Protein AF-0000000084989145 (afdb_homodimer)

Secondary structure (DSSP, 8-state):
-EEEEEE-BTT--HHHHHHHHTT---SEEE--BTTT-SEE-HHHHHHHHHTSPP-SEEE--BEEEEETTEEEEEEEEEETTEEEEEEE-SS--TTTTGGGTSBPP-B--EEEETTEEEEE--GGGGG-HHHHHHHHTTT--EEEEE----GGGHHHHHHHHHHHHHHHTSEEEEE--EEEE-TTSPEEE---EEE-TTS-EEEE--SSSEEEEEE--HHHHHHHHHHH-HHHHHHH--GGG-B-/-EEEEEE-BTT--HHHHHHHHTT---SEEE--BTTT-SEE-HHHHHHHHHTSPP-SEEE--BEEEEETTEEEEEEEEEETTEEEEEEE-SS--TTTTGGGTSBPP-B--EEEETTEEEEE--GGGGG-HHHHHHHHTTT--EEEEE----GGGHHHHHHHHHHHHHHHTSEEEEE--EEEE-TTSPEEE---EEE-TTS-EEEE--SSSEEEEEE--HHHHHHHHHHH-HHHHHHH--GGG-B-

Structure (mmCIF, N/CA/C/O backbone):
data_AF-0000000084989145-model_v1
#
loop_
_entity.id
_entity.type
_entity.pdbx_description
1 polymer 'Predicted amidohydrolase'
#
loop_
_atom_site.group_PDB
_atom_site.id
_atom_site.type_symbol
_atom_site.label_atom_id
_atom_site.label_alt_id
_atom_site.label_comp_id
_atom_site.label_asym_id
_atom_site.label_entity_id
_atom_site.label_seq_id
_atom_site.pdbx_PDB_ins_code
_atom_site.Cartn_x
_atom_site.Cartn_y
_atom_site.Cartn_z
_atom_site.occupancy
_atom_site.B_iso_or_equiv
_atom_site.auth_seq_id
_atom_site.auth_comp_id
_atom_site.auth_asym_id
_atom_s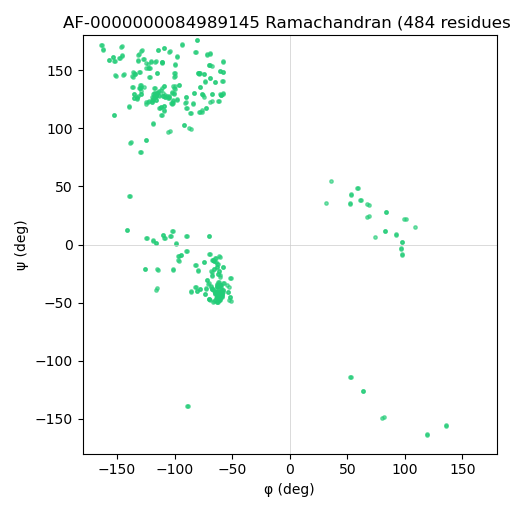ite.auth_atom_id
_atom_site.pdbx_PDB_model_num
ATOM 1 N N . MET A 1 1 ? -19.438 13.492 8.688 1 98.06 1 MET A N 1
ATOM 2 C CA . MET A 1 1 ? -18.484 14.508 9.117 1 98.06 1 MET A CA 1
ATOM 3 C C . MET A 1 1 ? -17.672 15.023 7.93 1 98.06 1 MET A C 1
ATOM 5 O O . MET A 1 1 ? -17.531 14.328 6.922 1 98.06 1 MET A O 1
ATOM 9 N N . PHE A 1 2 ? -17.172 16.203 8.016 1 98.81 2 PHE A N 1
ATOM 10 C CA . PHE A 1 2 ? -16.484 16.797 6.883 1 98.81 2 PHE A CA 1
ATOM 11 C C . PHE A 1 2 ? -15 17 7.195 1 98.81 2 PHE A C 1
ATOM 13 O O . PHE A 1 2 ? -14.648 17.484 8.273 1 98.81 2 PHE A O 1
ATOM 20 N N . LEU A 1 3 ? -14.172 16.562 6.285 1 98.94 3 LEU A N 1
ATOM 21 C CA . LEU A 1 3 ? -12.734 16.797 6.285 1 98.94 3 LEU A CA 1
ATOM 22 C C . LEU A 1 3 ? -12.344 17.812 5.215 1 98.94 3 LEU A C 1
ATOM 24 O O . LEU A 1 3 ? -12.719 17.656 4.051 1 98.94 3 LEU A O 1
ATOM 28 N N . ALA A 1 4 ? -11.633 18.797 5.609 1 99 4 ALA A N 1
ATOM 29 C CA . ALA A 1 4 ? -11.086 19.734 4.629 1 99 4 ALA A CA 1
ATOM 30 C C . ALA A 1 4 ? -9.602 19.469 4.383 1 99 4 ALA A C 1
ATOM 32 O O . ALA A 1 4 ? -8.797 19.5 5.316 1 99 4 ALA A O 1
ATOM 33 N N . ILE A 1 5 ? -9.281 19.203 3.148 1 98.94 5 ILE A N 1
ATOM 34 C CA . ILE A 1 5 ? -7.879 19.141 2.734 1 98.94 5 ILE A CA 1
ATOM 35 C C . ILE A 1 5 ? -7.48 20.469 2.088 1 98.94 5 ILE A C 1
ATOM 37 O O . ILE A 1 5 ? -8.125 20.922 1.141 1 98.94 5 ILE A O 1
ATOM 41 N N . VAL A 1 6 ? -6.414 21.078 2.621 1 98.94 6 VAL A N 1
ATOM 42 C CA . VAL A 1 6 ? -6.043 22.438 2.223 1 98.94 6 VAL A CA 1
ATOM 43 C C . VAL A 1 6 ? -4.711 22.406 1.479 1 98.94 6 VAL A C 1
ATOM 45 O O . VAL A 1 6 ? -3.74 21.812 1.95 1 98.94 6 VAL A O 1
ATOM 48 N N . GLN A 1 7 ? -4.66 23 0.301 1 98.75 7 GLN A N 1
ATOM 49 C CA . GLN A 1 7 ? -3.416 23.203 -0.433 1 98.75 7 GLN A CA 1
ATOM 50 C C . GLN A 1 7 ? -2.959 24.656 -0.354 1 98.75 7 GLN A C 1
ATOM 52 O O . GLN A 1 7 ? -3.727 25.578 -0.662 1 98.75 7 GLN A O 1
ATOM 57 N N . VAL A 1 8 ? -1.735 24.844 0.081 1 98.5 8 VAL A N 1
ATOM 58 C CA . VAL A 1 8 ? -1.153 26.188 0.107 1 98.5 8 VAL A CA 1
ATOM 59 C C . VAL A 1 8 ? 0.239 26.156 -0.519 1 98.5 8 VAL A C 1
ATOM 61 O O . VAL A 1 8 ? 0.874 25.094 -0.585 1 98.5 8 VAL A O 1
ATOM 64 N N . ALA A 1 9 ? 0.668 27.312 -0.96 1 97.81 9 ALA A N 1
ATOM 65 C CA . ALA A 1 9 ? 2 27.422 -1.551 1 97.81 9 ALA A CA 1
ATOM 66 C C . ALA A 1 9 ? 3.084 27.344 -0.479 1 97.81 9 ALA A C 1
ATOM 68 O O . ALA A 1 9 ? 2.924 27.891 0.615 1 97.81 9 ALA A O 1
ATOM 69 N N . LYS A 1 10 ? 4.121 26.641 -0.868 1 96.25 10 LYS A N 1
ATOM 70 C CA . LYS A 1 10 ? 5.297 26.703 -0.006 1 96.25 10 LYS A CA 1
ATOM 71 C C . LYS A 1 10 ? 5.801 28.141 0.122 1 96.25 10 LYS A C 1
ATOM 73 O O . LYS A 1 10 ? 5.902 28.859 -0.874 1 96.25 10 LYS A O 1
ATOM 78 N N . GLY A 1 11 ? 5.988 28.562 1.319 1 96.25 11 GLY A N 1
ATOM 79 C CA . GLY A 1 11 ? 6.41 29.938 1.562 1 96.25 11 GLY A CA 1
ATOM 80 C C . GLY A 1 11 ? 5.25 30.891 1.776 1 96.25 11 GLY A C 1
ATOM 81 O O . GLY A 1 11 ? 5.441 32.094 1.824 1 96.25 11 GLY A O 1
ATOM 82 N N . SER A 1 12 ? 4.129 30.375 1.887 1 96.44 12 SER A N 1
ATOM 83 C CA . SER A 1 12 ? 2.963 31.203 2.146 1 96.44 12 SER A CA 1
ATOM 84 C C . SER A 1 12 ? 3.107 31.969 3.465 1 96.44 12 SER A C 1
ATOM 86 O O . SER A 1 12 ? 3.672 31.438 4.426 1 96.44 12 SER A O 1
ATOM 88 N N . SER A 1 13 ? 2.5 33.156 3.502 1 96.44 13 SER A N 1
ATOM 89 C CA . SER A 1 13 ? 2.398 33.875 4.773 1 96.44 13 SER A CA 1
ATOM 90 C C . SER A 1 13 ? 1.278 33.312 5.637 1 96.44 13 SER A C 1
ATOM 92 O O . SER A 1 13 ? 0.261 32.844 5.117 1 96.44 13 SER A O 1
ATOM 94 N N . PRO A 1 14 ? 1.476 33.344 6.949 1 97.44 14 PRO A N 1
ATOM 95 C CA . PRO A 1 14 ? 0.399 32.875 7.836 1 97.44 14 PRO A CA 1
ATOM 96 C C . PRO A 1 14 ? -0.925 33.594 7.562 1 97.44 14 PRO A C 1
ATOM 98 O O . PRO A 1 14 ? -1.989 32.969 7.637 1 97.44 14 PRO A O 1
ATOM 101 N N . ASP A 1 15 ? -0.836 34.875 7.199 1 97.88 15 ASP A N 1
ATOM 102 C CA . ASP A 1 15 ? -2.055 35.625 6.949 1 97.88 15 ASP A CA 1
ATOM 103 C C . ASP A 1 15 ? -2.838 35.062 5.777 1 97.88 15 ASP A C 1
ATOM 105 O O . ASP A 1 15 ? -4.066 34.969 5.828 1 97.88 15 ASP A O 1
ATOM 109 N N . LYS A 1 16 ? -2.18 34.719 4.777 1 97.62 16 LYS A N 1
ATOM 110 C CA . LYS A 1 16 ? -2.832 34.125 3.617 1 97.62 16 LYS A CA 1
ATOM 111 C C . LYS A 1 16 ? -3.49 32.781 3.984 1 97.62 16 LYS A C 1
ATOM 113 O O . LYS A 1 16 ? -4.605 32.5 3.545 1 97.62 16 LYS A O 1
ATOM 118 N N . VAL A 1 17 ? -2.83 31.984 4.719 1 98.44 17 VAL A N 1
ATOM 119 C CA . VAL A 1 17 ? -3.336 30.688 5.156 1 98.44 17 VAL A CA 1
ATOM 120 C C . VAL A 1 17 ? -4.574 30.891 6.027 1 98.44 17 VAL A C 1
ATOM 122 O O . VAL A 1 17 ? -5.574 30.188 5.863 1 98.44 17 VAL A O 1
ATOM 125 N N . ILE A 1 18 ? -4.465 31.844 6.953 1 98.44 18 ILE A N 1
ATOM 126 C CA . ILE A 1 18 ? -5.578 32.156 7.848 1 98.44 18 ILE A CA 1
ATOM 127 C C . ILE A 1 18 ? -6.793 32.594 7.031 1 98.44 18 ILE A C 1
ATOM 129 O O . ILE A 1 18 ? -7.922 32.188 7.336 1 98.44 18 ILE A O 1
ATOM 133 N N . ASP A 1 19 ? -6.543 33.375 5.957 1 98.19 19 ASP A N 1
ATOM 134 C CA . ASP A 1 19 ? -7.633 33.781 5.082 1 98.19 19 ASP A CA 1
ATOM 135 C C . ASP A 1 19 ? -8.336 32.594 4.453 1 98.19 19 ASP A C 1
ATOM 137 O O . ASP A 1 19 ? -9.562 32.531 4.41 1 98.19 19 ASP A O 1
ATOM 141 N N . ILE A 1 20 ? -7.633 31.625 3.969 1 98.25 20 ILE A N 1
ATOM 142 C CA . ILE A 1 20 ? -8.195 30.406 3.373 1 98.25 20 ILE A CA 1
ATOM 143 C C . ILE A 1 20 ? -8.984 29.641 4.426 1 98.25 20 ILE A C 1
ATOM 145 O O . ILE A 1 20 ? -10.125 29.25 4.195 1 98.25 20 ILE A O 1
ATOM 149 N N . LEU A 1 21 ? -8.375 29.438 5.586 1 98.81 21 LEU A N 1
ATOM 150 C CA . LEU A 1 21 ? -8.992 28.672 6.664 1 98.81 21 LEU A CA 1
ATOM 151 C C . LEU A 1 21 ? -10.297 29.297 7.117 1 98.81 21 LEU A C 1
ATOM 153 O O . LEU A 1 21 ? -11.234 28.609 7.5 1 98.81 21 LEU A O 1
ATOM 157 N N . SER A 1 22 ? -10.312 30.641 7.07 1 98.5 22 SER A N 1
ATOM 158 C CA . SER A 1 22 ? -11.461 31.391 7.578 1 98.5 22 SER A CA 1
ATOM 159 C C . SER A 1 22 ? -12.703 31.125 6.738 1 98.5 22 SER A C 1
ATOM 161 O O . SER A 1 22 ? -13.82 31.438 7.164 1 98.5 22 SER A O 1
ATOM 163 N N . THR A 1 23 ? -12.57 30.531 5.555 1 98.5 23 THR A N 1
ATOM 164 C CA . THR A 1 23 ? -13.703 30.266 4.676 1 98.5 23 THR A CA 1
ATOM 165 C C . THR A 1 23 ? -14.172 28.828 4.812 1 98.5 23 THR A C 1
ATOM 167 O O . THR A 1 23 ? -15.117 28.406 4.145 1 98.5 23 THR A O 1
ATOM 170 N N . ILE A 1 24 ? -13.586 28.031 5.66 1 98.81 24 ILE A N 1
ATOM 171 C CA . ILE A 1 24 ? -13.836 26.594 5.758 1 98.81 24 ILE A CA 1
ATOM 172 C C . ILE A 1 24 ? -14.773 26.312 6.926 1 98.81 24 ILE A C 1
ATOM 174 O O . ILE A 1 24 ? -14.641 26.922 7.996 1 98.81 24 ILE A O 1
ATOM 178 N N . ASN A 1 25 ? -15.719 25.516 6.727 1 98.62 25 ASN A N 1
ATOM 179 C CA . ASN A 1 25 ? -16.531 24.891 7.762 1 98.62 25 ASN A CA 1
ATOM 180 C C . ASN A 1 25 ? -16.406 23.359 7.719 1 98.62 25 ASN A C 1
ATOM 182 O O . ASN A 1 25 ? -17 22.719 6.852 1 98.62 25 ASN A O 1
ATOM 186 N N . ALA A 1 26 ? -15.672 22.766 8.609 1 98.88 26 ALA A N 1
ATOM 187 C CA . ALA A 1 26 ? -15.391 21.328 8.617 1 98.88 26 ALA A CA 1
ATOM 188 C C . ALA A 1 26 ? -15.102 20.844 10.023 1 98.88 26 ALA A C 1
ATOM 190 O O . ALA A 1 26 ? -14.812 21.641 10.922 1 98.88 26 ALA A O 1
ATOM 191 N N . ASP A 1 27 ? -15.195 19.562 10.242 1 98.88 27 ASP A N 1
ATOM 192 C CA . ASP A 1 27 ? -14.906 18.938 11.523 1 98.88 27 ASP A CA 1
ATOM 193 C C . ASP A 1 27 ? -13.398 18.719 11.695 1 98.88 27 ASP A C 1
ATOM 195 O O . ASP A 1 27 ? -12.883 18.812 12.812 1 98.88 27 ASP A O 1
ATOM 199 N N . VAL A 1 28 ? -12.766 18.391 10.625 1 98.94 28 VAL A N 1
ATOM 200 C CA . VAL A 1 28 ? -11.328 18.172 10.602 1 98.94 28 VAL A CA 1
ATOM 201 C C . VAL A 1 28 ? -10.703 18.953 9.445 1 98.94 28 VAL A C 1
ATOM 203 O O . VAL A 1 28 ? -11.25 18.969 8.344 1 98.94 28 VAL A O 1
ATOM 206 N N . VAL A 1 29 ? -9.57 19.656 9.703 1 99 29 VAL A N 1
ATOM 207 C CA . VAL A 1 29 ? -8.828 20.406 8.703 1 99 29 VAL A CA 1
ATOM 208 C C . VAL A 1 29 ? -7.348 20.031 8.75 1 99 29 VAL A C 1
ATOM 210 O O . VAL A 1 29 ? -6.77 19.922 9.836 1 99 29 VAL A O 1
ATOM 213 N N . VAL A 1 30 ? -6.746 19.828 7.617 1 98.94 30 VAL A N 1
ATOM 214 C CA . VAL A 1 30 ? -5.332 19.469 7.59 1 98.94 30 VAL A CA 1
ATOM 215 C C . VAL A 1 30 ? -4.617 20.25 6.5 1 98.94 30 VAL A C 1
ATOM 217 O O . VAL A 1 30 ? -5.156 20.438 5.406 1 98.94 30 VAL A O 1
ATOM 220 N N . LEU A 1 31 ? -3.475 20.781 6.762 1 98.94 31 LEU A N 1
ATOM 221 C CA . LEU A 1 31 ? -2.605 21.5 5.836 1 98.94 31 LEU A CA 1
ATOM 222 C C . LEU A 1 31 ? -1.358 20.688 5.52 1 98.94 31 LEU A C 1
ATOM 224 O O . LEU A 1 31 ? -1.097 19.672 6.168 1 98.94 31 LEU A O 1
ATOM 228 N N . PRO A 1 32 ? -0.558 21.109 4.496 1 98.88 32 PRO A N 1
ATOM 229 C CA . PRO A 1 32 ? 0.593 20.328 4.051 1 98.88 32 PRO A CA 1
ATOM 230 C C . PRO A 1 32 ? 1.819 20.516 4.941 1 98.88 32 PRO A C 1
ATOM 232 O O . PRO A 1 32 ? 1.781 21.297 5.891 1 98.88 32 PRO A O 1
ATOM 235 N N . GLU A 1 33 ? 2.836 19.766 4.617 1 98.56 33 GLU A N 1
ATOM 236 C CA . GLU A 1 33 ? 4.094 19.797 5.363 1 98.56 33 GLU A CA 1
ATOM 237 C C . GLU A 1 33 ? 4.902 21.047 5.016 1 98.56 33 GLU A C 1
ATOM 239 O O . GLU A 1 33 ? 5.141 21.328 3.842 1 98.56 33 GLU A O 1
ATOM 244 N N . ASN A 1 34 ? 5.332 21.75 6.043 1 97.06 34 ASN A N 1
ATOM 245 C CA . ASN A 1 34 ? 6.34 22.797 6.043 1 97.06 34 ASN A CA 1
ATOM 246 C C . ASN A 1 34 ? 6.027 23.875 5.012 1 97.06 34 ASN A C 1
ATOM 248 O O . ASN A 1 34 ? 6.898 24.281 4.238 1 97.06 34 ASN A O 1
ATOM 252 N N . TRP A 1 35 ? 4.801 24.234 4.977 1 98.06 35 TRP A N 1
ATOM 253 C CA . TRP A 1 35 ? 4.395 25.281 4.051 1 98.06 35 TRP A CA 1
ATOM 254 C C . TRP A 1 35 ? 5.039 26.625 4.418 1 98.06 35 TRP A C 1
ATOM 256 O O . TRP A 1 35 ? 5.137 27.516 3.584 1 98.06 35 TRP A O 1
ATOM 266 N N . ILE A 1 36 ? 5.613 26.75 5.633 1 96.25 36 ILE A N 1
ATOM 267 C CA . ILE A 1 36 ? 6.301 27.953 6.047 1 96.25 36 ILE A CA 1
ATOM 268 C C . ILE A 1 36 ? 7.707 27.984 5.445 1 96.25 36 ILE A C 1
ATOM 270 O O . ILE A 1 36 ? 8.352 29.031 5.414 1 96.25 36 ILE A O 1
ATOM 274 N N . SER A 1 37 ? 8.273 26.938 5.09 1 95 37 SER A N 1
ATOM 275 C CA . SER A 1 37 ? 9.5 26.75 4.32 1 95 37 SER A CA 1
ATOM 276 C C . SER A 1 37 ? 10.727 27.188 5.113 1 95 37 SER A C 1
ATOM 278 O O . SER A 1 37 ? 11.633 27.812 4.562 1 95 37 SER A O 1
ATOM 280 N N . ARG A 1 38 ? 10.719 27.016 6.402 1 95.12 38 ARG A N 1
ATOM 281 C CA . ARG A 1 38 ? 11.867 27.297 7.262 1 95.12 38 ARG A CA 1
ATOM 282 C C . ARG A 1 38 ? 11.711 26.594 8.609 1 95.12 38 ARG A C 1
ATOM 284 O O . ARG A 1 38 ? 10.641 26.062 8.93 1 95.12 38 ARG A O 1
ATOM 291 N N . VAL A 1 39 ? 12.812 26.578 9.383 1 97.31 39 VAL A N 1
ATOM 292 C CA . VAL A 1 39 ? 12.789 26.094 10.758 1 97.31 39 VAL A CA 1
ATOM 293 C C . VAL A 1 39 ? 12.188 27.156 11.672 1 97.31 39 VAL A C 1
ATOM 295 O O . VAL A 1 39 ? 12.508 28.344 11.555 1 97.31 39 VAL A O 1
ATOM 298 N N . VAL A 1 40 ? 11.367 26.766 12.508 1 97.5 40 VAL A N 1
ATOM 299 C CA . VAL A 1 40 ? 10.672 27.719 13.375 1 97.5 40 VAL A CA 1
ATOM 300 C C . VAL A 1 40 ? 10.789 27.266 14.836 1 97.5 40 VAL A C 1
ATOM 302 O O . VAL A 1 40 ? 11.188 26.125 15.109 1 97.5 40 VAL A O 1
ATOM 305 N N . SER A 1 41 ? 10.43 28.203 15.742 1 97.12 41 SER A N 1
ATOM 306 C CA . SER A 1 41 ? 10.352 27.875 17.156 1 97.12 41 SER A CA 1
ATOM 307 C C . SER A 1 41 ? 8.914 27.562 17.578 1 97.12 41 SER A C 1
ATOM 309 O O . SER A 1 41 ? 7.969 27.938 16.875 1 97.12 41 SER A O 1
ATOM 311 N N . GLU A 1 42 ? 8.797 26.922 18.672 1 96.69 42 GLU A N 1
ATOM 312 C CA . GLU A 1 42 ? 7.469 26.625 19.203 1 96.69 42 GLU A CA 1
ATOM 313 C C . GLU A 1 42 ? 6.711 27.906 19.516 1 96.69 42 GLU A C 1
ATOM 315 O O . GLU A 1 42 ? 5.488 27.969 19.359 1 96.69 42 GLU A O 1
ATOM 320 N N . GLU A 1 43 ? 7.438 28.875 19.984 1 96.62 43 GLU A N 1
ATOM 321 C CA . GLU A 1 43 ? 6.824 30.172 20.312 1 96.62 43 GLU A CA 1
ATOM 322 C C . GLU A 1 43 ? 6.238 30.828 19.062 1 96.62 43 GLU A C 1
ATOM 324 O O . GLU A 1 43 ? 5.129 31.359 19.109 1 96.62 43 GLU A O 1
ATOM 329 N N . GLU A 1 44 ? 6.996 30.766 18.047 1 96.88 44 GLU A N 1
ATOM 330 C CA . GLU A 1 44 ? 6.523 31.328 16.797 1 96.88 44 GLU A CA 1
ATOM 331 C C . GLU A 1 44 ? 5.27 30.609 16.297 1 96.88 44 GLU A C 1
ATOM 333 O O . GLU A 1 44 ? 4.316 31.234 15.844 1 96.88 44 GLU A O 1
ATOM 338 N N . LEU A 1 45 ? 5.273 29.312 16.406 1 97.81 45 LEU A N 1
ATOM 339 C CA . LEU A 1 45 ? 4.125 28.531 15.969 1 97.81 45 LEU A CA 1
ATOM 340 C C . LEU A 1 45 ? 2.9 28.828 16.828 1 97.81 45 LEU A C 1
ATOM 342 O O . LEU A 1 45 ? 1.783 28.922 16.312 1 97.81 45 LEU A O 1
ATOM 346 N N . ALA A 1 46 ? 3.154 28.969 18.094 1 97.5 46 ALA A N 1
ATOM 347 C CA . ALA A 1 46 ? 2.055 29.281 19 1 97.5 46 ALA A CA 1
ATOM 348 C C . ALA A 1 46 ? 1.371 30.578 18.609 1 97.5 46 ALA A C 1
ATOM 350 O O . ALA A 1 46 ? 0.143 30.688 18.656 1 97.5 46 ALA A O 1
ATOM 351 N N . GLU A 1 47 ? 2.146 31.516 18.281 1 97.75 47 GLU A N 1
ATOM 352 C CA . GLU A 1 47 ? 1.603 32.781 17.844 1 97.75 47 GLU A CA 1
ATOM 353 C C . GLU A 1 47 ? 0.781 32.656 16.562 1 97.75 47 GLU A C 1
ATOM 355 O O . GLU A 1 47 ? -0.312 33.188 16.453 1 97.75 47 GLU A O 1
ATOM 360 N N . ILE A 1 48 ? 1.285 31.922 15.617 1 98 48 ILE A N 1
ATOM 361 C CA . ILE A 1 48 ? 0.592 31.703 14.352 1 98 48 ILE A CA 1
ATOM 362 C C . ILE A 1 48 ? -0.715 30.953 14.602 1 98 48 ILE A C 1
ATOM 364 O O . ILE A 1 48 ? -1.77 31.344 14.094 1 98 48 ILE A O 1
ATOM 368 N N . PHE A 1 49 ? -0.693 29.875 15.422 1 98.56 49 PHE A N 1
ATOM 369 C CA . PHE A 1 49 ? -1.847 29.016 15.695 1 98.56 49 PHE A CA 1
ATOM 370 C C . PHE A 1 49 ? -2.947 29.812 16.391 1 98.56 49 PHE A C 1
ATOM 372 O O . PHE A 1 49 ? -4.133 29.578 16.141 1 98.56 49 PHE A O 1
ATOM 379 N N . SER A 1 50 ? -2.531 30.781 17.25 1 98.19 50 SER A N 1
ATOM 380 C CA . SER A 1 50 ? -3.498 31.547 18.016 1 98.19 50 SER A CA 1
ATOM 381 C C . SER A 1 50 ? -4.367 32.406 17.109 1 98.19 50 SER A C 1
ATOM 383 O O . SER A 1 50 ? -5.457 32.844 17.516 1 98.19 50 SER A O 1
ATOM 385 N N . ARG A 1 51 ? -3.871 32.656 15.93 1 98.19 51 ARG A N 1
ATOM 386 C CA . ARG A 1 51 ? -4.59 33.531 15.008 1 98.19 51 ARG A CA 1
ATOM 387 C C . ARG A 1 51 ? -5.465 32.719 14.055 1 98.19 51 ARG A C 1
ATOM 389 O O . ARG A 1 51 ? -6.262 33.281 13.305 1 98.19 51 ARG A O 1
ATOM 396 N N . MET A 1 52 ? -5.359 31.406 14.031 1 98.56 52 MET A N 1
ATOM 397 C CA . MET A 1 52 ? -6.113 30.562 13.117 1 98.56 52 MET A CA 1
ATOM 398 C C . MET A 1 52 ? -7.543 30.359 13.609 1 98.56 52 MET A C 1
ATOM 400 O O . MET A 1 52 ? -7.793 30.375 14.812 1 98.56 52 MET A O 1
ATOM 404 N N . PRO A 1 53 ? -8.469 30.219 12.656 1 98.38 53 PRO A N 1
ATOM 405 C CA . PRO A 1 53 ? -9.836 29.906 13.078 1 98.38 53 PRO A CA 1
ATOM 406 C C . PRO A 1 53 ? -9.914 28.625 13.898 1 98.38 53 PRO A C 1
ATOM 408 O O . PRO A 1 53 ? -9.047 27.766 13.781 1 98.38 53 PRO A O 1
ATOM 411 N N . LYS A 1 54 ? -11 28.562 14.68 1 98.44 54 LYS A N 1
ATOM 412 C CA . LYS A 1 54 ? -11.195 27.406 15.555 1 98.44 54 LYS A CA 1
ATOM 413 C C . LYS A 1 54 ? -11.977 26.297 14.844 1 98.44 54 LYS A C 1
ATOM 415 O O . LYS A 1 54 ? -13.008 26.562 14.227 1 98.44 54 LYS A O 1
ATOM 420 N N . PHE A 1 55 ? -11.445 25.109 14.828 1 98.88 55 PHE A N 1
ATOM 421 C CA . PHE A 1 55 ? -12.094 23.906 14.32 1 98.88 55 PHE A CA 1
ATOM 422 C C . PHE A 1 55 ? -12.148 22.812 15.391 1 98.88 55 PHE A C 1
ATOM 424 O O . PHE A 1 55 ? -11.352 22.828 16.328 1 98.88 55 PHE A O 1
ATOM 431 N N . PRO A 1 56 ? -13.109 21.891 15.281 1 98.88 56 PRO A N 1
ATOM 432 C CA . PRO A 1 56 ? -13.039 20.75 16.203 1 98.88 56 PRO A CA 1
ATOM 433 C C . PRO A 1 56 ? -11.664 20.078 16.219 1 98.88 56 PRO A C 1
ATOM 435 O O . PRO A 1 56 ? -11.094 19.844 17.281 1 98.88 56 PRO A O 1
ATOM 438 N N . ILE A 1 57 ? -11.094 19.766 15.047 1 98.94 57 ILE A N 1
ATOM 439 C CA . ILE A 1 57 ? -9.719 19.297 14.914 1 98.94 57 ILE A CA 1
ATOM 440 C C . ILE A 1 57 ? -9.023 20.062 13.789 1 98.94 57 ILE A C 1
ATOM 442 O O . ILE A 1 57 ? -9.547 20.156 12.672 1 98.94 57 ILE A O 1
ATOM 446 N N . LEU A 1 58 ? -7.906 20.656 14.086 1 98.94 58 LEU A N 1
ATOM 447 C CA . LEU A 1 58 ? -7.031 21.266 13.094 1 98.94 58 LEU A CA 1
ATOM 448 C C . LEU A 1 58 ? -5.617 20.703 13.188 1 98.94 58 LEU A C 1
ATOM 450 O O . LEU A 1 58 ? -5.023 20.688 14.266 1 98.94 58 LEU A O 1
ATOM 454 N N . VAL A 1 59 ? -5.141 20.125 12.109 1 98.94 59 VAL A N 1
ATOM 455 C CA . VAL A 1 59 ? -3.719 19.859 11.922 1 98.94 59 VAL A CA 1
ATOM 456 C C . VAL A 1 59 ? -3.129 20.875 10.938 1 98.94 59 VAL A C 1
ATOM 458 O O . VAL A 1 59 ? -3.232 20.688 9.727 1 98.94 59 VAL A O 1
ATOM 461 N N . PRO A 1 60 ? -2.514 21.922 11.398 1 98.81 60 PRO A N 1
ATOM 462 C CA . PRO A 1 60 ? -2.109 23.031 10.547 1 98.81 60 PRO A CA 1
ATOM 463 C C . PRO A 1 60 ? -0.968 22.672 9.602 1 98.81 60 PRO A C 1
ATOM 465 O O . PRO A 1 60 ? -0.464 23.531 8.875 1 98.81 60 PRO A O 1
ATOM 468 N N . GLY A 1 61 ? -0.566 21.375 9.547 1 98.38 61 GLY A N 1
ATOM 469 C CA . GLY A 1 61 ? 0.555 20.859 8.773 1 98.38 61 GLY A CA 1
ATOM 470 C C . GLY A 1 61 ? 1.624 20.203 9.617 1 98.38 61 GLY A C 1
ATOM 471 O O . GLY A 1 61 ? 1.33 19.672 10.688 1 98.38 61 GLY A O 1
ATOM 472 N N . ALA A 1 62 ? 2.783 20 9.125 1 98.75 62 ALA A N 1
ATOM 473 C CA . ALA A 1 62 ? 3.988 19.609 9.852 1 98.75 62 ALA A CA 1
ATOM 474 C C . ALA A 1 62 ? 5.109 20.625 9.656 1 98.75 62 ALA A C 1
ATOM 476 O O . ALA A 1 62 ? 5.199 21.266 8.602 1 98.75 62 ALA A O 1
ATOM 477 N N . PHE A 1 63 ? 5.895 20.828 10.727 1 98.69 63 PHE A N 1
ATOM 478 C CA . PHE A 1 63 ? 6.879 21.906 10.727 1 98.69 63 PHE A CA 1
ATOM 479 C C . PHE A 1 63 ? 8.219 21.406 11.25 1 98.69 63 PHE A C 1
ATOM 481 O O . PHE A 1 63 ? 8.273 20.516 12.109 1 98.69 63 PHE A O 1
ATOM 488 N N . TYR A 1 64 ? 9.297 21.984 10.695 1 98.38 64 TYR A N 1
ATOM 489 C CA . TYR A 1 64 ? 10.602 21.812 11.32 1 98.38 64 TYR A CA 1
ATOM 490 C C . TYR A 1 64 ? 10.766 22.719 12.531 1 98.38 64 TYR A C 1
ATOM 492 O O . TYR A 1 64 ? 10.789 23.953 12.391 1 98.38 64 TYR A O 1
ATOM 500 N N . VAL A 1 65 ? 10.852 22.078 13.633 1 98.44 65 VAL A N 1
ATOM 501 C CA . VAL A 1 65 ? 10.883 22.812 14.891 1 98.44 65 VAL A CA 1
ATOM 502 C C . VAL A 1 65 ? 12.227 22.609 15.586 1 98.44 65 VAL A C 1
ATOM 504 O O . VAL A 1 65 ? 12.672 21.469 15.766 1 98.44 65 VAL A O 1
ATOM 507 N N . LYS A 1 66 ? 12.758 23.688 15.953 1 97.31 66 LYS A N 1
ATOM 508 C CA . LYS A 1 66 ? 14.047 23.625 16.641 1 97.31 66 LYS A CA 1
ATOM 509 C C . LYS A 1 66 ? 13.867 23.781 18.156 1 97.31 66 LYS A C 1
ATOM 511 O O . LYS A 1 66 ? 13.211 24.719 18.609 1 97.31 66 LYS A O 1
ATOM 516 N N . ASN A 1 67 ? 14.344 22.797 18.906 1 92 67 ASN A N 1
ATOM 517 C CA . ASN A 1 67 ? 14.477 22.859 20.359 1 92 67 ASN A CA 1
ATOM 518 C C . ASN A 1 67 ? 15.898 22.516 20.797 1 92 67 ASN A C 1
ATOM 520 O O . ASN A 1 67 ? 16.375 21.406 20.578 1 92 67 ASN A O 1
ATOM 524 N N . ASN A 1 68 ? 16.453 23.438 21.859 1 87.88 68 ASN A N 1
ATOM 525 C CA . ASN A 1 68 ? 17.828 23.266 22.297 1 87.88 68 ASN A CA 1
ATOM 526 C C . ASN A 1 68 ? 18.719 22.75 21.172 1 87.88 68 ASN A C 1
ATOM 528 O O . ASN A 1 68 ? 19.562 21.875 21.391 1 87.88 68 ASN A O 1
ATOM 532 N N . ASN A 1 69 ? 19.219 22.562 19.984 1 90.25 69 ASN A N 1
ATOM 533 C CA . ASN A 1 69 ? 20.078 22.219 18.859 1 90.25 69 ASN A CA 1
ATOM 534 C C . ASN A 1 69 ? 19.562 21 18.094 1 90.25 69 ASN A C 1
ATOM 536 O O . ASN A 1 69 ? 20.281 20.391 17.312 1 90.25 69 ASN A O 1
ATOM 540 N N . VAL A 1 70 ? 18.375 20.703 18.359 1 95.94 70 VAL A N 1
ATOM 541 C CA . VAL A 1 70 ? 17.797 19.562 17.672 1 95.94 70 VAL A CA 1
ATOM 542 C C . VAL A 1 70 ? 16.594 20.016 16.844 1 95.94 70 VAL A C 1
ATOM 544 O O . VAL A 1 70 ? 15.75 20.766 17.344 1 95.94 70 VAL A O 1
ATOM 547 N N . VAL A 1 71 ? 16.594 19.641 15.617 1 98 71 VAL A N 1
ATOM 548 C CA . VAL A 1 71 ? 15.453 19.938 14.758 1 98 71 VAL A CA 1
ATOM 549 C C . VAL A 1 71 ? 14.625 18.672 14.547 1 98 71 VAL A C 1
ATOM 551 O O . VAL A 1 71 ? 15.164 17.625 14.195 1 98 71 VAL A O 1
ATOM 554 N N . LYS A 1 72 ? 13.352 18.812 14.812 1 98.25 72 LYS A N 1
ATOM 555 C CA . LYS A 1 72 ? 12.398 17.734 14.539 1 98.25 72 LYS A CA 1
ATOM 556 C C . LYS A 1 72 ? 11.266 18.219 13.641 1 98.25 72 LYS A C 1
ATOM 558 O O . LYS A 1 72 ? 11 19.422 13.562 1 98.25 72 LYS A O 1
ATOM 563 N N . SER A 1 73 ? 10.734 17.281 12.906 1 98.38 73 SER A N 1
ATOM 564 C CA . SER A 1 73 ? 9.492 17.562 12.188 1 98.38 73 SER A CA 1
ATOM 565 C C . SER A 1 73 ? 8.273 17.188 13.031 1 98.38 73 SER A C 1
ATOM 567 O O . SER A 1 73 ? 8.133 16.047 13.461 1 98.38 73 SER A O 1
ATOM 569 N N . LYS A 1 74 ? 7.426 18.188 13.258 1 98.69 74 LYS A N 1
ATOM 570 C CA . LYS A 1 74 ? 6.309 17.984 14.18 1 98.69 74 LYS A CA 1
ATOM 571 C C . LYS A 1 74 ? 4.992 18.438 13.539 1 98.69 74 LYS A C 1
ATOM 573 O O . LYS A 1 74 ? 4.945 19.453 12.844 1 98.69 74 LYS A O 1
ATOM 578 N N . ALA A 1 75 ? 4.004 17.656 13.719 1 98.88 75 ALA A N 1
ATOM 579 C CA . ALA A 1 75 ? 2.623 18.047 13.445 1 98.88 75 ALA A CA 1
ATOM 580 C C . ALA A 1 75 ? 1.835 18.234 14.734 1 98.88 75 ALA A C 1
ATOM 582 O O . ALA A 1 75 ? 1.807 17.359 15.594 1 98.88 75 ALA A O 1
ATOM 583 N N . TYR A 1 76 ? 1.223 19.359 14.852 1 98.81 76 TYR A N 1
ATOM 584 C CA . TYR A 1 76 ? 0.455 19.688 16.047 1 98.81 76 TYR A CA 1
ATOM 585 C C . TYR A 1 76 ? -1.033 19.453 15.82 1 98.81 76 TYR A C 1
ATOM 587 O O . TYR A 1 76 ? -1.525 19.578 14.695 1 98.81 76 TYR A O 1
ATOM 595 N N . VAL A 1 77 ? -1.685 19.062 16.891 1 98.88 77 VAL A N 1
ATOM 596 C CA . VAL A 1 77 ? -3.131 18.859 16.875 1 98.88 77 VAL A CA 1
ATOM 597 C C . VAL A 1 77 ? -3.812 19.953 17.688 1 98.88 77 VAL A C 1
ATOM 599 O O . VAL A 1 77 ? -3.578 20.078 18.891 1 98.88 77 VAL A O 1
ATOM 602 N N . LEU A 1 78 ? -4.59 20.781 17.047 1 98.88 78 LEU A N 1
ATOM 603 C CA . LEU A 1 78 ? -5.391 21.781 17.734 1 98.88 78 LEU A CA 1
ATOM 604 C C . LEU A 1 78 ? -6.852 21.344 17.828 1 98.88 78 LEU A C 1
ATOM 606 O O . LEU A 1 78 ? -7.426 20.891 16.844 1 98.88 78 LEU A O 1
ATOM 610 N N . LYS A 1 79 ? -7.402 21.422 18.969 1 98.81 79 LYS A N 1
ATOM 611 C CA . LYS A 1 79 ? -8.836 21.266 19.172 1 98.81 79 LYS A CA 1
ATOM 612 C C . LYS A 1 79 ? -9.484 22.578 19.625 1 98.81 79 LYS A C 1
ATOM 614 O O . LYS A 1 79 ? -9.133 23.125 20.672 1 98.81 79 LYS A O 1
ATOM 619 N N . ASN A 1 80 ? -10.336 23 18.797 1 98.25 80 ASN A N 1
ATOM 620 C CA . ASN A 1 80 ? -11.008 24.266 19.078 1 98.25 80 ASN A CA 1
ATOM 621 C C . ASN A 1 80 ? -10 25.391 19.375 1 98.25 80 ASN A C 1
ATOM 623 O O . ASN A 1 80 ? -10.188 26.156 20.312 1 98.25 80 ASN A O 1
ATOM 627 N N . GLY A 1 81 ? -8.93 25.297 18.688 1 98.06 81 GLY A N 1
ATOM 628 C CA . GLY A 1 81 ? -7.988 26.406 18.688 1 98.06 81 GLY A CA 1
ATOM 629 C C . GLY A 1 81 ? -6.855 26.219 19.688 1 98.06 81 GLY A C 1
ATOM 630 O O . GLY A 1 81 ? -5.93 27.031 19.75 1 98.06 81 GLY A O 1
ATOM 631 N N . THR A 1 82 ? -6.883 25.125 20.484 1 97.94 82 THR A N 1
ATOM 632 C CA . THR A 1 82 ? -5.859 24.875 21.5 1 97.94 82 THR A CA 1
ATOM 633 C C . THR A 1 82 ? -5.012 23.672 21.109 1 97.94 82 THR A C 1
ATOM 635 O O . THR A 1 82 ? -5.547 22.625 20.719 1 97.94 82 THR A O 1
ATOM 638 N N . VAL A 1 83 ? -3.76 23.844 21.219 1 98.62 83 VAL A N 1
ATOM 639 C CA . VAL A 1 83 ? -2.877 22.703 20.969 1 98.62 83 VAL A CA 1
ATOM 640 C C . VAL A 1 83 ? -3.068 21.656 22.062 1 98.62 83 VAL A C 1
ATOM 642 O O . VAL A 1 83 ? -2.863 21.938 23.25 1 98.62 83 VAL A O 1
ATOM 645 N N . THR A 1 84 ? -3.4 20.469 21.688 1 98.5 84 THR A N 1
ATOM 646 C CA . THR A 1 84 ? -3.67 19.438 22.672 1 98.5 84 THR A CA 1
ATOM 647 C C . THR A 1 84 ? -2.645 18.312 22.578 1 98.5 84 THR A C 1
ATOM 649 O O . THR A 1 84 ? -2.502 17.5 23.5 1 98.5 84 THR A O 1
ATOM 652 N N . ASP A 1 85 ? -1.996 18.188 21.453 1 98.56 85 ASP A N 1
ATOM 653 C CA . ASP A 1 85 ? -1.048 17.094 21.219 1 98.56 85 ASP A CA 1
ATOM 654 C C . ASP A 1 85 ? -0.148 17.406 20.016 1 98.56 85 ASP A C 1
ATOM 656 O O . ASP A 1 85 ? -0.312 18.438 19.359 1 98.56 85 ASP A O 1
ATOM 660 N N . PHE A 1 86 ? 0.821 16.625 19.812 1 98.5 86 PHE A N 1
ATOM 661 C CA . PHE A 1 86 ? 1.672 16.688 18.625 1 98.5 86 PHE A CA 1
ATOM 662 C C . PHE A 1 86 ? 2.25 15.305 18.312 1 98.5 86 PHE A C 1
ATOM 664 O O . PHE A 1 86 ? 2.252 14.414 19.172 1 98.5 86 PHE A O 1
ATOM 671 N N . CYS A 1 87 ? 2.631 15.094 17.141 1 98.31 87 CYS A N 1
ATOM 672 C CA . CYS A 1 87 ? 3.412 13.938 16.719 1 98.31 87 CYS A CA 1
ATOM 673 C C . CYS A 1 87 ? 4.664 14.367 15.969 1 98.31 87 CYS A C 1
ATOM 675 O O . CYS A 1 87 ? 4.789 15.523 15.57 1 98.31 87 CYS A O 1
ATOM 677 N N . GLU A 1 88 ? 5.566 13.484 15.93 1 98.12 88 GLU A N 1
ATOM 678 C CA . GLU A 1 88 ? 6.848 13.719 15.273 1 98.12 88 GLU A CA 1
ATOM 679 C C . GLU A 1 88 ? 7.031 12.789 14.07 1 98.12 88 GLU A C 1
ATOM 681 O O . GLU A 1 88 ? 6.492 11.688 14.047 1 98.12 88 GLU A O 1
ATOM 686 N N . LYS A 1 89 ? 7.734 13.32 13.07 1 98.06 89 LYS A N 1
ATOM 687 C CA . LYS A 1 89 ? 8.148 12.438 11.984 1 98.06 89 LYS A CA 1
ATOM 688 C C . LYS A 1 89 ? 9.062 11.328 12.5 1 98.06 89 LYS A C 1
ATOM 690 O O . LYS A 1 89 ? 10.117 11.609 13.086 1 98.06 89 LYS A O 1
ATOM 695 N N . ILE A 1 90 ? 8.68 10.133 12.266 1 97 90 ILE A N 1
ATOM 696 C CA . ILE A 1 90 ? 9.406 9 12.82 1 97 90 ILE A CA 1
ATOM 697 C C . ILE A 1 90 ? 10.641 8.703 11.969 1 97 90 ILE A C 1
ATOM 699 O O . ILE A 1 90 ? 11.719 8.438 12.5 1 97 90 ILE A O 1
ATOM 703 N N . PHE A 1 91 ? 10.453 8.82 10.617 1 96.56 91 PHE A N 1
ATOM 704 C CA . PHE A 1 91 ? 11.547 8.5 9.703 1 96.56 91 PHE A CA 1
ATOM 705 C C . PHE A 1 91 ? 11.828 9.68 8.773 1 96.56 91 PHE A C 1
ATOM 707 O O . PHE A 1 91 ? 11.312 9.734 7.66 1 96.56 91 PHE A O 1
ATOM 714 N N . PRO A 1 92 ? 12.703 10.539 9.195 1 96.75 92 PRO A N 1
ATOM 715 C CA . PRO A 1 92 ? 13.117 11.57 8.234 1 96.75 92 PRO A CA 1
ATOM 716 C C . PRO A 1 92 ? 13.727 10.977 6.969 1 96.75 92 PRO A C 1
ATOM 718 O O . PRO A 1 92 ? 14.461 9.984 7.035 1 96.75 92 PRO A O 1
ATOM 721 N N . SER A 1 93 ? 13.438 11.523 5.867 1 95.69 93 SER A N 1
ATOM 722 C CA . SER A 1 93 ? 13.711 10.93 4.566 1 95.69 93 SER A CA 1
ATOM 723 C C . SER A 1 93 ? 15.211 10.859 4.301 1 95.69 93 SER A C 1
ATOM 725 O O . SER A 1 93 ? 15.914 11.875 4.371 1 95.69 93 SER A O 1
ATOM 727 N N . HIS A 1 94 ? 15.719 9.75 3.922 1 92.81 94 HIS A N 1
ATOM 728 C CA . HIS A 1 94 ? 17.094 9.578 3.439 1 92.81 94 HIS A CA 1
ATOM 729 C C . HIS A 1 94 ? 17.219 10.055 1.997 1 92.81 94 HIS A C 1
ATOM 731 O O . HIS A 1 94 ? 18.234 10.664 1.637 1 92.81 94 HIS A O 1
ATOM 737 N N . ALA A 1 95 ? 16.234 9.797 1.231 1 91.12 95 ALA A N 1
ATOM 738 C CA . ALA A 1 95 ? 16.266 10 -0.214 1 91.12 95 ALA A CA 1
ATOM 739 C C . ALA A 1 95 ? 16.516 11.461 -0.556 1 91.12 95 ALA A C 1
ATOM 741 O O . ALA A 1 95 ? 17.188 11.773 -1.544 1 91.12 95 ALA A O 1
ATOM 742 N N . VAL A 1 96 ? 15.969 12.352 0.291 1 90.81 96 VAL A N 1
ATOM 743 C CA . VAL A 1 96 ? 16.125 13.773 -0.029 1 90.81 96 VAL A CA 1
ATOM 744 C C . VAL A 1 96 ? 17.094 14.422 0.95 1 90.81 96 VAL A C 1
ATOM 746 O O . VAL A 1 96 ? 17.203 15.648 1.007 1 90.81 96 VAL A O 1
ATOM 749 N N . GLY A 1 97 ? 17.719 13.641 1.816 1 92.19 97 GLY A N 1
ATOM 750 C CA . GLY A 1 97 ? 18.75 14.125 2.727 1 92.19 97 GLY A CA 1
ATOM 751 C C . GLY A 1 97 ? 18.172 14.758 3.982 1 92.19 97 GLY A C 1
ATOM 752 O O . GLY A 1 97 ? 18.891 15.438 4.719 1 92.19 97 GLY A O 1
ATOM 753 N N . GLU A 1 98 ? 16.906 14.617 4.238 1 93.62 98 GLU A N 1
ATOM 754 C CA . GLU A 1 98 ? 16.234 15.164 5.418 1 93.62 98 GLU A CA 1
ATOM 755 C C . GLU A 1 98 ? 16.844 14.609 6.703 1 93.62 98 GLU A C 1
ATOM 757 O O . GLU A 1 98 ? 16.984 15.328 7.695 1 93.62 98 GLU A O 1
ATOM 762 N N . SER A 1 99 ? 17.234 13.344 6.664 1 93.94 99 SER A N 1
ATOM 763 C CA . SER A 1 99 ? 17.734 12.656 7.848 1 93.94 99 SER A CA 1
ATOM 764 C C . SER A 1 99 ? 19.062 13.234 8.312 1 93.94 99 SER A C 1
ATOM 766 O O . SER A 1 99 ? 19.5 12.977 9.438 1 93.94 99 SER A O 1
ATOM 768 N N . LEU A 1 100 ? 19.688 14.031 7.496 1 93.75 100 LEU A N 1
ATOM 769 C CA . LEU A 1 100 ? 20.938 14.672 7.855 1 93.75 100 LEU A CA 1
ATOM 770 C C . LEU A 1 100 ? 20.703 15.914 8.703 1 93.75 100 LEU A C 1
ATOM 772 O O . LEU A 1 100 ? 21.609 16.391 9.391 1 93.75 100 LEU A O 1
ATOM 776 N N . ARG A 1 101 ? 19.438 16.438 8.672 1 94.88 101 ARG A N 1
ATOM 777 C CA . ARG A 1 101 ? 19.188 17.734 9.297 1 94.88 101 ARG A CA 1
ATOM 778 C C . ARG A 1 101 ? 18.047 17.641 10.305 1 94.88 101 ARG A C 1
ATOM 780 O O . ARG A 1 101 ? 17.906 18.516 11.164 1 94.88 101 ARG A O 1
ATOM 787 N N . VAL A 1 102 ? 17.25 16.672 10.156 1 97.25 102 VAL A N 1
ATOM 788 C CA . VAL A 1 102 ? 16.078 16.484 11.008 1 97.25 102 VAL A CA 1
ATOM 789 C C . VAL A 1 102 ? 16.203 15.18 11.789 1 97.25 102 VAL A C 1
ATOM 791 O O . VAL A 1 102 ? 16.453 14.125 11.203 1 97.25 102 VAL A O 1
ATOM 794 N N . SER A 1 103 ? 16.062 15.234 13.078 1 96.81 103 SER A N 1
ATOM 795 C CA . SER A 1 103 ? 16.188 14.047 13.922 1 96.81 103 SER A CA 1
ATOM 796 C C . SER A 1 103 ? 14.914 13.211 13.898 1 96.81 103 SER A C 1
ATOM 798 O O . SER A 1 103 ? 13.812 13.75 13.797 1 96.81 103 SER A O 1
ATOM 800 N N . ALA A 1 104 ? 15.117 11.922 14.031 1 95.31 104 ALA A N 1
ATOM 801 C CA . ALA A 1 104 ? 13.992 11 14.078 1 95.31 104 ALA A CA 1
ATOM 802 C C . ALA A 1 104 ? 13.133 11.25 15.32 1 95.31 104 ALA A C 1
ATOM 804 O O . ALA A 1 104 ? 13.656 11.547 16.391 1 95.31 104 ALA A O 1
ATOM 805 N N . GLY A 1 105 ? 11.867 11.156 15.086 1 95.25 105 GLY A N 1
ATOM 806 C CA . GLY A 1 105 ? 10.953 11.227 16.203 1 95.25 105 GLY A CA 1
ATOM 807 C C . GLY A 1 105 ? 10.578 9.867 16.766 1 95.25 105 GLY A C 1
ATOM 808 O O . GLY A 1 105 ? 10.977 8.836 16.219 1 95.25 105 GLY A O 1
ATOM 809 N N . ASP A 1 106 ? 9.867 9.906 17.906 1 94.69 106 ASP A N 1
ATOM 810 C CA . ASP A 1 106 ? 9.398 8.664 18.5 1 94.69 106 ASP A CA 1
ATOM 811 C C . ASP A 1 106 ? 7.988 8.828 19.078 1 94.69 106 ASP A C 1
ATOM 813 O O . ASP A 1 106 ? 7.516 7.98 19.828 1 94.69 106 ASP A O 1
ATOM 817 N N . LYS A 1 107 ? 7.367 9.922 18.719 1 96.62 107 LYS A N 1
ATOM 818 C CA . LYS A 1 107 ? 6.051 10.203 19.281 1 96.62 107 LYS A CA 1
ATOM 819 C C . LYS A 1 107 ? 4.988 10.289 18.188 1 96.62 107 LYS A C 1
ATOM 821 O O . LYS A 1 107 ? 5.137 11.047 17.234 1 96.62 107 LYS A O 1
ATOM 826 N N . LEU A 1 108 ? 3.939 9.492 18.312 1 97.88 108 LEU A N 1
ATOM 827 C CA . LEU A 1 108 ? 2.74 9.578 17.5 1 97.88 108 LEU A CA 1
ATOM 828 C C . LEU A 1 108 ? 1.587 10.203 18.266 1 97.88 108 LEU A C 1
ATOM 830 O O . LEU A 1 108 ? 1.69 10.414 19.484 1 97.88 108 LEU A O 1
ATOM 834 N N . CYS A 1 109 ? 0.51 10.625 17.656 1 98.38 109 CYS A N 1
ATOM 835 C CA . CYS A 1 109 ? -0.604 11.266 18.328 1 98.38 109 CYS A CA 1
ATOM 836 C C . CYS A 1 109 ? -1.938 10.734 17.828 1 98.38 109 CYS A C 1
ATOM 838 O O . CYS A 1 109 ? -2.059 10.359 16.656 1 98.38 109 CYS A O 1
ATOM 840 N N . ILE A 1 110 ? -2.895 10.609 18.641 1 98.69 110 ILE A N 1
ATOM 841 C CA . ILE A 1 110 ? -4.27 10.234 18.344 1 98.69 110 ILE A CA 1
ATOM 842 C C . ILE A 1 110 ? -5.23 11.234 18.969 1 98.69 110 ILE A C 1
ATOM 844 O O . ILE A 1 110 ? -5.059 11.625 20.125 1 98.69 110 ILE A O 1
ATOM 848 N N . THR A 1 111 ? -6.141 11.742 18.25 1 98.69 111 THR A N 1
ATOM 849 C CA . THR A 1 111 ? -7.188 12.617 18.75 1 98.69 111 THR A CA 1
ATOM 850 C C . THR A 1 111 ? -8.562 12.164 18.25 1 98.69 111 THR A C 1
ATOM 852 O O . THR A 1 111 ? -8.656 11.328 17.359 1 98.69 111 THR A O 1
ATOM 855 N N . GLU A 1 112 ? -9.641 12.672 18.922 1 98.62 112 GLU A N 1
ATOM 856 C CA . GLU A 1 112 ? -10.977 12.18 18.594 1 98.62 112 GLU A CA 1
ATOM 857 C C . GLU A 1 112 ? -11.977 13.328 18.469 1 98.62 112 GLU A C 1
ATOM 859 O O . GLU A 1 112 ? -11.812 14.367 19.109 1 98.62 112 GLU A O 1
ATOM 864 N N . HIS A 1 113 ? -12.891 13.156 17.641 1 98.62 113 HIS A N 1
ATOM 865 C CA . HIS A 1 113 ? -14.062 14.008 17.484 1 98.62 113 HIS A CA 1
ATOM 866 C C . HIS A 1 113 ? -15.242 13.227 16.922 1 98.62 113 HIS A C 1
ATOM 868 O O . HIS A 1 113 ? -15.242 12.852 15.742 1 98.62 113 HIS A O 1
ATOM 874 N N . GLY A 1 114 ? -16.281 13.031 17.781 1 98.44 114 GLY A N 1
ATOM 875 C CA . GLY A 1 114 ? -17.375 12.148 17.359 1 98.44 114 GLY A CA 1
ATOM 876 C C . GLY A 1 114 ? -16.938 10.719 17.141 1 98.44 114 GLY A C 1
ATOM 877 O O . GLY A 1 114 ? -16.328 10.109 18.031 1 98.44 114 GLY A O 1
ATOM 878 N N . TRP A 1 115 ? -17.25 10.234 15.961 1 98.62 115 TRP A N 1
ATOM 879 C CA . TRP A 1 115 ? -16.891 8.852 15.688 1 98.62 115 TRP A CA 1
ATOM 880 C C . TRP A 1 115 ? -15.484 8.758 15.086 1 98.62 115 TRP A C 1
ATOM 882 O O . TRP A 1 115 ? -14.953 7.664 14.906 1 98.62 115 TRP A O 1
ATOM 892 N N . LEU A 1 116 ? -14.898 9.914 14.82 1 98.88 116 LEU A N 1
ATOM 893 C CA . LEU A 1 116 ? -13.578 9.914 14.195 1 98.88 116 LEU A CA 1
ATOM 894 C C . LEU A 1 116 ? -12.477 9.734 15.242 1 98.88 116 LEU A C 1
ATOM 896 O O . LEU A 1 116 ? -12.516 10.383 16.297 1 98.88 116 LEU A O 1
ATOM 900 N N . LYS A 1 117 ? -11.641 8.914 15.078 1 98.88 117 LYS A N 1
ATOM 901 C CA . LYS A 1 117 ? -10.344 8.789 15.734 1 98.88 117 LYS A CA 1
ATOM 902 C C . LYS A 1 117 ? -9.203 9.047 14.75 1 98.88 117 LYS A C 1
ATOM 904 O O . LYS A 1 117 ? -9.016 8.281 13.797 1 98.88 117 LYS A O 1
ATOM 909 N N . VAL A 1 118 ? -8.391 10.062 14.969 1 98.94 118 VAL A N 1
ATOM 910 C CA . VAL A 1 118 ? -7.535 10.656 13.945 1 98.94 118 VAL A CA 1
ATOM 911 C C . VAL A 1 118 ? -6.07 10.453 14.312 1 98.94 118 VAL A C 1
ATOM 913 O O . VAL A 1 118 ? -5.672 10.688 15.461 1 98.94 118 VAL A O 1
ATOM 916 N N . GLY A 1 119 ? -5.277 9.922 13.422 1 98.94 119 GLY A N 1
ATOM 917 C CA . GLY A 1 119 ? -3.828 9.891 13.508 1 98.94 119 GLY A CA 1
ATOM 918 C C . GLY A 1 119 ? -3.146 10.711 12.43 1 98.94 119 GLY A C 1
ATOM 919 O O . GLY A 1 119 ? -3.787 11.141 11.469 1 98.94 119 GLY A O 1
ATOM 920 N N . VAL A 1 120 ? -1.841 10.938 12.602 1 98.94 120 VAL A N 1
ATOM 921 C CA . VAL A 1 120 ? -1.088 11.75 11.648 1 98.94 120 VAL A CA 1
ATOM 922 C C . VAL A 1 120 ? 0.243 11.07 11.336 1 98.94 120 VAL A C 1
ATOM 924 O O . VAL A 1 120 ? 0.977 10.672 12.242 1 98.94 120 VAL A O 1
ATOM 927 N N . LEU A 1 121 ? 0.504 10.859 10.086 1 98.88 121 LEU A N 1
ATOM 928 C CA . LEU A 1 121 ? 1.819 10.461 9.602 1 98.88 121 LEU A CA 1
ATOM 929 C C . LEU A 1 121 ? 2.41 11.531 8.695 1 98.88 121 LEU A C 1
ATOM 931 O O . LEU A 1 121 ? 1.793 11.922 7.695 1 98.88 121 LEU A O 1
ATOM 935 N N . ILE A 1 122 ? 3.559 11.984 9.031 1 98.88 122 ILE A N 1
ATOM 936 C CA . ILE A 1 122 ? 4.141 13.117 8.32 1 98.88 122 ILE A CA 1
ATOM 937 C C . ILE A 1 122 ? 4.883 12.625 7.078 1 98.88 122 ILE A C 1
ATOM 939 O O . ILE A 1 122 ? 5.891 11.922 7.191 1 98.88 122 ILE A O 1
ATOM 943 N N . CYS A 1 123 ? 4.375 12.969 5.93 1 98.62 123 CYS A N 1
ATOM 944 C CA . CYS A 1 123 ? 5.039 12.82 4.641 1 98.62 123 CYS A CA 1
ATOM 945 C C . CYS A 1 123 ? 5.52 11.383 4.438 1 98.62 123 CYS A C 1
ATOM 947 O O . CYS A 1 123 ? 4.715 10.453 4.441 1 98.62 123 CYS A O 1
ATOM 949 N N . VAL A 1 124 ? 6.762 11.094 4.375 1 98.5 124 VAL A N 1
ATOM 950 C CA . VAL A 1 124 ? 7.355 9.812 4.023 1 98.5 124 VAL A CA 1
ATOM 951 C C . VAL A 1 124 ? 6.949 8.758 5.047 1 98.5 124 VAL A C 1
ATOM 953 O O . VAL A 1 124 ? 6.973 7.559 4.754 1 98.5 124 VAL A O 1
ATOM 956 N N . ASP A 1 125 ? 6.52 9.156 6.219 1 98.31 125 ASP A N 1
ATOM 957 C CA . ASP A 1 125 ? 6.078 8.188 7.215 1 98.31 125 ASP A CA 1
ATOM 958 C C . ASP A 1 125 ? 4.938 7.328 6.676 1 98.31 125 ASP A C 1
ATOM 960 O O . ASP A 1 125 ? 4.703 6.219 7.16 1 98.31 125 ASP A O 1
ATOM 964 N N . LEU A 1 126 ? 4.262 7.789 5.625 1 98.88 126 LEU A N 1
ATOM 965 C CA . LEU A 1 126 ? 3.158 7.051 5.016 1 98.88 126 LEU A CA 1
ATOM 966 C C . LEU A 1 126 ? 3.66 5.781 4.344 1 98.88 126 LEU A C 1
ATOM 968 O O . LEU A 1 126 ? 2.902 4.824 4.168 1 98.88 126 LEU A O 1
ATOM 972 N N . VAL A 1 127 ? 4.895 5.77 3.922 1 98.62 127 VAL A N 1
ATOM 973 C CA . VAL A 1 127 ? 5.469 4.641 3.197 1 98.62 127 VAL A CA 1
ATOM 974 C C . VAL A 1 127 ? 5.578 3.432 4.125 1 98.62 127 VAL A C 1
ATOM 976 O O . VAL A 1 127 ? 5.621 2.289 3.662 1 98.62 127 VAL A O 1
ATOM 979 N N . TYR A 1 128 ? 5.629 3.648 5.402 1 97.5 128 TYR A N 1
ATOM 980 C CA . TYR A 1 128 ? 5.855 2.59 6.383 1 97.5 128 TYR A CA 1
ATOM 981 C C . TYR A 1 128 ? 4.535 2.012 6.871 1 97.5 128 TYR A C 1
ATOM 983 O O . TYR A 1 128 ? 3.881 2.59 7.742 1 97.5 128 TYR A O 1
ATOM 991 N N . PRO A 1 129 ? 4.18 0.817 6.352 1 97.25 129 PRO A N 1
ATOM 992 C CA . PRO A 1 129 ? 2.91 0.231 6.785 1 97.25 129 PRO A CA 1
ATOM 993 C C . PRO A 1 129 ? 2.869 -0.051 8.281 1 97.25 129 PRO A C 1
ATOM 995 O O . PRO A 1 129 ? 1.79 -0.081 8.883 1 97.25 129 PRO A O 1
ATOM 998 N N . GLU A 1 130 ? 4.012 -0.206 8.93 1 95.19 130 GLU A N 1
ATOM 999 C CA . GLU A 1 130 ? 4.105 -0.438 10.367 1 95.19 130 GLU A CA 1
ATOM 1000 C C . GLU A 1 130 ? 3.445 0.691 11.156 1 95.19 130 GLU A C 1
ATOM 1002 O O . GLU A 1 130 ? 2.758 0.443 12.148 1 95.19 130 GLU A O 1
ATOM 1007 N N . LEU A 1 131 ? 3.645 1.881 10.672 1 96.94 131 LEU A N 1
ATOM 1008 C CA . LEU A 1 131 ? 3.105 3.037 11.375 1 96.94 131 LEU A CA 1
ATOM 1009 C C . LEU A 1 131 ? 1.594 3.123 11.203 1 96.94 131 LEU A C 1
ATOM 1011 O O . LEU A 1 131 ? 0.873 3.436 12.156 1 96.94 131 LEU A O 1
ATOM 1015 N N . ALA A 1 132 ? 1.114 2.881 9.992 1 97.75 132 ALA A N 1
ATOM 1016 C CA . ALA A 1 132 ? -0.329 2.861 9.766 1 97.75 132 ALA A CA 1
ATOM 1017 C C . ALA A 1 132 ? -0.997 1.762 10.586 1 97.75 132 ALA A C 1
ATOM 1019 O O . ALA A 1 132 ? -2.076 1.967 11.148 1 97.75 132 ALA A O 1
ATOM 1020 N N . ARG A 1 133 ? -0.383 0.586 10.648 1 95.5 133 ARG A N 1
ATOM 1021 C CA . ARG A 1 133 ? -0.909 -0.517 11.445 1 95.5 133 ARG A CA 1
ATOM 1022 C C . ARG A 1 133 ? -0.938 -0.156 12.93 1 95.5 133 ARG A C 1
ATOM 1024 O O . ARG A 1 133 ? -1.868 -0.529 13.641 1 95.5 133 ARG A O 1
ATOM 1031 N N . PHE A 1 134 ? 0.114 0.505 13.375 1 94.62 134 PHE A N 1
ATOM 1032 C CA . PHE A 1 134 ? 0.142 0.988 14.75 1 94.62 134 PHE A CA 1
ATOM 1033 C C . PHE A 1 134 ? -1.113 1.791 15.07 1 94.62 134 PHE A C 1
ATOM 1035 O O . PHE A 1 134 ? -1.739 1.588 16.109 1 94.62 134 PHE A O 1
ATOM 1042 N N . TYR A 1 135 ? -1.489 2.648 14.188 1 97 135 TYR A N 1
ATOM 1043 C CA . TYR A 1 135 ? -2.666 3.496 14.352 1 97 135 TYR A CA 1
ATOM 1044 C C . TYR A 1 135 ? -3.945 2.676 14.25 1 97 135 TYR A C 1
ATOM 1046 O O . TYR A 1 135 ? -4.844 2.809 15.086 1 97 135 TYR A O 1
ATOM 1054 N N . SER A 1 136 ? -4.008 1.815 13.219 1 96.31 136 SER A N 1
ATOM 1055 C CA . SER A 1 136 ? -5.23 1.05 13.008 1 96.31 136 SER A CA 1
ATOM 1056 C C . SER A 1 136 ? -5.504 0.11 14.18 1 96.31 136 SER A C 1
ATOM 1058 O O . SER A 1 136 ? -6.66 -0.103 14.555 1 96.31 136 SER A O 1
ATOM 1060 N N . ALA A 1 137 ? -4.438 -0.465 14.758 1 92.88 137 ALA A N 1
ATOM 1061 C CA . ALA A 1 137 ? -4.562 -1.356 15.906 1 92.88 137 ALA A CA 1
ATOM 1062 C C . ALA A 1 137 ? -5.156 -0.623 17.109 1 92.88 137 ALA A C 1
ATOM 1064 O O . ALA A 1 137 ? -5.664 -1.252 18.031 1 92.88 137 ALA A O 1
ATOM 1065 N N . ARG A 1 138 ? -5.145 0.668 17.062 1 95.25 138 ARG A N 1
ATOM 1066 C CA . ARG A 1 138 ? -5.633 1.474 18.172 1 95.25 138 ARG A CA 1
ATOM 1067 C C . ARG A 1 138 ? -6.934 2.18 17.812 1 95.25 138 A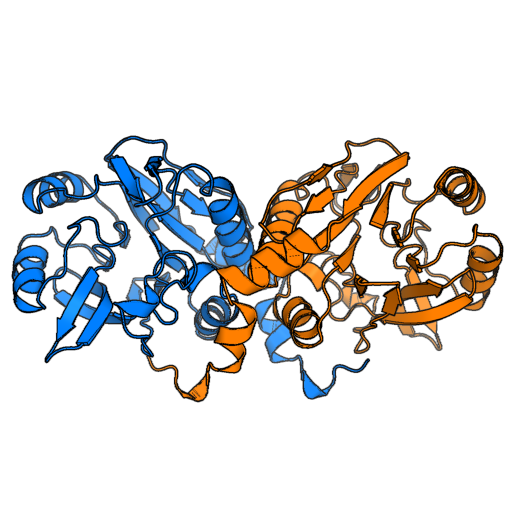RG A C 1
ATOM 1069 O O . ARG A 1 138 ? -7.352 3.113 18.5 1 95.25 138 ARG A O 1
ATOM 1076 N N . GLY A 1 139 ? -7.457 1.84 16.719 1 96.94 139 GLY A N 1
ATOM 1077 C CA . GLY A 1 139 ? -8.812 2.256 16.391 1 96.94 139 GLY A CA 1
ATOM 1078 C C . GLY A 1 139 ? -8.859 3.484 15.508 1 96.94 139 GLY A C 1
ATOM 1079 O O . GLY A 1 139 ? -9.945 3.99 15.203 1 96.94 139 GLY A O 1
ATOM 1080 N N . VAL A 1 140 ? -7.734 4 15.102 1 98.75 140 VAL A N 1
ATOM 1081 C CA . VAL A 1 140 ? -7.723 5.145 14.195 1 98.75 140 VAL A CA 1
ATOM 1082 C C . VAL A 1 140 ? -8.477 4.793 12.914 1 98.75 140 VAL A C 1
ATOM 1084 O O . VAL A 1 140 ? -8.273 3.725 12.344 1 98.75 140 VAL A O 1
ATOM 1087 N N . ASN A 1 141 ? -9.398 5.676 12.539 1 98.88 141 ASN A N 1
ATOM 1088 C CA . ASN A 1 141 ? -10.18 5.43 11.328 1 98.88 141 ASN A CA 1
ATOM 1089 C C . ASN A 1 141 ? -10.07 6.594 10.344 1 98.88 141 ASN A C 1
ATOM 1091 O O . ASN A 1 141 ? -10.742 6.605 9.312 1 98.88 141 ASN A O 1
ATOM 1095 N N . LEU A 1 142 ? -9.227 7.586 10.641 1 99 142 LEU A N 1
ATOM 1096 C CA . LEU A 1 142 ? -8.812 8.664 9.75 1 99 142 LEU A CA 1
ATOM 1097 C C . LEU A 1 142 ? -7.328 8.969 9.914 1 99 142 LEU A C 1
ATOM 1099 O O . LEU A 1 142 ? -6.891 9.359 11 1 99 142 LEU A O 1
ATOM 1103 N N . LEU A 1 143 ? -6.586 8.789 8.875 1 99 143 LEU A N 1
ATOM 1104 C CA . LEU A 1 143 ? -5.152 9.062 8.867 1 99 143 LEU A CA 1
ATOM 1105 C C . LEU A 1 143 ? -4.844 10.289 8.016 1 99 143 LEU A C 1
ATOM 1107 O O . LEU A 1 143 ? -5.195 10.336 6.84 1 99 143 LEU A O 1
ATOM 1111 N N . LEU A 1 144 ? -4.281 11.289 8.602 1 99 144 LEU A N 1
ATOM 1112 C CA . LEU A 1 144 ? -3.867 12.492 7.891 1 99 144 LEU A CA 1
ATOM 1113 C C . LEU A 1 144 ? -2.389 12.43 7.523 1 99 144 LEU A C 1
ATOM 1115 O O . LEU A 1 144 ? -1.564 11.992 8.328 1 99 144 LEU A O 1
ATOM 1119 N N . ASN A 1 145 ? -2.066 12.836 6.32 1 99 145 ASN A N 1
ATOM 1120 C CA . ASN A 1 145 ? -0.692 12.836 5.828 1 99 145 ASN A CA 1
ATOM 1121 C C . ASN A 1 145 ? -0.305 14.188 5.234 1 99 145 ASN A C 1
ATOM 1123 O O . ASN A 1 145 ? -0.342 14.367 4.016 1 99 145 ASN A O 1
ATOM 1127 N N . PRO A 1 146 ? 0.036 15.156 6.117 1 98.94 146 PRO A N 1
ATOM 1128 C CA . PRO A 1 146 ? 0.676 16.359 5.574 1 98.94 146 PRO A CA 1
ATOM 1129 C C . PRO A 1 146 ? 1.988 16.047 4.855 1 98.94 146 PRO A C 1
ATOM 1131 O O . PRO A 1 146 ? 2.889 15.445 5.441 1 98.94 146 PRO A O 1
ATOM 1134 N N . ALA A 1 147 ? 2.096 16.547 3.602 1 98.75 147 ALA A N 1
ATOM 1135 C CA . ALA A 1 147 ? 3.238 16.109 2.805 1 98.75 147 ALA A CA 1
ATOM 1136 C C . ALA A 1 147 ? 3.736 17.234 1.891 1 98.75 147 ALA A C 1
ATOM 1138 O O . ALA A 1 147 ? 3.182 18.328 1.887 1 98.75 147 ALA A O 1
ATOM 1139 N N . ASN A 1 148 ? 4.809 17.031 1.299 1 98.5 148 ASN A N 1
ATOM 1140 C CA . ASN A 1 148 ? 5.441 17.781 0.223 1 98.5 148 ASN A CA 1
ATOM 1141 C C . ASN A 1 148 ? 6.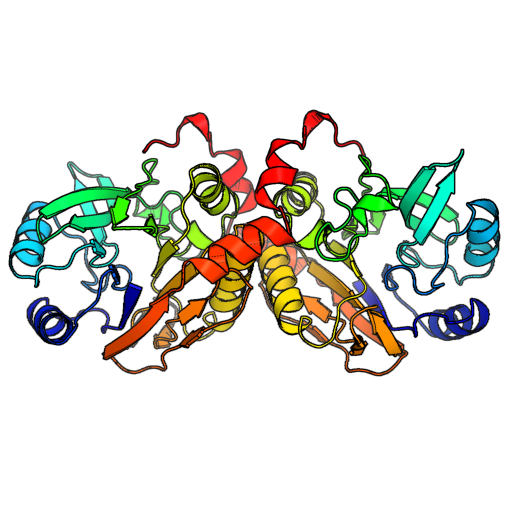051 16.859 -0.827 1 98.5 148 ASN A C 1
ATOM 1143 O O . ASN A 1 148 ? 7.254 16.594 -0.802 1 98.5 148 ASN A O 1
ATOM 1147 N N . ILE A 1 149 ? 5.211 16.5 -1.779 1 98.5 149 ILE A N 1
ATOM 1148 C CA . ILE A 1 149 ? 5.555 15.453 -2.732 1 98.5 149 ILE A CA 1
ATOM 1149 C C . ILE A 1 149 ? 5.609 16.031 -4.145 1 98.5 149 ILE A C 1
ATOM 1151 O O . ILE A 1 149 ? 4.691 16.75 -4.562 1 98.5 149 ILE A O 1
ATOM 1155 N N . THR A 1 150 ? 6.609 15.695 -4.848 1 98.31 150 THR A N 1
ATOM 1156 C CA . THR A 1 150 ? 6.785 16.219 -6.199 1 98.31 150 THR A CA 1
ATOM 1157 C C . THR A 1 150 ? 5.742 15.633 -7.145 1 98.31 150 THR A C 1
ATOM 1159 O O . THR A 1 150 ? 5.266 14.516 -6.938 1 98.31 150 THR A O 1
ATOM 1162 N N . ARG A 1 151 ? 5.473 16.375 -8.164 1 98 151 ARG A N 1
ATOM 1163 C CA . ARG A 1 151 ? 4.434 16.031 -9.133 1 98 151 ARG A CA 1
ATOM 1164 C C . ARG A 1 151 ? 4.633 14.625 -9.68 1 98 151 ARG A C 1
ATOM 1166 O O . ARG A 1 151 ? 3.668 13.875 -9.836 1 98 151 ARG A O 1
ATOM 1173 N N . ASP A 1 152 ? 5.871 14.25 -9.953 1 96.94 152 ASP A N 1
ATOM 1174 C CA . ASP A 1 152 ? 6.184 12.969 -10.57 1 96.94 152 ASP A CA 1
ATOM 1175 C C . ASP A 1 152 ? 5.922 11.82 -9.602 1 96.94 152 ASP A C 1
ATOM 1177 O O . ASP A 1 152 ? 5.891 10.648 -10 1 96.94 152 ASP A O 1
ATOM 1181 N N . ARG A 1 153 ? 5.613 12.117 -8.312 1 97.75 153 ARG A N 1
ATOM 1182 C CA . ARG A 1 153 ? 5.426 11.07 -7.316 1 97.75 153 ARG A CA 1
ATOM 1183 C C . ARG A 1 153 ? 4.016 11.102 -6.746 1 97.75 153 ARG A C 1
ATOM 1185 O O . ARG A 1 153 ? 3.668 10.289 -5.883 1 97.75 153 ARG A O 1
ATOM 1192 N N . VAL A 1 154 ? 3.209 11.977 -7.277 1 98.5 154 VAL A N 1
ATOM 1193 C CA . VAL A 1 154 ? 1.859 12.117 -6.738 1 98.5 154 VAL A CA 1
ATOM 1194 C C . VAL A 1 154 ? 1.076 10.828 -6.984 1 98.5 154 VAL A C 1
ATOM 1196 O O . VAL A 1 154 ? 0.354 10.352 -6.102 1 98.5 154 VAL A O 1
ATOM 1199 N N . SER A 1 155 ? 1.227 10.227 -8.172 1 97.88 155 SER A N 1
ATOM 1200 C CA . SER A 1 155 ? 0.53 8.977 -8.461 1 97.88 155 SER A CA 1
ATOM 1201 C C . SER A 1 155 ? 0.973 7.867 -7.512 1 97.88 155 SER A C 1
ATOM 1203 O O . SER A 1 155 ? 0.151 7.074 -7.047 1 97.88 155 SER A O 1
ATOM 1205 N N . LEU A 1 156 ? 2.264 7.785 -7.25 1 98.56 156 LEU A N 1
ATOM 1206 C CA . LEU A 1 156 ? 2.799 6.832 -6.285 1 98.56 156 LEU A CA 1
ATOM 1207 C C . LEU A 1 156 ? 2.199 7.066 -4.902 1 98.56 156 LEU A C 1
ATOM 1209 O O . LEU A 1 156 ? 1.783 6.117 -4.23 1 98.56 156 LEU A O 1
ATOM 1213 N N . TRP A 1 157 ? 2.119 8.266 -4.512 1 98.69 157 TRP A N 1
ATOM 1214 C CA . TRP A 1 157 ? 1.638 8.602 -3.178 1 98.69 157 TRP A CA 1
ATOM 1215 C C . TRP A 1 157 ? 0.153 8.289 -3.039 1 98.69 157 TRP A C 1
ATOM 1217 O O . TRP A 1 157 ? -0.302 7.867 -1.973 1 98.69 157 TRP A O 1
ATOM 1227 N N . ARG A 1 158 ? -0.573 8.508 -4.121 1 98.5 158 ARG A N 1
ATOM 1228 C CA . ARG A 1 158 ? -1.977 8.109 -4.117 1 98.5 158 ARG A CA 1
ATOM 1229 C C . ARG A 1 158 ? -2.113 6.602 -3.943 1 98.5 158 ARG A C 1
ATOM 1231 O O . ARG A 1 158 ? -2.99 6.133 -3.215 1 98.5 158 ARG A O 1
ATOM 1238 N N . SER A 1 159 ? -1.278 5.852 -4.578 1 98.81 159 SER A N 1
ATOM 1239 C CA . SER A 1 159 ? -1.297 4.402 -4.418 1 98.81 159 SER A CA 1
ATOM 1240 C C . SER A 1 159 ? -1.006 4 -2.977 1 98.81 159 SER A C 1
ATOM 1242 O O . SER A 1 159 ? -1.629 3.08 -2.445 1 98.81 159 SER A O 1
ATOM 1244 N N . LEU A 1 160 ? -0.041 4.688 -2.363 1 98.94 160 LEU A N 1
ATOM 1245 C CA . LEU A 1 160 ? 0.26 4.43 -0.958 1 98.94 160 LEU A CA 1
ATOM 1246 C C . LEU A 1 160 ? -0.955 4.715 -0.082 1 98.94 160 LEU A C 1
ATOM 1248 O O . LEU A 1 160 ? -1.279 3.924 0.809 1 98.94 160 LEU A O 1
ATOM 1252 N N . ALA A 1 161 ? -1.596 5.836 -0.339 1 98.94 161 ALA A N 1
ATOM 1253 C CA . ALA A 1 161 ? -2.779 6.195 0.437 1 98.94 161 ALA A CA 1
ATOM 1254 C C . ALA A 1 161 ? -3.883 5.156 0.272 1 98.94 161 ALA A C 1
ATOM 1256 O O . ALA A 1 161 ? -4.543 4.781 1.245 1 98.94 161 ALA A O 1
ATOM 1257 N N . VAL A 1 162 ? -4.09 4.711 -0.94 1 98.88 162 VAL A N 1
ATOM 1258 C CA . VAL A 1 162 ? -5.098 3.693 -1.222 1 98.88 162 VAL A CA 1
ATOM 1259 C C . VAL A 1 162 ? -4.766 2.414 -0.457 1 98.88 162 VAL A C 1
ATOM 1261 O O . VAL A 1 162 ? -5.637 1.823 0.184 1 98.88 162 VAL A O 1
ATOM 1264 N N . ALA A 1 163 ? -3.535 1.997 -0.508 1 98.94 163 ALA A N 1
ATOM 1265 C CA . ALA A 1 163 ? -3.121 0.782 0.189 1 98.94 163 ALA A CA 1
ATOM 1266 C C . ALA A 1 163 ? -3.346 0.911 1.693 1 98.94 163 ALA A C 1
ATOM 1268 O O . ALA A 1 163 ? -3.938 0.027 2.316 1 98.94 163 ALA A O 1
ATOM 1269 N N . ARG A 1 164 ? -2.889 2.08 2.254 1 98.94 164 ARG A N 1
ATOM 1270 C CA . ARG A 1 164 ? -3.053 2.303 3.688 1 98.94 164 ARG A CA 1
ATOM 1271 C C . ARG A 1 164 ? -4.527 2.316 4.074 1 98.94 164 ARG A C 1
ATOM 1273 O O . ARG A 1 164 ? -4.914 1.74 5.094 1 98.94 164 ARG A O 1
ATOM 1280 N N . ALA A 1 165 ? -5.301 2.971 3.277 1 98.94 165 ALA A N 1
ATOM 1281 C CA . ALA A 1 165 ? -6.727 3.072 3.584 1 98.94 165 ALA A CA 1
ATOM 1282 C C . ALA A 1 165 ? -7.387 1.697 3.582 1 98.94 165 ALA A C 1
ATOM 1284 O O . ALA A 1 165 ? -8.07 1.327 4.543 1 98.94 165 ALA A O 1
ATOM 1285 N N . PHE A 1 166 ? -7.145 0.949 2.547 1 98.88 166 PHE A N 1
ATOM 1286 C CA . PHE A 1 166 ? -7.82 -0.322 2.316 1 98.88 166 PHE A CA 1
ATOM 1287 C C . PHE A 1 166 ? -7.379 -1.364 3.336 1 98.88 166 PHE A C 1
ATOM 1289 O O . PHE A 1 166 ? -8.211 -2.004 3.98 1 98.88 166 PHE A O 1
ATOM 1296 N N . GLU A 1 167 ? -6.07 -1.498 3.562 1 98.62 167 GLU A N 1
ATOM 1297 C CA . GLU A 1 167 ? -5.535 -2.568 4.402 1 98.62 167 GLU A CA 1
ATOM 1298 C C . GLU A 1 167 ? -5.797 -2.289 5.879 1 98.62 167 GLU A C 1
ATOM 1300 O O . GLU A 1 167 ? -5.688 -3.189 6.715 1 98.62 167 GLU A O 1
ATOM 1305 N N . ASN A 1 168 ? -6.168 -1.006 6.238 1 98.69 168 ASN A N 1
ATOM 1306 C CA . ASN A 1 168 ? -6.375 -0.637 7.637 1 98.69 168 ASN A CA 1
ATOM 1307 C C . ASN A 1 168 ? -7.824 -0.243 7.902 1 98.69 168 ASN A C 1
ATOM 1309 O O . ASN A 1 168 ? -8.156 0.197 9 1 98.69 168 ASN A O 1
ATOM 1313 N N . HIS A 1 169 ? -8.688 -0.288 6.969 1 98.44 169 HIS A N 1
ATOM 1314 C CA . HIS A 1 169 ? -10.109 0.034 7.094 1 98.44 169 HIS A CA 1
ATOM 1315 C C . HIS A 1 169 ? -10.305 1.466 7.582 1 98.44 169 HIS A C 1
ATOM 1317 O O . HIS A 1 169 ? -11.07 1.708 8.523 1 98.44 169 HIS A O 1
ATOM 1323 N N . MET A 1 170 ? -9.609 2.404 6.934 1 98.88 170 MET A N 1
ATOM 1324 C CA . MET A 1 170 ? -9.711 3.781 7.406 1 98.88 170 MET A CA 1
ATOM 1325 C C . MET A 1 170 ? -9.633 4.762 6.242 1 98.88 170 MET A C 1
ATOM 1327 O O . MET A 1 170 ? -9.219 4.395 5.141 1 98.88 170 MET A O 1
ATOM 1331 N N . TYR A 1 171 ? -10.055 5.992 6.441 1 98.94 171 TYR A N 1
ATOM 1332 C CA . TYR A 1 171 ? -9.805 7.078 5.5 1 98.94 171 TYR A CA 1
ATOM 1333 C C . TYR A 1 171 ? -8.359 7.543 5.574 1 98.94 171 TYR A C 1
ATOM 1335 O O . TYR A 1 171 ? -7.75 7.531 6.645 1 98.94 171 TYR A O 1
ATOM 1343 N N . VAL A 1 172 ? -7.84 7.941 4.473 1 99 172 VAL A N 1
ATOM 1344 C CA . VAL A 1 172 ? -6.5 8.523 4.422 1 99 172 VAL A CA 1
ATOM 1345 C C . VAL A 1 172 ? -6.527 9.812 3.613 1 99 172 VAL A C 1
ATOM 1347 O O . VAL A 1 172 ? -7.031 9.844 2.49 1 99 172 VAL A O 1
ATOM 1350 N N . ALA A 1 173 ? -6.027 10.859 4.156 1 99 173 ALA A N 1
ATOM 1351 C CA . ALA A 1 173 ? -5.938 12.148 3.471 1 99 173 ALA A CA 1
ATOM 1352 C C . ALA A 1 173 ? -4.484 12.516 3.184 1 99 173 ALA A C 1
ATOM 1354 O O . ALA A 1 173 ? -3.705 12.758 4.109 1 99 173 ALA A O 1
ATOM 1355 N N . PHE A 1 174 ? -4.176 12.508 1.978 1 98.94 174 PHE A N 1
ATOM 1356 C CA . PHE A 1 174 ? -2.906 13.031 1.482 1 98.94 174 PHE A CA 1
ATOM 1357 C C . PHE A 1 174 ? -3.025 14.508 1.142 1 98.94 174 PHE A C 1
ATOM 1359 O O . PHE A 1 174 ? -3.824 14.891 0.283 1 98.94 174 PHE A O 1
ATOM 1366 N N . VAL A 1 175 ? -2.254 15.391 1.841 1 98.94 175 VAL A N 1
ATOM 1367 C CA . VAL A 1 175 ? -2.344 16.828 1.625 1 98.94 175 VAL A CA 1
ATOM 1368 C C . VAL A 1 175 ? -0.975 17.375 1.227 1 98.94 175 VAL A C 1
ATOM 1370 O O . VAL A 1 175 ? -0.008 17.266 1.983 1 98.94 175 VAL A O 1
ATOM 1373 N N . ASN A 1 176 ? -0.919 18.016 0.097 1 98.88 176 ASN A N 1
ATOM 1374 C CA . ASN A 1 176 ? 0.338 18.375 -0.545 1 98.88 176 ASN A CA 1
ATOM 1375 C C . ASN A 1 176 ? 0.434 19.891 -0.764 1 98.88 176 ASN A C 1
ATOM 1377 O O . ASN A 1 176 ? -0.586 20.562 -0.875 1 98.88 176 ASN A O 1
ATOM 1381 N N . ASN A 1 177 ? 1.635 20.406 -0.778 1 98.69 177 ASN A N 1
ATOM 1382 C CA . ASN A 1 177 ? 1.875 21.797 -1.138 1 98.69 177 ASN A CA 1
ATOM 1383 C C . ASN A 1 177 ? 1.662 22.031 -2.631 1 98.69 177 ASN A C 1
ATOM 1385 O O . ASN A 1 177 ? 1.595 21.078 -3.412 1 98.69 177 ASN A O 1
ATOM 1389 N N . VAL A 1 178 ? 1.529 23.344 -2.924 1 98.12 178 VAL A N 1
ATOM 1390 C CA . VAL A 1 178 ? 1.669 23.75 -4.316 1 98.12 178 VAL A CA 1
ATOM 1391 C C . VAL A 1 178 ? 2.818 24.75 -4.449 1 98.12 178 VAL A C 1
ATOM 1393 O O . VAL A 1 178 ? 3.252 25.344 -3.455 1 98.12 178 VAL A O 1
ATOM 1396 N N . ARG A 1 179 ? 3.371 24.859 -5.66 1 95.75 179 ARG A N 1
ATOM 1397 C CA . ARG A 1 179 ? 4.379 25.844 -6.043 1 95.75 179 ARG A CA 1
ATOM 1398 C C . ARG A 1 179 ? 5.648 25.672 -5.215 1 95.75 179 ARG A C 1
ATOM 1400 O O . ARG A 1 179 ? 6.188 26.656 -4.695 1 95.75 179 ARG A O 1
ATOM 1407 N N . ALA A 1 180 ? 6.023 24.531 -4.938 1 95.31 180 ALA A N 1
ATOM 1408 C CA . ALA A 1 180 ? 7.316 24.219 -4.328 1 95.31 180 ALA A CA 1
ATOM 1409 C C . ALA A 1 180 ? 8.234 23.5 -5.312 1 95.31 180 ALA A C 1
ATOM 1411 O O . ALA A 1 180 ? 7.77 22.953 -6.316 1 95.31 180 ALA A O 1
ATOM 1412 N N . VAL A 1 181 ? 9.547 23.609 -5.055 1 95.25 181 VAL A N 1
ATOM 1413 C CA . VAL A 1 181 ? 10.539 22.969 -5.902 1 95.25 181 VAL A CA 1
ATOM 1414 C C . VAL A 1 181 ? 11.586 22.281 -5.035 1 95.25 181 VAL A C 1
ATOM 1416 O O . VAL A 1 181 ? 12.109 22.875 -4.09 1 95.25 181 VAL A O 1
ATOM 1419 N N . TYR A 1 182 ? 11.828 21.031 -5.352 1 94.94 182 TYR A N 1
ATOM 1420 C CA . TYR A 1 182 ? 12.914 20.312 -4.688 1 94.94 182 TYR A CA 1
ATOM 1421 C C . TYR A 1 182 ? 14.266 20.859 -5.121 1 94.94 182 TYR A C 1
ATOM 1423 O O . TYR A 1 182 ? 14.367 21.547 -6.148 1 94.94 182 TYR A O 1
ATOM 1431 N N . PRO A 1 183 ? 15.281 20.516 -4.336 1 90.12 183 PRO A N 1
ATOM 1432 C CA . PRO A 1 183 ? 16.625 20.984 -4.703 1 90.12 183 PRO A CA 1
ATOM 1433 C C . PRO A 1 183 ? 17.078 20.469 -6.07 1 90.12 183 PRO A C 1
ATOM 1435 O O . PRO A 1 183 ? 17.844 21.141 -6.762 1 90.12 183 PRO A O 1
ATOM 1438 N N . ASP A 1 184 ? 16.562 19.344 -6.488 1 92.69 184 ASP A N 1
ATOM 1439 C CA . ASP A 1 184 ? 16.969 18.766 -7.758 1 92.69 184 ASP A CA 1
ATOM 1440 C C . ASP A 1 184 ? 16.094 19.266 -8.906 1 92.69 184 ASP A C 1
ATOM 1442 O O . ASP A 1 184 ? 16.156 18.734 -10.016 1 92.69 184 ASP A O 1
ATOM 1446 N N . GLY A 1 185 ? 15.195 20.234 -8.688 1 95.31 185 GLY A N 1
ATOM 1447 C CA . GLY A 1 185 ? 14.422 20.906 -9.719 1 95.31 185 GLY A CA 1
ATOM 1448 C C . GLY A 1 185 ? 13.023 20.328 -9.875 1 95.31 185 GLY A C 1
ATOM 1449 O O . GLY A 1 185 ? 12.188 20.906 -10.57 1 95.31 185 GLY A O 1
ATOM 1450 N N . ARG A 1 186 ? 12.68 19.281 -9.273 1 96.56 186 ARG A N 1
ATOM 1451 C CA . ARG A 1 186 ? 11.344 18.703 -9.375 1 96.56 186 ARG A CA 1
ATOM 1452 C C . ARG A 1 186 ? 10.305 19.578 -8.688 1 96.56 186 ARG A C 1
ATOM 1454 O O . ARG A 1 186 ? 10.562 20.109 -7.602 1 96.56 186 ARG A O 1
ATOM 1461 N N . GLU A 1 187 ? 9.156 19.625 -9.297 1 98.12 187 GLU A N 1
ATOM 1462 C CA . GLU A 1 187 ? 8.133 20.547 -8.82 1 98.12 187 GLU A CA 1
ATOM 1463 C C . GLU A 1 187 ? 7.098 19.828 -7.961 1 98.12 187 GLU A C 1
ATOM 1465 O O . GLU A 1 187 ? 6.742 18.688 -8.234 1 98.12 187 GLU A O 1
ATOM 1470 N N . VAL A 1 188 ? 6.629 20.531 -6.973 1 98.31 188 VAL A N 1
ATOM 1471 C CA . VAL A 1 188 ? 5.469 20.156 -6.172 1 98.31 188 VAL A CA 1
ATOM 1472 C C . VAL A 1 188 ? 4.254 20.969 -6.605 1 98.31 188 VAL A C 1
ATOM 1474 O O . VAL A 1 188 ? 4.258 22.203 -6.52 1 98.31 188 VAL A O 1
ATOM 1477 N N . ASP A 1 189 ? 3.213 20.281 -7.035 1 97.75 189 ASP A N 1
ATOM 1478 C CA . ASP A 1 189 ? 2.119 21 -7.684 1 97.75 189 ASP A CA 1
ATOM 1479 C C . ASP A 1 189 ? 0.764 20.453 -7.238 1 97.75 189 ASP A C 1
ATOM 1481 O O . ASP A 1 189 ? -0.131 20.25 -8.062 1 97.75 189 ASP A O 1
ATOM 1485 N N . GLY A 1 190 ? 0.669 20.188 -6.008 1 98.62 190 GLY A N 1
ATOM 1486 C CA . GLY A 1 190 ? -0.606 19.781 -5.449 1 98.62 190 GLY A CA 1
ATOM 1487 C C . GLY A 1 190 ? -0.893 18.297 -5.66 1 98.62 190 GLY A C 1
ATOM 1488 O O . GLY A 1 190 ? -0 17.469 -5.516 1 98.62 190 GLY A O 1
ATOM 1489 N N . GLY A 1 191 ? -2.195 17.984 -5.793 1 98.56 191 GLY A N 1
ATOM 1490 C CA . GLY A 1 191 ? -2.615 16.609 -5.957 1 98.56 191 GLY A CA 1
ATOM 1491 C C . GLY A 1 191 ? -3.119 15.977 -4.672 1 98.56 191 GLY A C 1
ATOM 1492 O O . GLY A 1 191 ? -3.127 14.75 -4.535 1 98.56 191 GLY A O 1
ATOM 1493 N N . SER A 1 192 ? -3.549 16.781 -3.686 1 98.88 192 SER A N 1
ATOM 1494 C CA . SER A 1 192 ? -4.121 16.281 -2.439 1 98.88 192 SER A CA 1
ATOM 1495 C C . SER A 1 192 ? -5.34 15.406 -2.701 1 98.88 192 SER A C 1
ATOM 1497 O O . SER A 1 192 ? -6.043 15.586 -3.697 1 98.88 192 SER A O 1
ATOM 1499 N N . SER A 1 193 ? -5.527 14.445 -1.825 1 98.88 193 SER A N 1
ATOM 1500 C CA . SER A 1 193 ? -6.652 13.547 -2.061 1 98.88 193 SER A CA 1
ATOM 1501 C C . SER A 1 193 ? -7.113 12.883 -0.765 1 98.88 193 SER A C 1
ATOM 1503 O O . SER A 1 193 ? -6.398 12.906 0.239 1 98.88 193 SER A O 1
ATOM 1505 N N . VAL A 1 194 ? -8.352 12.414 -0.782 1 98.94 194 VAL A N 1
ATOM 1506 C CA . VAL A 1 194 ? -8.922 11.617 0.303 1 98.94 194 VAL A CA 1
ATOM 1507 C C . VAL A 1 194 ? -9.328 10.242 -0.221 1 98.94 194 VAL A C 1
ATOM 1509 O O . VAL A 1 194 ? -10.039 10.141 -1.225 1 98.94 194 VAL A O 1
ATOM 1512 N N . THR A 1 195 ? -8.867 9.242 0.401 1 98.94 195 THR A N 1
ATOM 1513 C CA . THR A 1 195 ? -9.172 7.867 0.033 1 98.94 195 THR A CA 1
ATOM 1514 C C . THR A 1 195 ? -10.086 7.219 1.074 1 98.94 195 THR A C 1
ATOM 1516 O O . THR A 1 195 ? -9.859 7.363 2.277 1 98.94 195 THR A O 1
ATOM 1519 N N . SER A 1 196 ? -11.078 6.516 0.646 1 98.88 196 SER A N 1
ATOM 1520 C CA . SER A 1 196 ? -12.031 5.863 1.538 1 98.88 196 SER A CA 1
ATOM 1521 C C . SER A 1 196 ? -11.484 4.535 2.055 1 98.88 196 SER A C 1
ATOM 1523 O O . SER A 1 196 ? -10.531 3.992 1.5 1 98.88 196 SER A O 1
ATOM 1525 N N . PRO A 1 197 ? -12.133 3.982 3.121 1 98.75 197 PRO A N 1
ATOM 1526 C CA . PRO A 1 197 ? -11.719 2.684 3.658 1 98.75 197 PRO A CA 1
ATOM 1527 C C . PRO A 1 197 ? -11.852 1.555 2.641 1 98.75 197 PRO A C 1
ATOM 1529 O O . PRO A 1 197 ? -11.344 0.454 2.861 1 98.75 197 PRO A O 1
ATOM 1532 N N . ASN A 1 198 ? -12.484 1.792 1.508 1 97.06 198 ASN A N 1
ATOM 1533 C CA . ASN A 1 198 ? -12.711 0.76 0.501 1 97.06 198 ASN A CA 1
ATOM 1534 C C . ASN A 1 198 ? -11.758 0.917 -0.681 1 97.06 198 ASN A C 1
ATOM 1536 O O . ASN A 1 198 ? -11.914 0.25 -1.705 1 97.06 198 ASN A O 1
ATOM 1540 N N . GLY A 1 199 ? -10.836 1.832 -0.499 1 97.69 199 GLY A N 1
ATOM 1541 C CA . GLY A 1 199 ? -9.773 1.95 -1.491 1 97.69 199 GLY A CA 1
ATOM 1542 C C . GLY A 1 199 ? -10.172 2.803 -2.682 1 97.69 199 GLY A C 1
ATOM 1543 O O . GLY A 1 199 ? -9.68 2.592 -3.793 1 97.69 199 GLY A O 1
ATOM 1544 N N . VAL A 1 200 ? -11.062 3.725 -2.461 1 97.25 200 VAL A N 1
ATOM 1545 C CA . VAL A 1 200 ? -11.531 4.617 -3.518 1 97.25 200 VAL A CA 1
ATOM 1546 C C . VAL A 1 200 ? -11.18 6.059 -3.166 1 97.25 200 VAL A C 1
ATOM 1548 O O . VAL A 1 200 ? -11.422 6.508 -2.045 1 97.25 200 VAL A O 1
ATOM 1551 N N . ILE A 1 201 ? -10.578 6.754 -4.133 1 98.38 201 ILE A N 1
ATOM 1552 C CA . ILE A 1 201 ? -10.352 8.18 -3.934 1 98.38 201 ILE A CA 1
ATOM 1553 C C . ILE A 1 201 ? -11.68 8.93 -4.051 1 98.38 201 ILE A C 1
ATOM 1555 O O . ILE A 1 201 ? -12.312 8.914 -5.109 1 98.38 201 ILE A O 1
ATOM 1559 N N . VAL A 1 202 ? -12.078 9.562 -2.996 1 98.5 202 VAL A N 1
ATOM 1560 C CA . VAL A 1 202 ? -13.414 10.148 -2.961 1 98.5 202 VAL A CA 1
ATOM 1561 C C . VAL A 1 202 ? -13.32 11.656 -3.205 1 98.5 202 VAL A C 1
ATOM 1563 O O . VAL A 1 202 ? -14.32 12.297 -3.518 1 98.5 202 VAL A O 1
ATOM 1566 N N . GLU A 1 203 ? -12.164 12.234 -2.977 1 98.62 203 GLU A N 1
ATOM 1567 C CA . GLU A 1 203 ? -11.883 13.633 -3.311 1 98.62 203 GLU A CA 1
ATOM 1568 C C . GLU A 1 203 ? -10.438 13.805 -3.771 1 98.62 203 GLU A C 1
ATOM 1570 O O . GLU A 1 203 ? -9.539 13.102 -3.303 1 98.62 203 GLU A O 1
ATOM 1575 N N . GLU A 1 204 ? -10.242 14.695 -4.668 1 98.31 204 GLU A N 1
ATOM 1576 C CA . GLU A 1 204 ? -8.898 15 -5.16 1 98.31 204 GLU A CA 1
ATOM 1577 C C . GLU A 1 204 ? -8.805 16.453 -5.625 1 98.31 204 GLU A C 1
ATOM 1579 O O . GLU A 1 204 ? -9.781 17.016 -6.121 1 98.31 204 GLU A O 1
ATOM 1584 N N . MET A 1 205 ? -7.656 17 -5.402 1 98.56 205 MET A N 1
ATOM 1585 C CA . MET A 1 205 ? -7.395 18.375 -5.84 1 98.56 205 MET A CA 1
ATOM 1586 C C . MET A 1 205 ? -6.387 18.391 -6.984 1 98.56 205 MET A C 1
ATOM 1588 O O . MET A 1 205 ? -5.648 17.422 -7.184 1 98.56 205 MET A O 1
ATOM 1592 N N . GLY A 1 206 ? -6.398 19.516 -7.816 1 97.31 206 GLY A N 1
ATOM 1593 C CA . GLY A 1 206 ? -5.395 19.766 -8.836 1 97.31 206 GLY A CA 1
ATOM 1594 C C . GLY A 1 206 ? -4.203 20.547 -8.32 1 97.31 206 GLY A C 1
ATOM 1595 O O . GLY A 1 206 ? -3.732 20.312 -7.203 1 97.31 206 GLY A O 1
ATOM 1596 N N . GLY A 1 207 ? -3.736 21.453 -9.062 1 97.88 207 GLY A N 1
ATOM 1597 C CA . GLY A 1 207 ? -2.504 22.172 -8.75 1 97.88 207 GLY A CA 1
ATOM 1598 C C . GLY A 1 207 ? -2.738 23.547 -8.18 1 97.88 207 GLY A C 1
ATOM 1599 O O . GLY A 1 207 ? -1.798 24.328 -8.023 1 97.88 207 GLY A O 1
ATOM 1600 N N . GLU A 1 208 ? -3.951 23.875 -7.801 1 97 208 GLU A N 1
ATOM 1601 C CA . GLU A 1 208 ? -4.262 25.219 -7.324 1 97 208 GLU A CA 1
ATOM 1602 C C . GLU A 1 208 ? -4.305 25.266 -5.797 1 97 208 GLU A C 1
ATOM 1604 O O . GLU A 1 208 ? -4.582 24.25 -5.148 1 97 208 GLU A O 1
ATOM 1609 N N . GLU A 1 209 ? -4.062 26.422 -5.277 1 98.06 209 GLU A N 1
ATOM 1610 C CA . GLU A 1 209 ? -4.293 26.672 -3.855 1 98.06 209 GLU A CA 1
ATOM 1611 C C . GLU A 1 209 ? -5.781 26.641 -3.525 1 98.06 209 GLU A C 1
ATOM 1613 O O . GLU A 1 209 ? -6.617 26.906 -4.391 1 98.06 209 GLU A O 1
ATOM 1618 N N . GLY A 1 210 ? -6.047 26.328 -2.336 1 98.31 210 GLY A N 1
ATOM 1619 C CA . GLY A 1 210 ? -7.43 26.25 -1.889 1 98.31 210 GLY A CA 1
ATOM 1620 C C . GLY A 1 210 ? -7.711 25.031 -1.043 1 98.31 210 GLY A C 1
ATOM 1621 O O . GLY A 1 210 ? -6.848 24.562 -0.293 1 98.31 210 GLY A O 1
ATOM 1622 N N . PHE A 1 211 ? -9.008 24.641 -1.054 1 98.75 211 PHE A N 1
ATOM 1623 C CA . PHE A 1 211 ? -9.375 23.484 -0.261 1 98.75 211 PHE A CA 1
ATOM 1624 C C . PHE A 1 211 ? -10.523 22.719 -0.911 1 98.75 211 PHE A C 1
ATOM 1626 O O . PHE A 1 211 ? -11.195 23.25 -1.804 1 98.75 211 PHE A O 1
ATOM 1633 N N . LYS A 1 212 ? -10.68 21.484 -0.532 1 98.75 212 LYS A N 1
ATOM 1634 C CA . LYS A 1 212 ? -11.852 20.672 -0.839 1 98.75 212 LYS A CA 1
ATOM 1635 C C . LYS A 1 212 ? -12.398 20 0.416 1 98.75 212 LYS A C 1
ATOM 1637 O O . LYS A 1 212 ? -11.641 19.703 1.348 1 98.75 212 LYS A O 1
ATOM 1642 N N . LEU A 1 213 ? -13.695 19.828 0.386 1 98.81 213 LEU A N 1
ATOM 1643 C CA . LEU A 1 213 ? -14.367 19.125 1.472 1 98.81 213 LEU A CA 1
ATOM 1644 C C . LEU A 1 213 ? -14.672 17.672 1.079 1 98.81 213 LEU A C 1
ATOM 1646 O O . LEU A 1 213 ? -15.148 17.422 -0.028 1 98.81 213 LEU A O 1
ATOM 1650 N N . ALA A 1 214 ? -14.312 16.766 1.927 1 98.88 214 ALA A N 1
ATOM 1651 C CA . ALA A 1 214 ? -14.719 15.367 1.797 1 98.88 214 ALA A CA 1
ATOM 1652 C C . ALA A 1 214 ? -15.719 14.984 2.885 1 98.88 214 ALA A C 1
ATOM 1654 O O . ALA A 1 214 ? -15.5 15.266 4.066 1 98.88 214 ALA A O 1
ATOM 1655 N N . GLU A 1 215 ? -16.797 14.438 2.467 1 98.81 215 GLU A N 1
ATOM 1656 C CA . GLU A 1 215 ? -17.75 13.898 3.434 1 98.81 215 GLU A CA 1
ATOM 1657 C C . GLU A 1 215 ? -17.359 12.484 3.859 1 98.81 215 GLU A C 1
ATOM 1659 O O . GLU A 1 215 ? -17.234 11.594 3.018 1 98.81 215 GLU A O 1
ATOM 1664 N N . LEU A 1 216 ? -17.172 12.312 5.125 1 98.81 216 LEU A N 1
ATOM 1665 C CA . LEU A 1 216 ? -16.797 11.016 5.68 1 98.81 216 LEU A CA 1
ATOM 1666 C C . LEU A 1 216 ? -18 10.312 6.293 1 98.81 216 LEU A C 1
ATOM 1668 O O . LEU A 1 216 ? -18.797 10.938 7.004 1 98.81 216 LEU A O 1
ATOM 1672 N N . HIS A 1 217 ? -18.109 9.055 6.016 1 98.81 217 HIS A N 1
ATOM 1673 C CA . HIS A 1 217 ? -19.234 8.266 6.52 1 98.81 217 HIS A CA 1
ATOM 1674 C C . HIS A 1 217 ? -18.734 7.121 7.398 1 98.81 217 HIS A C 1
ATOM 1676 O O . HIS A 1 217 ? -17.984 6.258 6.941 1 98.81 217 HIS A O 1
ATOM 1682 N N . LYS A 1 218 ? -19.234 7.133 8.609 1 98.69 218 LYS A N 1
ATOM 1683 C CA . LYS A 1 218 ? -18.875 6.07 9.539 1 98.69 218 LYS A CA 1
ATOM 1684 C C . LYS A 1 218 ? -19.234 4.699 8.977 1 98.69 218 LYS A C 1
ATOM 1686 O O . LYS A 1 218 ? -18.531 3.719 9.219 1 98.69 218 LYS A O 1
ATOM 1691 N N . GLU A 1 219 ? -20.281 4.621 8.234 1 98.44 219 GLU A N 1
ATOM 1692 C CA . GLU A 1 219 ? -20.781 3.367 7.684 1 98.44 219 GLU A CA 1
ATOM 1693 C C . GLU A 1 219 ? -19.766 2.713 6.758 1 98.44 219 GLU A C 1
ATOM 1695 O O . GLU A 1 219 ? -19.734 1.486 6.637 1 98.44 219 GLU A O 1
ATOM 1700 N N . GLU A 1 220 ? -18.984 3.512 6.078 1 98.31 220 GLU A N 1
ATOM 1701 C CA . GLU A 1 220 ? -17.969 2.959 5.195 1 98.31 220 GLU A CA 1
ATOM 1702 C C . GLU A 1 220 ? -16.875 2.25 5.992 1 98.31 220 GLU A C 1
ATOM 1704 O O . GLU A 1 220 ? -16.359 1.214 5.566 1 98.31 220 GLU A O 1
ATOM 1709 N N . VAL A 1 221 ? -16.531 2.834 7.121 1 98.62 221 VAL A N 1
ATOM 1710 C CA . VAL A 1 221 ? -15.547 2.219 8 1 98.62 221 VAL A CA 1
ATOM 1711 C C . VAL A 1 221 ? -16.094 0.914 8.57 1 98.62 221 VAL A C 1
ATOM 1713 O O . VAL A 1 221 ? -15.422 -0.116 8.555 1 98.62 221 VAL A O 1
ATOM 1716 N N . ASP A 1 222 ? -17.312 0.978 9.07 1 98.12 222 ASP A N 1
ATOM 1717 C CA . ASP A 1 222 ? -17.953 -0.196 9.656 1 98.12 222 ASP A CA 1
ATOM 1718 C C . ASP A 1 222 ? -18.078 -1.322 8.633 1 98.12 222 ASP A C 1
ATOM 1720 O O . ASP A 1 222 ? -17.844 -2.488 8.953 1 98.12 222 ASP A O 1
ATOM 1724 N N . TYR A 1 223 ? -18.438 -0.957 7.453 1 97.75 223 TYR A N 1
ATOM 1725 C CA . TYR A 1 223 ? -18.578 -1.93 6.375 1 97.75 223 TYR A CA 1
ATOM 1726 C C . TYR A 1 223 ? -17.25 -2.602 6.078 1 97.75 223 TYR A C 1
ATOM 1728 O O . TYR A 1 223 ? -17.172 -3.828 5.965 1 97.75 223 TYR A O 1
ATOM 1736 N N . ALA A 1 224 ? -16.219 -1.837 5.941 1 97.69 224 ALA A N 1
ATOM 1737 C CA . ALA A 1 224 ? -14.883 -2.365 5.637 1 97.69 224 ALA A CA 1
ATOM 1738 C C . ALA A 1 224 ? -14.43 -3.348 6.711 1 97.69 224 ALA A C 1
ATOM 1740 O O . ALA A 1 224 ? -13.945 -4.438 6.398 1 97.69 224 ALA A O 1
ATOM 1741 N N . LYS A 1 225 ? -14.617 -2.994 7.934 1 96.25 225 LYS A N 1
ATOM 1742 C CA . LYS A 1 225 ? -14.203 -3.832 9.055 1 96.25 225 LYS A CA 1
ATOM 1743 C C . LYS A 1 225 ? -14.992 -5.141 9.086 1 96.25 225 LYS A C 1
ATOM 1745 O O . LYS A 1 225 ? -14.43 -6.199 9.375 1 96.25 225 LYS A O 1
ATOM 1750 N N . ALA A 1 226 ? -16.219 -5.051 8.836 1 95.62 226 ALA A N 1
ATOM 1751 C CA . ALA A 1 226 ? -17.094 -6.223 8.891 1 95.62 226 ALA A CA 1
ATOM 1752 C C . ALA A 1 226 ? -16.797 -7.172 7.727 1 95.62 226 ALA A C 1
ATOM 1754 O O . ALA A 1 226 ? -16.844 -8.391 7.887 1 95.62 226 ALA A O 1
ATOM 1755 N N . ARG A 1 227 ? -16.438 -6.645 6.609 1 94.44 227 ARG A N 1
ATOM 1756 C CA . ARG A 1 227 ? -16.328 -7.414 5.375 1 94.44 227 ARG A CA 1
ATOM 1757 C C . ARG A 1 227 ? -14.953 -8.07 5.266 1 94.44 227 ARG A C 1
ATOM 1759 O O . ARG A 1 227 ? -14.844 -9.219 4.82 1 94.44 227 ARG A O 1
ATOM 1766 N N . ARG A 1 228 ? -13.836 -7.5 5.602 1 93.56 228 ARG A N 1
ATOM 1767 C CA . ARG A 1 228 ? -12.516 -7.949 5.172 1 93.56 228 ARG A CA 1
ATOM 1768 C C . ARG A 1 228 ? -11.68 -8.414 6.363 1 93.56 228 ARG A C 1
ATOM 1770 O O . ARG A 1 228 ? -10.852 -9.312 6.234 1 93.56 228 ARG A O 1
ATOM 1777 N N . LYS A 1 229 ? -11.688 -7.863 7.441 1 93.69 229 LYS A N 1
ATOM 1778 C CA . LYS A 1 229 ? -11.117 -8.297 8.711 1 93.69 229 LYS A CA 1
ATOM 1779 C C . LYS A 1 229 ? -9.594 -8.281 8.664 1 93.69 229 LYS A C 1
ATOM 1781 O O . LYS A 1 229 ? -8.93 -9.07 9.344 1 93.69 229 LYS A O 1
ATOM 1786 N N . TYR A 1 230 ? -8.961 -7.508 7.828 1 96.19 230 TYR A N 1
ATOM 1787 C CA . TYR A 1 230 ? -7.523 -7.512 7.605 1 96.19 230 TYR A CA 1
ATOM 1788 C C . TYR A 1 230 ? -6.77 -7.219 8.898 1 96.19 230 TYR A C 1
ATOM 1790 O O . TYR A 1 230 ? -5.762 -7.863 9.195 1 96.19 230 TYR A O 1
ATOM 1798 N N . VAL A 1 231 ? -7.266 -6.285 9.672 1 94.69 231 VAL A N 1
ATOM 1799 C CA . VAL A 1 231 ? -6.598 -5.898 10.906 1 94.69 231 VAL A CA 1
ATOM 1800 C C . VAL A 1 231 ? -6.766 -7.004 11.953 1 94.69 231 VAL A C 1
ATOM 1802 O O . VAL A 1 231 ? -5.812 -7.352 12.648 1 94.69 231 VAL A O 1
ATOM 1805 N N . ASP A 1 232 ? -7.895 -7.645 12.016 1 92.94 232 ASP A N 1
ATOM 1806 C CA . ASP A 1 232 ? -8.164 -8.742 12.945 1 92.94 232 ASP A CA 1
ATOM 1807 C C . ASP A 1 232 ? -7.316 -9.961 12.609 1 92.94 232 ASP A C 1
ATOM 1809 O O . ASP A 1 232 ? -6.848 -10.664 13.508 1 92.94 232 ASP A O 1
ATOM 1813 N N . ASP A 1 233 ? -7.133 -10.234 11.359 1 92.06 233 ASP A N 1
ATOM 1814 C CA . ASP A 1 233 ? -6.355 -11.383 10.906 1 92.06 233 ASP A CA 1
ATOM 1815 C C . ASP A 1 233 ? -4.922 -11.32 11.43 1 92.06 233 ASP A C 1
ATOM 1817 O O . ASP A 1 233 ? -4.371 -12.32 11.883 1 92.06 233 ASP A O 1
ATOM 1821 N N . VAL A 1 234 ? -4.34 -10.133 11.352 1 90.19 234 VAL A N 1
ATOM 1822 C CA . VAL A 1 234 ? -2.932 -9.977 11.703 1 90.19 234 VAL A CA 1
ATOM 1823 C C . VAL A 1 234 ? -2.76 -10.094 13.211 1 90.19 234 VAL A C 1
ATOM 1825 O O . VAL A 1 234 ? -1.736 -10.594 13.688 1 90.19 234 VAL A O 1
ATOM 1828 N N . LYS A 1 235 ? -3.742 -9.703 13.93 1 82.62 235 LYS A N 1
ATOM 1829 C CA . LYS A 1 235 ? -3.688 -9.859 15.383 1 82.62 235 LYS A CA 1
ATOM 1830 C C . LYS A 1 235 ? -3.602 -11.328 15.773 1 82.62 235 LYS A C 1
ATOM 1832 O O . LYS A 1 235 ? -3.016 -11.672 16.797 1 82.62 235 LYS A O 1
ATOM 1837 N N . ARG A 1 236 ? -4.094 -12.086 14.891 1 78.75 236 ARG A N 1
ATOM 1838 C CA . ARG A 1 236 ? -4.164 -13.508 15.211 1 78.75 236 ARG A CA 1
ATOM 1839 C C . ARG A 1 236 ? -2.963 -14.258 14.641 1 78.75 236 ARG A C 1
ATOM 1841 O O . ARG A 1 236 ? -2.732 -15.422 14.984 1 78.75 236 ARG A O 1
ATOM 1848 N N . LEU A 1 237 ? -2.34 -13.508 13.773 1 74.94 237 LEU A N 1
ATOM 1849 C CA . LEU A 1 237 ? -1.193 -14.164 13.156 1 74.94 237 LEU A CA 1
ATOM 1850 C C . LEU A 1 237 ? -0.004 -14.195 14.109 1 74.94 237 LEU A C 1
ATOM 1852 O O . LEU A 1 237 ? 0.389 -13.164 14.656 1 74.94 237 LEU A O 1
ATOM 1856 N N . SER A 1 238 ? 0.364 -15.344 14.477 1 69.12 238 SER A N 1
ATOM 1857 C CA . SER A 1 238 ? 1.661 -15.461 15.133 1 69.12 238 SER A CA 1
ATOM 1858 C C . SER A 1 238 ? 2.787 -15.609 14.117 1 69.12 238 SER A C 1
ATOM 1860 O O . SER A 1 238 ? 2.906 -16.656 13.469 1 69.12 238 SER A O 1
ATOM 1862 N N . TYR A 1 239 ? 3.406 -14.578 13.883 1 67.75 239 TYR A N 1
ATOM 1863 C CA . TYR A 1 239 ? 4.48 -14.602 12.898 1 67.75 239 TYR A CA 1
ATOM 1864 C C . TYR A 1 239 ? 5.465 -15.734 13.195 1 67.75 239 TYR A C 1
ATOM 1866 O O . TYR A 1 239 ? 6.117 -16.25 12.281 1 67.75 239 TYR A O 1
ATOM 1874 N N . SER A 1 240 ? 5.477 -15.969 14.406 1 70.19 240 SER A N 1
ATOM 1875 C CA . SER A 1 240 ? 6.352 -17.078 14.789 1 70.19 240 SER A CA 1
ATOM 1876 C C . SER A 1 240 ? 5.867 -18.391 14.188 1 70.19 240 SER A C 1
ATOM 1878 O O . SER A 1 240 ? 6.633 -19.359 14.094 1 70.19 240 SER A O 1
ATOM 1880 N N . SER A 1 241 ? 4.762 -18.297 13.711 1 73.44 241 SER A N 1
ATOM 1881 C CA . SER A 1 241 ? 4.211 -19.547 13.188 1 73.44 241 SER A CA 1
ATOM 1882 C C . SER A 1 241 ? 4.43 -19.656 11.68 1 73.44 241 SER A C 1
ATOM 1884 O O . SER A 1 241 ? 4.254 -20.734 11.102 1 73.44 241 SER A O 1
ATOM 1886 N N . LEU A 1 242 ? 4.863 -18.562 11.117 1 83.88 242 LEU A N 1
ATOM 1887 C CA . LEU A 1 242 ? 5.113 -18.609 9.68 1 83.88 242 LEU A CA 1
ATOM 1888 C C . LEU A 1 242 ? 6.398 -19.375 9.375 1 83.88 242 LEU A C 1
ATOM 1890 O O . LEU A 1 242 ? 7.426 -19.156 10.023 1 83.88 242 LEU A O 1
ATOM 1894 N N . ARG A 1 243 ? 6.305 -20.328 8.523 1 85.31 243 ARG A N 1
ATOM 1895 C CA . ARG A 1 243 ? 7.461 -21.141 8.164 1 85.31 243 ARG A CA 1
ATOM 1896 C C . ARG A 1 243 ? 7.809 -20.969 6.688 1 85.31 243 ARG A C 1
ATOM 1898 O O . ARG A 1 243 ? 7 -20.469 5.906 1 85.31 243 ARG A O 1
ATOM 1905 N N . LEU A 1 244 ? 9.094 -21.281 6.395 1 89.81 244 LEU A N 1
ATOM 1906 C CA . LEU A 1 244 ? 9.57 -21.344 5.02 1 89.81 244 LEU A CA 1
ATOM 1907 C C . LEU A 1 244 ? 9.781 -22.797 4.586 1 89.81 244 LEU A C 1
ATOM 1909 O O . LEU A 1 244 ? 10.172 -23.641 5.398 1 89.81 244 LEU A O 1
ATOM 1913 N N . MET B 1 1 ? 17.031 -9.914 -16.531 1 98 1 MET B N 1
ATOM 1914 C CA . MET B 1 1 ? 16.25 -11.148 -16.5 1 98 1 MET B CA 1
ATOM 1915 C C . MET B 1 1 ? 14.82 -10.898 -16.938 1 98 1 MET B C 1
ATOM 1917 O O . MET B 1 1 ? 14.328 -9.773 -16.844 1 98 1 MET B O 1
ATOM 1921 N N . PHE B 1 2 ? 14.172 -11.898 -17.438 1 98.81 2 PHE B N 1
ATOM 1922 C CA . PHE B 1 2 ? 12.836 -11.703 -17.969 1 98.81 2 PHE B CA 1
ATOM 1923 C C . PHE B 1 2 ? 11.797 -12.445 -17.125 1 98.81 2 PHE B C 1
ATOM 1925 O O . PHE B 1 2 ? 12 -13.609 -16.781 1 98.81 2 PHE B O 1
ATOM 1932 N N . LEU B 1 3 ? 10.75 -11.75 -16.797 1 98.94 3 LEU B N 1
ATOM 1933 C CA . LEU B 1 3 ? 9.562 -12.281 -16.125 1 98.94 3 LEU B CA 1
ATOM 1934 C C . LEU B 1 3 ? 8.383 -12.328 -17.094 1 98.94 3 LEU B C 1
ATOM 1936 O O . LEU B 1 3 ? 8.062 -11.328 -17.734 1 98.94 3 LEU B O 1
ATOM 1940 N N . ALA B 1 4 ? 7.793 -13.453 -17.203 1 99 4 ALA B N 1
ATOM 1941 C CA . ALA B 1 4 ? 6.562 -13.555 -17.984 1 99 4 ALA B CA 1
ATOM 1942 C C . ALA B 1 4 ? 5.336 -13.602 -17.078 1 99 4 ALA B C 1
ATOM 1944 O O . ALA B 1 4 ? 5.227 -14.477 -16.203 1 99 4 ALA B O 1
ATOM 1945 N N . ILE B 1 5 ? 4.457 -12.664 -17.266 1 98.94 5 ILE B N 1
ATOM 1946 C CA . ILE B 1 5 ? 3.143 -12.711 -16.641 1 98.94 5 ILE B CA 1
ATOM 1947 C C . ILE B 1 5 ? 2.113 -13.266 -17.625 1 98.94 5 ILE B C 1
ATOM 1949 O O . ILE B 1 5 ? 1.962 -12.742 -18.734 1 98.94 5 ILE B O 1
ATOM 1953 N N . VAL B 1 6 ? 1.426 -14.32 -17.203 1 98.94 6 VAL B N 1
ATOM 1954 C CA . VAL B 1 6 ? 0.548 -15.055 -18.109 1 98.94 6 VAL B CA 1
ATOM 1955 C C . VAL B 1 6 ? -0.906 -14.883 -17.672 1 98.94 6 VAL B C 1
ATOM 1957 O O . VAL B 1 6 ? -1.236 -15.055 -16.5 1 98.94 6 VAL B O 1
ATOM 1960 N N . GLN B 1 7 ? -1.774 -14.492 -18.594 1 98.75 7 GLN B N 1
ATOM 1961 C CA . GLN B 1 7 ? -3.215 -14.453 -18.359 1 98.75 7 GLN B CA 1
ATOM 1962 C C . GLN B 1 7 ? -3.918 -15.602 -19.078 1 98.75 7 GLN B C 1
ATOM 1964 O O . GLN B 1 7 ? -3.736 -15.797 -20.281 1 98.75 7 GLN B O 1
ATOM 1969 N N . VAL B 1 8 ? -4.68 -16.344 -18.312 1 98.5 8 VAL B N 1
ATOM 1970 C CA . VAL B 1 8 ? -5.477 -17.422 -18.906 1 98.5 8 VAL B CA 1
ATOM 1971 C C . VAL B 1 8 ? -6.91 -17.328 -18.391 1 98.5 8 VAL B C 1
ATOM 1973 O O . VAL B 1 8 ? -7.164 -16.75 -17.328 1 98.5 8 VAL B O 1
ATOM 1976 N N . ALA B 1 9 ? -7.809 -17.938 -19.156 1 97.81 9 ALA B N 1
ATOM 1977 C CA . ALA B 1 9 ? -9.211 -17.953 -18.75 1 97.81 9 ALA B CA 1
ATOM 1978 C C . ALA B 1 9 ? -9.43 -18.922 -17.594 1 97.81 9 ALA B C 1
ATOM 1980 O O . ALA B 1 9 ? -8.844 -20 -17.562 1 97.81 9 ALA B O 1
ATOM 1981 N N . LYS B 1 10 ? -10.273 -18.453 -16.703 1 96.31 10 LYS B N 1
ATOM 1982 C CA . LYS B 1 10 ? -10.719 -19.406 -15.688 1 96.31 10 LYS B CA 1
ATOM 1983 C C . LYS B 1 10 ? -11.43 -20.594 -16.328 1 96.31 10 LYS B C 1
ATOM 1985 O O . LYS B 1 10 ? -12.273 -20.422 -17.219 1 96.31 10 LYS B O 1
ATOM 1990 N N . GLY B 1 11 ? -11.016 -21.75 -15.977 1 96.38 11 GLY B N 1
ATOM 1991 C CA . GLY B 1 11 ? -11.578 -22.953 -16.578 1 96.38 11 GLY B CA 1
ATOM 1992 C C . GLY B 1 11 ? -10.805 -23.438 -17.781 1 96.38 11 GLY B C 1
ATOM 1993 O O . GLY B 1 11 ? -11.258 -24.344 -18.5 1 96.38 11 GLY B O 1
ATOM 1994 N N . SER B 1 12 ? -9.734 -22.875 -18.016 1 96.44 12 SER B N 1
ATOM 1995 C CA . SER B 1 12 ? -8.898 -23.312 -19.125 1 96.44 12 SER B CA 1
ATOM 1996 C C . SER B 1 12 ? -8.469 -24.766 -18.969 1 96.44 12 SER B C 1
ATOM 1998 O O . SER B 1 12 ? -8.227 -25.219 -17.844 1 96.44 12 SER B O 1
ATOM 2000 N N . SER B 1 13 ? -8.281 -25.438 -20.109 1 96.5 13 SER B N 1
ATOM 2001 C CA . SER B 1 13 ? -7.68 -26.766 -20.078 1 96.5 13 SER B CA 1
ATOM 2002 C C . SER B 1 13 ? -6.164 -26.672 -19.922 1 96.5 13 SER B C 1
ATOM 2004 O O . SER B 1 13 ? -5.539 -25.734 -20.406 1 96.5 13 SER B O 1
ATOM 2006 N N . PRO B 1 14 ? -5.598 -27.656 -19.234 1 97.5 14 PRO B N 1
ATOM 2007 C CA . PRO B 1 14 ? -4.141 -27.688 -19.125 1 97.5 14 PRO B CA 1
ATOM 2008 C C . PRO B 1 14 ? -3.447 -27.609 -20.484 1 97.5 14 PRO B C 1
ATOM 2010 O O . PRO B 1 14 ? -2.408 -26.969 -20.625 1 97.5 14 PRO B O 1
ATOM 2013 N N . ASP B 1 15 ? -4.051 -28.25 -21.484 1 97.81 15 ASP B N 1
ATOM 2014 C CA . ASP B 1 15 ? -3.445 -28.266 -22.812 1 97.81 15 ASP B CA 1
ATOM 2015 C C . ASP B 1 15 ? -3.338 -26.859 -23.375 1 97.81 15 ASP B C 1
ATOM 2017 O O . ASP B 1 15 ? -2.324 -26.5 -23.984 1 97.81 15 ASP B O 1
ATOM 2021 N N . LYS B 1 16 ? -4.332 -26.125 -23.234 1 97.56 16 LYS B N 1
ATOM 2022 C CA . LYS B 1 16 ? -4.316 -24.75 -23.719 1 97.56 16 LYS B CA 1
ATOM 2023 C C . LYS B 1 16 ? -3.236 -23.922 -23 1 97.56 16 LYS B C 1
ATOM 2025 O O . LYS B 1 16 ? -2.537 -23.141 -23.641 1 97.56 16 LYS B O 1
ATOM 2030 N N . VAL B 1 17 ? -3.127 -24.062 -21.75 1 98.44 17 VAL B N 1
ATOM 2031 C CA . VAL B 1 17 ? -2.137 -23.359 -20.938 1 98.44 17 VAL B CA 1
ATOM 2032 C C . VAL B 1 17 ? -0.73 -23.766 -21.375 1 98.44 17 VAL B C 1
ATOM 2034 O O . VAL B 1 17 ? 0.147 -22.906 -21.531 1 98.44 17 VAL B O 1
ATOM 2037 N N . ILE B 1 18 ? -0.548 -25.078 -21.547 1 98.44 18 ILE B N 1
ATOM 2038 C CA . ILE B 1 18 ? 0.742 -25.594 -21.984 1 98.44 18 ILE B CA 1
ATOM 2039 C C . ILE B 1 18 ? 1.116 -25.016 -23.344 1 98.44 18 ILE B C 1
ATOM 2041 O O . ILE B 1 18 ? 2.277 -24.672 -23.578 1 98.44 18 ILE B O 1
ATOM 2045 N N . ASP B 1 19 ? 0.11 -24.875 -24.219 1 98.19 19 ASP B N 1
ATOM 2046 C CA . ASP B 1 19 ? 0.352 -24.266 -25.531 1 98.19 19 ASP B CA 1
ATOM 2047 C C . ASP B 1 19 ? 0.868 -22.828 -25.391 1 98.19 19 ASP B C 1
ATOM 2049 O O . ASP B 1 19 ? 1.82 -22.438 -26.062 1 98.19 19 ASP B O 1
ATOM 2053 N N . ILE B 1 20 ? 0.303 -22.031 -24.531 1 98.25 20 ILE B N 1
ATOM 2054 C CA . ILE B 1 20 ? 0.73 -20.656 -24.297 1 98.25 20 ILE B CA 1
ATOM 2055 C C . ILE B 1 20 ? 2.146 -20.641 -23.719 1 98.25 20 ILE B C 1
ATOM 2057 O O . ILE B 1 20 ? 3.016 -19.922 -24.203 1 98.25 20 ILE B O 1
ATOM 2061 N N . LEU B 1 21 ? 2.385 -21.469 -22.719 1 98.81 21 LEU B N 1
ATOM 2062 C CA . LEU B 1 21 ? 3.676 -21.531 -22.047 1 98.81 21 LEU B CA 1
ATOM 2063 C C . LEU B 1 21 ? 4.781 -21.938 -23.016 1 98.81 21 LEU B C 1
ATOM 2065 O O . LEU B 1 21 ? 5.918 -21.469 -22.891 1 98.81 21 LEU B O 1
ATOM 2069 N N . SER B 1 22 ? 4.414 -22.797 -23.969 1 98.5 22 SER B N 1
ATOM 2070 C CA . SER B 1 22 ? 5.395 -23.344 -24.891 1 98.5 22 SER B CA 1
ATOM 2071 C C . SER B 1 22 ? 5.965 -22.25 -25.812 1 98.5 22 SER B C 1
ATOM 2073 O O . SER B 1 22 ? 6.992 -22.469 -26.453 1 98.5 22 SER B O 1
ATOM 2075 N N . THR B 1 23 ? 5.352 -21.078 -25.859 1 98.44 23 THR B N 1
ATOM 2076 C CA . THR B 1 23 ? 5.809 -19.984 -26.719 1 98.44 23 THR B CA 1
ATOM 2077 C C . THR B 1 23 ? 6.645 -18.984 -25.922 1 98.44 23 THR B C 1
ATOM 2079 O O . THR B 1 23 ? 7.121 -18 -26.469 1 98.44 23 THR B O 1
ATOM 2082 N N . ILE B 1 24 ? 6.859 -19.188 -24.656 1 98.75 24 ILE B N 1
ATOM 2083 C CA . ILE B 1 24 ? 7.496 -18.234 -23.766 1 98.75 24 ILE B CA 1
ATOM 2084 C C . ILE B 1 24 ? 8.961 -18.594 -23.562 1 98.75 24 ILE B C 1
ATOM 2086 O O . ILE B 1 24 ? 9.297 -19.781 -23.422 1 98.75 24 ILE B O 1
ATOM 2090 N N . ASN B 1 25 ? 9.805 -17.672 -23.641 1 98.62 25 ASN B N 1
ATOM 2091 C CA . ASN B 1 25 ? 11.188 -17.75 -23.188 1 98.62 25 ASN B CA 1
ATOM 2092 C C . ASN B 1 25 ? 11.477 -16.719 -22.094 1 98.62 25 ASN B C 1
ATOM 2094 O O . ASN B 1 25 ? 11.617 -15.531 -22.359 1 98.62 25 ASN B O 1
ATOM 2098 N N . ALA B 1 26 ? 11.562 -17.141 -20.859 1 98.88 26 ALA B N 1
ATOM 2099 C CA . ALA B 1 26 ? 11.734 -16.25 -19.719 1 98.88 26 ALA B CA 1
ATOM 2100 C C . ALA B 1 26 ? 12.43 -16.969 -18.562 1 98.88 26 ALA B C 1
ATOM 2102 O O . ALA B 1 26 ? 12.492 -18.203 -18.531 1 98.88 26 ALA B O 1
ATOM 2103 N N . ASP B 1 27 ? 12.977 -16.219 -17.641 1 98.88 27 ASP B N 1
ATOM 2104 C CA . ASP B 1 27 ? 13.633 -16.766 -16.453 1 98.88 27 ASP B CA 1
ATOM 2105 C C . ASP B 1 27 ? 12.617 -17.141 -15.375 1 98.88 27 ASP B C 1
ATOM 2107 O O . ASP B 1 27 ? 12.812 -18.109 -14.648 1 98.88 27 ASP B O 1
ATOM 2111 N N . VAL B 1 28 ? 11.602 -16.344 -15.273 1 98.94 28 VAL B N 1
ATOM 2112 C CA . VAL B 1 28 ? 10.516 -16.562 -14.328 1 98.94 28 VAL B CA 1
ATOM 2113 C C . VAL B 1 28 ? 9.172 -16.469 -15.039 1 98.94 28 VAL B C 1
ATOM 2115 O O . VAL B 1 28 ? 8.969 -15.562 -15.867 1 98.94 28 VAL B O 1
ATOM 2118 N N . VAL B 1 29 ? 8.258 -17.406 -14.773 1 99 29 VAL B N 1
ATOM 2119 C CA . VAL B 1 29 ? 6.906 -17.422 -15.336 1 99 29 VAL B CA 1
ATOM 2120 C C . VAL B 1 29 ? 5.883 -17.609 -14.219 1 99 29 VAL B C 1
ATOM 2122 O O . VAL B 1 29 ? 6.07 -18.422 -13.32 1 99 29 VAL B O 1
ATOM 2125 N N . VAL B 1 30 ? 4.828 -16.844 -14.242 1 98.94 30 VAL B N 1
ATOM 2126 C CA . VAL B 1 30 ? 3.803 -16.953 -13.211 1 98.94 30 VAL B CA 1
ATOM 2127 C C . VAL B 1 30 ? 2.418 -16.922 -13.852 1 98.94 30 VAL B C 1
ATOM 2129 O O . VAL B 1 30 ? 2.174 -16.156 -14.781 1 98.94 30 VAL B O 1
ATOM 2132 N N . LEU B 1 31 ? 1.534 -17.766 -13.453 1 98.94 31 LEU B N 1
ATOM 2133 C CA . LEU B 1 31 ? 0.14 -17.844 -13.883 1 98.94 31 LEU B CA 1
ATOM 2134 C C . LEU B 1 31 ? -0.794 -17.406 -12.758 1 98.94 31 LEU B C 1
ATOM 2136 O O . LEU B 1 31 ? -0.363 -17.25 -11.617 1 98.94 31 LEU B O 1
ATOM 2140 N N . PRO B 1 32 ? -2.107 -17.203 -13.078 1 98.88 32 PRO B N 1
ATOM 2141 C CA . PRO B 1 32 ? -3.047 -16.672 -12.086 1 98.88 32 PRO B CA 1
ATOM 2142 C C . PRO B 1 32 ? -3.559 -17.734 -11.125 1 98.88 32 PRO B C 1
ATOM 2144 O O . PRO B 1 32 ? -3.203 -18.922 -11.25 1 98.88 32 PRO B O 1
ATOM 2147 N N . GLU B 1 33 ? -4.34 -17.281 -10.18 1 98.56 33 GLU B N 1
ATOM 2148 C CA . GLU B 1 33 ? -4.91 -18.156 -9.156 1 98.56 33 GLU B CA 1
ATOM 2149 C C . GLU B 1 33 ? -6.074 -18.969 -9.711 1 98.56 33 GLU B C 1
ATOM 2151 O O . GLU B 1 33 ? -6.996 -18.406 -10.312 1 98.56 33 GLU B O 1
ATOM 2156 N N . ASN B 1 34 ? -6.016 -20.25 -9.484 1 97.12 34 ASN B N 1
ATOM 2157 C CA . ASN B 1 34 ? -7.086 -21.234 -9.641 1 97.12 34 ASN B CA 1
ATOM 2158 C C . ASN B 1 34 ? -7.711 -21.172 -11.031 1 97.12 34 ASN B C 1
ATOM 2160 O O . ASN B 1 34 ? -8.93 -21.125 -11.172 1 97.12 34 ASN B O 1
ATOM 2164 N N . TRP B 1 35 ? -6.875 -21.047 -11.992 1 98.06 35 TRP B N 1
ATOM 2165 C CA . TRP B 1 35 ? -7.359 -21.016 -13.367 1 98.06 35 TRP B CA 1
ATOM 2166 C C . TRP B 1 35 ? -8.008 -22.328 -13.75 1 98.06 35 TRP B C 1
ATOM 2168 O O . TRP B 1 35 ? -8.805 -22.391 -14.695 1 98.06 35 TRP B O 1
ATOM 2178 N N . ILE B 1 36 ? -7.797 -23.406 -12.969 1 96.31 36 ILE B N 1
ATOM 2179 C CA . ILE B 1 36 ? -8.422 -24.703 -13.234 1 96.31 36 ILE B CA 1
ATOM 2180 C C . ILE B 1 36 ? -9.867 -24.688 -12.734 1 96.31 36 ILE B C 1
ATOM 2182 O O . ILE B 1 36 ? -10.672 -25.531 -13.109 1 96.31 36 ILE B O 1
ATOM 2186 N N . SER B 1 37 ? -10.234 -23.875 -11.852 1 95.12 37 SER B N 1
ATOM 2187 C CA . SER B 1 37 ? -11.578 -23.547 -11.375 1 95.12 37 SER B CA 1
ATOM 2188 C C . SER B 1 37 ? -12.203 -24.734 -10.641 1 95.12 37 SER B C 1
ATOM 2190 O O . SER B 1 37 ? -13.398 -25.016 -10.812 1 95.12 37 SER B O 1
ATOM 2192 N N . ARG B 1 38 ? -11.43 -25.5 -9.938 1 95.12 38 ARG B N 1
ATOM 2193 C CA . ARG B 1 38 ? -11.914 -26.594 -9.094 1 95.12 38 ARG B CA 1
ATOM 2194 C C . ARG B 1 38 ? -10.852 -27.016 -8.086 1 95.12 38 ARG B C 1
ATOM 2196 O O . ARG B 1 38 ? -9.695 -26.594 -8.18 1 95.12 38 ARG B O 1
ATOM 2203 N N . VAL B 1 39 ? -11.289 -27.812 -7.102 1 97.31 39 VAL B N 1
ATOM 2204 C CA . VAL B 1 39 ? -10.367 -28.422 -6.152 1 97.31 39 VAL B CA 1
ATOM 2205 C C . VAL B 1 39 ? -9.664 -29.625 -6.805 1 97.31 39 VAL B C 1
ATOM 2207 O O . VAL B 1 39 ? -10.297 -30.422 -7.492 1 97.31 39 VAL B O 1
ATOM 2210 N N . VAL B 1 40 ? -8.438 -29.703 -6.613 1 97.5 40 VAL B N 1
ATOM 2211 C CA . VAL B 1 40 ? -7.668 -30.766 -7.262 1 97.5 40 VAL B CA 1
ATOM 2212 C C . VAL B 1 40 ? -6.828 -31.5 -6.227 1 97.5 40 VAL B C 1
ATOM 2214 O O . VAL B 1 40 ? -6.672 -31.031 -5.094 1 97.5 40 VAL B O 1
ATOM 2217 N N . SER B 1 41 ? -6.285 -32.656 -6.672 1 97.12 41 SER B N 1
ATOM 2218 C CA . SER B 1 41 ? -5.336 -33.406 -5.844 1 97.12 41 SER B CA 1
ATOM 2219 C C . SER B 1 41 ? -3.896 -33.094 -6.242 1 97.12 41 SER B C 1
ATOM 2221 O O . SER B 1 41 ? -3.645 -32.625 -7.348 1 97.12 41 SER B O 1
ATOM 2223 N N . GLU B 1 42 ? -3.021 -33.406 -5.363 1 96.62 42 GLU B N 1
ATOM 2224 C CA . GLU B 1 42 ? -1.606 -33.219 -5.672 1 96.62 42 GLU B CA 1
ATOM 2225 C C . GLU B 1 42 ? -1.174 -34.094 -6.836 1 96.62 42 GLU B C 1
ATOM 2227 O O . GLU B 1 42 ? -0.322 -33.719 -7.637 1 96.62 42 GLU B O 1
ATOM 2232 N N . GLU B 1 43 ? -1.729 -35.25 -6.898 1 96.56 43 GLU B N 1
ATOM 2233 C CA . GLU B 1 43 ? -1.411 -36.188 -7.984 1 96.56 43 GLU B CA 1
ATOM 2234 C C . GLU B 1 43 ? -1.829 -35.594 -9.336 1 96.56 43 GLU B C 1
ATOM 2236 O O . GLU B 1 43 ? -1.082 -35.688 -10.312 1 96.56 43 GLU B O 1
ATOM 2241 N N . GLU B 1 44 ? -2.973 -35.062 -9.32 1 96.88 44 GLU B N 1
ATOM 2242 C CA . GLU B 1 44 ? -3.461 -34.438 -10.547 1 96.88 44 GLU B CA 1
ATOM 2243 C C . GLU B 1 44 ? -2.562 -33.281 -10.977 1 96.88 44 GLU B C 1
ATOM 2245 O O . GLU B 1 44 ? -2.242 -33.156 -12.156 1 96.88 44 GLU B O 1
ATOM 2250 N N . LEU B 1 45 ? -2.174 -32.5 -10.039 1 97.81 45 LEU B N 1
ATOM 2251 C CA . LEU B 1 45 ? -1.309 -31.359 -10.344 1 97.81 45 LEU B CA 1
ATOM 2252 C C . LEU B 1 45 ? 0.05 -31.828 -10.852 1 97.81 45 LEU B C 1
ATOM 2254 O O . LEU B 1 45 ? 0.612 -31.234 -11.773 1 97.81 45 LEU B O 1
ATOM 2258 N N . ALA B 1 46 ? 0.528 -32.875 -10.234 1 97.44 46 ALA B N 1
ATOM 2259 C CA . ALA B 1 46 ? 1.816 -33.406 -10.648 1 97.44 46 ALA B CA 1
ATOM 2260 C C . ALA B 1 46 ? 1.783 -33.844 -12.117 1 97.44 46 ALA B C 1
ATOM 2262 O O . ALA B 1 46 ? 2.746 -33.625 -12.852 1 97.44 46 ALA B O 1
ATOM 2263 N N . GLU B 1 47 ? 0.742 -34.438 -12.469 1 97.75 47 GLU B N 1
ATOM 2264 C CA . GLU B 1 47 ? 0.58 -34.844 -13.859 1 97.75 47 GLU B CA 1
ATOM 2265 C C . GLU B 1 47 ? 0.546 -33.625 -14.797 1 97.75 47 GLU B C 1
ATOM 2267 O O . GLU B 1 47 ? 1.189 -33.656 -15.844 1 97.75 47 GLU B O 1
ATOM 2272 N N . ILE B 1 48 ? -0.19 -32.625 -14.43 1 97.94 48 ILE B N 1
ATOM 2273 C CA . ILE B 1 48 ? -0.299 -31.438 -15.242 1 97.94 48 ILE B CA 1
ATOM 2274 C C . ILE B 1 48 ? 1.065 -30.75 -15.352 1 97.94 48 ILE B C 1
ATOM 2276 O O . ILE B 1 48 ? 1.501 -30.391 -16.438 1 97.94 48 ILE B O 1
ATOM 2280 N N . PHE B 1 49 ? 1.789 -30.594 -14.219 1 98.56 49 PHE B N 1
ATOM 2281 C CA . PHE B 1 49 ? 3.072 -29.906 -14.156 1 98.56 49 PHE B CA 1
ATOM 2282 C C . PHE B 1 49 ? 4.113 -30.625 -15 1 98.56 49 PHE B C 1
ATOM 2284 O O . PHE B 1 49 ? 4.965 -29.984 -15.625 1 98.56 49 PHE B O 1
ATOM 2291 N N . SER B 1 50 ? 4.02 -31.984 -15.055 1 98.12 50 SER B N 1
ATOM 2292 C CA . SER B 1 50 ? 5.004 -32.781 -15.781 1 98.12 50 SER B CA 1
ATOM 2293 C C . SER B 1 50 ? 4.941 -32.5 -17.281 1 98.12 50 SER B C 1
ATOM 2295 O O . SER B 1 50 ? 5.902 -32.75 -18 1 98.12 50 SER B O 1
ATOM 2297 N N . ARG B 1 51 ? 3.83 -31.984 -17.703 1 98.19 51 ARG B N 1
ATOM 2298 C CA . ARG B 1 51 ? 3.635 -31.734 -19.125 1 98.19 51 ARG B CA 1
ATOM 2299 C C . ARG B 1 51 ? 4 -30.297 -19.484 1 98.19 51 ARG B C 1
ATOM 2301 O O . ARG B 1 51 ? 4.047 -29.953 -20.672 1 98.19 51 ARG B O 1
ATOM 2308 N N . MET B 1 52 ? 4.242 -29.438 -18.547 1 98.5 52 MET B N 1
ATOM 2309 C CA . MET B 1 52 ? 4.539 -28.031 -18.797 1 98.5 52 MET B CA 1
ATOM 2310 C C . MET B 1 52 ? 5.988 -27.859 -19.25 1 98.5 52 MET B C 1
ATOM 2312 O O . MET B 1 52 ? 6.863 -28.625 -18.844 1 98.5 52 MET B O 1
ATOM 2316 N N . PRO B 1 53 ? 6.215 -26.859 -20.109 1 98.31 53 PRO B N 1
ATOM 2317 C CA . PRO B 1 53 ? 7.605 -26.578 -20.469 1 98.31 53 PRO B CA 1
ATOM 2318 C C . PRO B 1 53 ? 8.477 -26.25 -19.25 1 98.31 53 PRO B C 1
ATOM 2320 O O . PRO B 1 53 ? 7.957 -25.828 -18.219 1 98.31 53 PRO B O 1
ATOM 2323 N N . LYS B 1 54 ? 9.781 -26.438 -19.453 1 98.44 54 LYS B N 1
ATOM 2324 C CA . LYS B 1 54 ? 10.734 -26.219 -18.375 1 98.44 54 LYS B CA 1
ATOM 2325 C C . LYS B 1 54 ? 11.234 -24.781 -18.375 1 98.44 54 LYS B C 1
ATOM 2327 O O . LYS B 1 54 ? 11.633 -24.25 -19.406 1 98.44 54 LYS B O 1
ATOM 2332 N N . PHE B 1 55 ? 11.141 -24.109 -17.25 1 98.88 55 PHE B N 1
ATOM 2333 C CA . PHE B 1 55 ? 11.688 -22.781 -17.031 1 98.88 55 PHE B CA 1
ATOM 2334 C C . PHE B 1 55 ? 12.617 -22.781 -15.82 1 98.88 55 PHE B C 1
ATOM 2336 O O . PHE B 1 55 ? 12.516 -23.641 -14.945 1 98.88 55 PHE B O 1
ATOM 2343 N N . PRO B 1 56 ? 13.562 -21.812 -15.758 1 98.88 56 PRO B N 1
ATOM 2344 C CA . PRO B 1 56 ? 14.328 -21.719 -14.516 1 98.88 56 PRO B CA 1
ATOM 2345 C C . PRO B 1 56 ? 13.438 -21.625 -13.281 1 98.88 56 PRO B C 1
ATOM 2347 O O . PRO B 1 56 ? 13.656 -22.359 -12.305 1 98.88 56 PRO B O 1
ATOM 2350 N N . ILE B 1 57 ? 12.422 -20.766 -13.273 1 98.94 57 ILE B N 1
ATOM 2351 C CA . ILE B 1 57 ? 11.391 -20.719 -12.234 1 98.94 57 ILE B CA 1
ATOM 2352 C C . ILE B 1 57 ? 10.008 -20.656 -12.883 1 98.94 57 ILE B C 1
ATOM 2354 O O . ILE B 1 57 ? 9.766 -19.797 -13.742 1 98.94 57 ILE B O 1
ATOM 2358 N N . LEU B 1 58 ? 9.148 -21.547 -12.531 1 98.94 58 LEU B N 1
ATOM 2359 C CA . LEU B 1 58 ? 7.746 -21.5 -12.906 1 98.94 58 LEU B CA 1
ATOM 2360 C C . LEU B 1 58 ? 6.848 -21.562 -11.68 1 98.94 58 LEU B C 1
ATOM 2362 O O . LEU B 1 58 ? 6.988 -22.469 -10.852 1 98.94 58 LEU B O 1
ATOM 2366 N N . VAL B 1 59 ? 6.02 -20.578 -11.516 1 98.94 59 VAL B N 1
ATOM 2367 C CA . VAL B 1 59 ? 4.871 -20.641 -10.609 1 98.94 59 VAL B CA 1
ATOM 2368 C C . VAL B 1 59 ? 3.588 -20.797 -11.422 1 98.94 59 VAL B C 1
ATOM 2370 O O . VAL B 1 59 ? 3.033 -19.812 -11.914 1 98.94 59 VAL B O 1
ATOM 2373 N N . PRO B 1 60 ? 3.086 -21.984 -11.586 1 98.81 60 PRO B N 1
ATOM 2374 C CA . PRO B 1 60 ? 1.989 -22.25 -12.516 1 98.81 60 PRO B CA 1
ATOM 2375 C C . PRO B 1 60 ? 0.661 -21.656 -12.047 1 98.81 60 PRO B C 1
ATOM 2377 O O . PRO B 1 60 ? -0.372 -21.875 -12.688 1 98.81 60 PRO B O 1
ATOM 2380 N N . GLY B 1 61 ? 0.663 -20.859 -10.953 1 98.38 61 GLY B N 1
ATOM 2381 C CA . GLY B 1 61 ? -0.517 -20.281 -10.328 1 98.38 61 GLY B CA 1
ATOM 2382 C C . GLY B 1 61 ? -0.7 -20.719 -8.891 1 98.38 61 GLY B C 1
ATOM 2383 O O . GLY B 1 61 ? 0.276 -21 -8.195 1 98.38 61 GLY B O 1
ATOM 2384 N N . ALA B 1 62 ? -1.822 -20.562 -8.312 1 98.75 62 ALA B N 1
ATOM 2385 C CA . ALA B 1 62 ? -2.25 -21.109 -7.031 1 98.75 62 ALA B CA 1
ATOM 2386 C C . ALA B 1 62 ? -3.51 -21.953 -7.191 1 98.75 62 ALA B C 1
ATOM 2388 O O . ALA B 1 62 ? -4.34 -21.688 -8.062 1 98.75 62 ALA B O 1
ATOM 2389 N N . PHE B 1 63 ? -3.58 -23.031 -6.402 1 98.69 63 PHE B N 1
ATOM 2390 C CA . PHE B 1 63 ? -4.637 -24.016 -6.59 1 98.69 63 PHE B CA 1
ATOM 2391 C C . PHE B 1 63 ? -5.262 -24.406 -5.254 1 98.69 63 PHE B C 1
ATOM 2393 O O . PHE B 1 63 ? -4.582 -24.406 -4.223 1 98.69 63 PHE B O 1
ATOM 2400 N N . TYR B 1 64 ? -6.566 -24.703 -5.305 1 98.38 64 TYR B N 1
ATOM 2401 C CA . TYR B 1 64 ? -7.195 -25.359 -4.164 1 98.38 64 TYR B CA 1
ATOM 2402 C C . TYR B 1 64 ? -6.883 -26.844 -4.148 1 98.38 64 TYR B C 1
ATOM 2404 O O . TYR B 1 64 ? -7.309 -27.578 -5.043 1 98.38 64 TYR B O 1
ATOM 2412 N N . VAL B 1 65 ? -6.16 -27.203 -3.148 1 98.44 65 VAL B N 1
ATOM 2413 C CA . VAL B 1 65 ? -5.676 -28.578 -3.066 1 98.44 65 VAL B CA 1
ATOM 2414 C C . VAL B 1 65 ? -6.289 -29.266 -1.853 1 98.44 65 VAL B C 1
ATOM 2416 O O . VAL B 1 65 ? -6.242 -28.75 -0.739 1 98.44 65 VAL B O 1
ATOM 2419 N N . LYS B 1 66 ? -6.789 -30.391 -2.125 1 97.25 66 LYS B N 1
ATOM 2420 C CA . LYS B 1 66 ? -7.391 -31.156 -1.041 1 97.25 66 LYS B CA 1
ATOM 2421 C C . LYS B 1 66 ? -6.449 -32.25 -0.559 1 97.25 66 LYS B C 1
ATOM 2423 O O . LYS B 1 66 ? -5.926 -33.031 -1.364 1 97.25 66 LYS B O 1
ATOM 2428 N N . ASN B 1 67 ? -6.176 -32.188 0.772 1 91.94 67 ASN B N 1
ATOM 2429 C CA . ASN B 1 67 ? -5.484 -33.281 1.478 1 91.94 67 ASN B CA 1
ATOM 2430 C C . ASN B 1 67 ? -6.242 -33.688 2.729 1 91.94 67 ASN B C 1
ATOM 2432 O O . ASN B 1 67 ? -6.422 -32.906 3.654 1 91.94 67 ASN B O 1
ATOM 2436 N N . ASN B 1 68 ? -6.496 -34.969 3.002 1 89.69 68 ASN B N 1
ATOM 2437 C CA . ASN B 1 68 ? -7.199 -35.469 4.168 1 89.69 68 ASN B CA 1
ATOM 2438 C C . ASN B 1 68 ? -8.32 -34.562 4.605 1 89.69 68 ASN B C 1
ATOM 2440 O O . ASN B 1 68 ? -8.383 -34.125 5.766 1 89.69 68 ASN B O 1
ATOM 2444 N N . ASN B 1 69 ? -9.289 -34.156 3.846 1 90.5 69 ASN B N 1
ATOM 2445 C CA . ASN B 1 69 ? -10.516 -33.406 4.078 1 90.5 69 ASN B CA 1
ATOM 2446 C C . ASN B 1 69 ? -10.227 -31.906 4.309 1 90.5 69 ASN B C 1
ATOM 2448 O O . ASN B 1 69 ? -11.094 -31.172 4.781 1 90.5 69 ASN B O 1
ATOM 2452 N N . VAL B 1 70 ? -9.031 -31.547 4.145 1 95.88 70 VAL B N 1
ATOM 2453 C CA . VAL B 1 70 ? -8.672 -30.141 4.289 1 95.88 70 VAL B CA 1
ATOM 2454 C C . VAL B 1 70 ? -8.305 -29.562 2.926 1 95.88 70 VAL B C 1
ATOM 2456 O O . VAL B 1 70 ? -7.57 -30.188 2.156 1 95.88 70 VAL B O 1
ATOM 2459 N N . VAL B 1 71 ? -8.891 -28.469 2.643 1 98 71 VAL B N 1
ATOM 2460 C CA . VAL B 1 71 ? -8.562 -27.766 1.405 1 98 71 VAL B CA 1
ATOM 2461 C C . VAL B 1 71 ? -7.695 -26.547 1.718 1 98 71 VAL B C 1
ATOM 2463 O O . VAL B 1 71 ? -8.039 -25.75 2.588 1 98 71 VAL B O 1
ATOM 2466 N N . LYS B 1 72 ? -6.578 -26.469 1.051 1 98.25 72 LYS B N 1
ATOM 2467 C CA . LYS B 1 72 ? -5.699 -25.312 1.131 1 98.25 72 LYS B CA 1
ATOM 2468 C C . LYS B 1 72 ? -5.449 -24.719 -0.251 1 98.25 72 LYS B C 1
ATOM 2470 O O . LYS B 1 72 ? -5.617 -25.391 -1.266 1 98.25 72 LYS B O 1
ATOM 2475 N N . SER B 1 73 ? -5.195 -23.438 -0.256 1 98.38 73 SER B N 1
ATOM 2476 C CA . SER B 1 73 ? -4.699 -22.812 -1.472 1 98.38 73 SER B CA 1
ATOM 2477 C C . SER B 1 73 ? -3.176 -22.828 -1.52 1 98.38 73 SER B C 1
ATOM 2479 O O . SER B 1 73 ? -2.516 -22.297 -0.617 1 98.38 73 SER B O 1
ATOM 2481 N N . LYS B 1 74 ? -2.646 -23.422 -2.564 1 98.69 74 LYS B N 1
ATOM 2482 C CA . LYS B 1 74 ? -1.202 -23.625 -2.645 1 98.69 74 LYS B CA 1
ATOM 2483 C C . LYS B 1 74 ? -0.65 -23.125 -3.979 1 98.69 74 LYS B C 1
ATOM 2485 O O . LYS B 1 74 ? -1.274 -23.328 -5.023 1 98.69 74 LYS B O 1
ATOM 2490 N N . ALA B 1 75 ? 0.433 -22.469 -3.922 1 98.88 75 ALA B N 1
ATOM 2491 C CA . ALA B 1 75 ? 1.248 -22.172 -5.098 1 98.88 75 ALA B CA 1
ATOM 2492 C C . ALA B 1 75 ? 2.539 -22.984 -5.09 1 98.88 75 ALA B C 1
ATOM 2494 O O . ALA B 1 75 ? 3.283 -22.969 -4.105 1 98.88 75 ALA B O 1
ATOM 2495 N N . TYR B 1 76 ? 2.789 -23.641 -6.16 1 98.81 76 TYR B N 1
ATOM 2496 C CA . TYR B 1 76 ? 3.977 -24.484 -6.27 1 98.81 76 TYR B CA 1
ATOM 2497 C C . TYR B 1 76 ? 5.078 -23.766 -7.047 1 98.81 76 TYR B C 1
ATOM 2499 O O . TYR B 1 76 ? 4.797 -22.953 -7.926 1 98.81 76 TYR B O 1
ATOM 2507 N N . VAL B 1 77 ? 6.289 -24.062 -6.656 1 98.88 77 VAL B N 1
ATOM 2508 C CA . VAL B 1 77 ? 7.457 -23.531 -7.344 1 98.88 77 VAL B CA 1
ATOM 2509 C C . VAL B 1 77 ? 8.156 -24.656 -8.117 1 98.88 77 VAL B C 1
ATOM 2511 O O . VAL B 1 77 ? 8.617 -25.641 -7.523 1 98.88 77 VAL B O 1
ATOM 2514 N N . LEU B 1 78 ? 8.188 -24.562 -9.398 1 98.88 78 LEU B N 1
ATOM 2515 C CA . LEU B 1 78 ? 8.938 -25.5 -10.234 1 98.88 78 LEU B CA 1
ATOM 2516 C C . LEU B 1 78 ? 10.242 -24.875 -10.711 1 98.88 78 LEU B C 1
ATOM 2518 O O . LEU B 1 78 ? 10.258 -23.734 -11.172 1 98.88 78 LEU B O 1
ATOM 2522 N N . LYS B 1 79 ? 11.289 -25.578 -10.562 1 98.81 79 LYS B N 1
ATOM 2523 C CA . LYS B 1 79 ? 12.578 -25.219 -11.164 1 98.81 79 LYS B CA 1
ATOM 2524 C C . LYS B 1 79 ? 12.984 -26.234 -12.227 1 98.81 79 LYS B C 1
ATOM 2526 O O . LYS B 1 79 ? 13.148 -27.422 -11.93 1 98.81 79 LYS B O 1
ATOM 2531 N N . ASN B 1 80 ? 13.07 -25.734 -13.383 1 98.31 80 ASN B N 1
ATOM 2532 C CA . ASN B 1 80 ? 13.414 -26.594 -14.508 1 98.31 80 ASN B CA 1
ATOM 2533 C C . ASN B 1 80 ? 12.508 -27.812 -14.578 1 98.31 80 ASN B C 1
ATOM 2535 O O . ASN B 1 80 ? 12.977 -28.938 -14.789 1 98.31 80 ASN B O 1
ATOM 2539 N N . GLY B 1 81 ? 11.297 -27.578 -14.227 1 98.06 81 GLY B N 1
ATOM 2540 C CA . GLY B 1 81 ? 10.273 -28.578 -14.453 1 98.06 81 GLY B CA 1
ATOM 2541 C C . GLY B 1 81 ? 10 -29.438 -13.242 1 98.06 81 GLY B C 1
ATOM 2542 O O . GLY B 1 81 ? 9.094 -30.281 -13.258 1 98.06 81 GLY B O 1
ATOM 2543 N N . THR B 1 82 ? 10.758 -29.25 -12.148 1 97.88 82 THR B N 1
ATOM 2544 C CA . THR B 1 82 ? 10.586 -30.047 -10.938 1 97.88 82 THR B CA 1
ATOM 2545 C C . THR B 1 82 ? 10.023 -29.188 -9.805 1 97.88 82 THR B C 1
ATOM 2547 O O . THR B 1 82 ? 10.508 -28.078 -9.562 1 97.88 82 THR B O 1
ATOM 2550 N N . VAL B 1 83 ? 9.062 -29.734 -9.148 1 98.62 83 VAL B N 1
ATOM 2551 C CA . VAL B 1 83 ? 8.539 -29.031 -7.98 1 98.62 83 VAL B CA 1
ATOM 2552 C C . VAL B 1 83 ? 9.586 -29.031 -6.867 1 98.62 83 VAL B C 1
ATOM 2554 O O . VAL B 1 83 ? 10.016 -30.078 -6.41 1 98.62 83 VAL B O 1
ATOM 2557 N N . THR B 1 84 ? 9.969 -27.875 -6.406 1 98.56 84 THR B N 1
ATOM 2558 C CA . THR B 1 84 ? 11.008 -27.781 -5.395 1 98.56 84 THR B CA 1
ATOM 2559 C C . THR B 1 84 ? 10.445 -27.234 -4.086 1 98.56 84 THR B C 1
ATOM 2561 O O . THR B 1 84 ? 11.07 -27.359 -3.031 1 98.56 84 THR B O 1
ATOM 2564 N N . ASP B 1 85 ? 9.336 -26.547 -4.145 1 98.5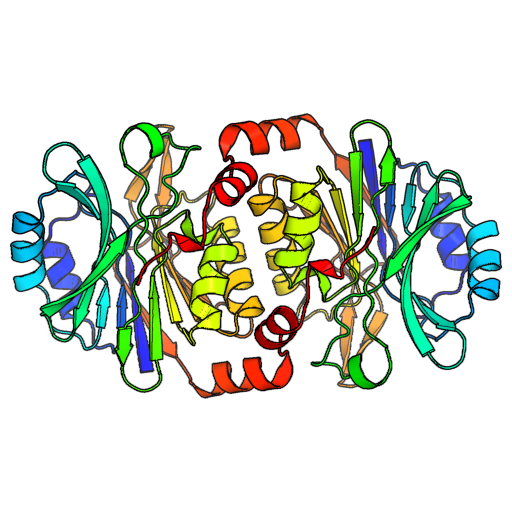6 85 ASP B N 1
ATOM 2565 C CA . ASP B 1 85 ? 8.75 -25.906 -2.971 1 98.56 85 ASP B CA 1
ATOM 2566 C C . ASP B 1 85 ? 7.293 -25.531 -3.221 1 98.56 85 ASP B C 1
ATOM 2568 O O . ASP B 1 85 ? 6.777 -25.719 -4.324 1 98.56 85 ASP B O 1
ATOM 2572 N N . PHE B 1 86 ? 6.625 -25.109 -2.23 1 98.5 86 PHE B N 1
ATOM 2573 C CA . PHE B 1 86 ? 5.277 -24.562 -2.326 1 98.5 86 PHE B CA 1
ATOM 2574 C C . PHE B 1 86 ? 5.016 -23.578 -1.196 1 98.5 86 PHE B C 1
ATOM 2576 O O . PHE B 1 86 ? 5.738 -23.562 -0.197 1 98.5 86 PHE B O 1
ATOM 2583 N N . CYS B 1 87 ? 4.113 -22.734 -1.371 1 98.38 87 CYS B N 1
ATOM 2584 C CA . CYS B 1 87 ? 3.576 -21.875 -0.321 1 98.38 87 CYS B CA 1
ATOM 2585 C C . CYS B 1 87 ? 2.057 -21.969 -0.257 1 98.38 87 CYS B C 1
ATOM 2587 O O . CYS B 1 87 ? 1.427 -22.516 -1.169 1 98.38 87 CYS B O 1
ATOM 2589 N N . GLU B 1 88 ? 1.571 -21.594 0.843 1 98.12 88 GLU B N 1
ATOM 2590 C CA . GLU B 1 88 ? 0.135 -21.641 1.103 1 98.12 88 GLU B CA 1
ATOM 2591 C C . GLU B 1 88 ? -0.434 -20.234 1.3 1 98.12 88 GLU B C 1
ATOM 2593 O O . GLU B 1 88 ? 0.27 -19.344 1.756 1 98.12 88 GLU B O 1
ATOM 2598 N N . LYS B 1 89 ? -1.696 -20.094 0.875 1 98.06 89 LYS B N 1
ATOM 2599 C CA . LYS B 1 89 ? -2.395 -18.859 1.229 1 98.06 89 LYS B CA 1
ATOM 2600 C C . LYS B 1 89 ? -2.527 -18.719 2.742 1 98.06 89 LYS B C 1
ATOM 2602 O O . LYS B 1 89 ? -3.094 -19.594 3.406 1 98.06 89 LYS B O 1
ATOM 2607 N N . ILE B 1 90 ? -2.045 -17.641 3.244 1 97 90 ILE B N 1
ATOM 2608 C CA . ILE B 1 90 ? -1.997 -17.453 4.691 1 97 90 ILE B CA 1
ATOM 2609 C C . ILE B 1 90 ? -3.361 -17 5.199 1 97 90 ILE B C 1
ATOM 2611 O O . ILE B 1 90 ? -3.838 -17.484 6.23 1 97 90 ILE B O 1
ATOM 2615 N N . PHE B 1 91 ? -4.004 -16.094 4.398 1 96.56 91 PHE B N 1
ATOM 2616 C CA . PHE B 1 91 ? -5.289 -15.539 4.812 1 96.56 91 PHE B CA 1
ATOM 2617 C C . PHE B 1 91 ? -6.348 -15.766 3.738 1 96.56 91 PHE B C 1
ATOM 2619 O O . PHE B 1 91 ? -6.574 -14.898 2.893 1 96.56 91 PHE B O 1
ATOM 2626 N N . PRO B 1 92 ? -7.02 -16.875 3.83 1 96.75 92 PRO B N 1
ATOM 2627 C CA . PRO B 1 92 ? -8.164 -17.016 2.922 1 96.75 92 PRO B CA 1
ATOM 2628 C C . PRO B 1 92 ? -9.195 -15.898 3.098 1 96.75 92 PRO B C 1
ATOM 2630 O O . PRO B 1 92 ? -9.461 -15.469 4.223 1 96.75 92 PRO B O 1
ATOM 2633 N N . SER B 1 93 ? -9.734 -15.43 2.049 1 95.69 93 SER B N 1
ATOM 2634 C CA . SER B 1 93 ? -10.531 -14.203 2.023 1 95.69 93 SER B CA 1
ATOM 2635 C C . SER B 1 93 ? -11.836 -14.375 2.795 1 95.69 93 SER B C 1
ATOM 2637 O O . SER B 1 93 ? -12.609 -15.297 2.523 1 95.69 93 SER B O 1
ATOM 2639 N N . HIS B 1 94 ? -12.148 -13.492 3.676 1 92.75 94 HIS B N 1
ATOM 2640 C CA . HIS B 1 94 ? -13.445 -13.406 4.34 1 92.75 94 HIS B CA 1
ATOM 2641 C C . HIS B 1 94 ? -14.492 -12.766 3.426 1 92.75 94 HIS B C 1
ATOM 2643 O O . HIS B 1 94 ? -15.641 -13.203 3.396 1 92.75 94 HIS B O 1
ATOM 2649 N N . ALA B 1 95 ? -14.07 -11.805 2.697 1 90.88 95 ALA B N 1
ATOM 2650 C CA . ALA B 1 95 ? -14.961 -10.953 1.918 1 90.88 95 ALA B CA 1
ATOM 2651 C C . ALA B 1 95 ? -15.742 -11.773 0.894 1 90.88 95 ALA B C 1
ATOM 2653 O O . ALA B 1 95 ? -16.906 -11.477 0.611 1 90.88 95 ALA B O 1
ATOM 2654 N N . VAL B 1 96 ? -15.07 -12.812 0.347 1 90.88 96 VAL B N 1
ATOM 2655 C CA . VAL B 1 96 ? -15.75 -13.586 -0.688 1 90.88 96 VAL B CA 1
ATOM 2656 C C . VAL B 1 96 ? -16.141 -14.961 -0.14 1 90.88 96 VAL B C 1
ATOM 2658 O O . VAL B 1 96 ? -16.516 -15.852 -0.899 1 90.88 96 VAL B O 1
ATOM 2661 N N . GLY B 1 97 ? -15.938 -15.188 1.134 1 92.12 97 GLY B N 1
ATOM 2662 C CA . GLY B 1 97 ? -16.359 -16.422 1.791 1 92.12 97 GLY B CA 1
ATOM 2663 C C . GLY B 1 97 ? -15.375 -17.562 1.606 1 92.12 97 GLY B C 1
ATOM 2664 O O . GLY B 1 97 ? -15.703 -18.719 1.863 1 92.12 97 GLY B O 1
ATOM 2665 N N . GLU B 1 98 ? -14.195 -17.297 1.107 1 93.69 98 GLU B N 1
ATOM 2666 C CA . GLU B 1 98 ? -13.164 -18.312 0.892 1 93.69 98 GLU B CA 1
ATOM 2667 C C . GLU B 1 98 ? -12.766 -18.984 2.203 1 93.69 98 GLU B C 1
ATOM 2669 O O . GLU B 1 98 ? -12.5 -20.188 2.236 1 93.69 98 GLU B O 1
ATOM 2674 N N . SER B 1 99 ? -12.766 -18.203 3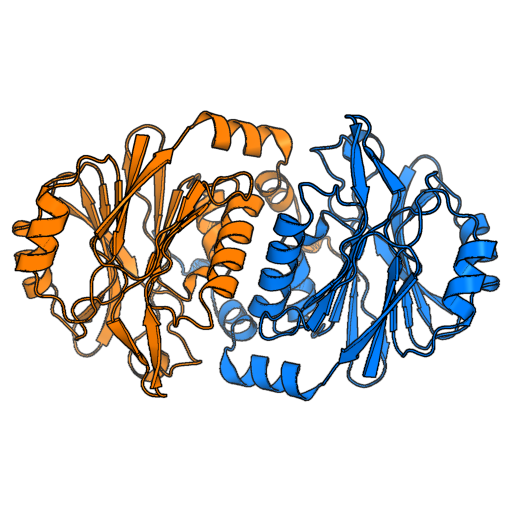.281 1 93.94 99 SER B N 1
ATOM 2675 C CA . SER B 1 99 ? -12.297 -18.688 4.578 1 93.94 99 SER B CA 1
ATOM 2676 C C . SER B 1 99 ? -13.227 -19.75 5.133 1 93.94 99 SER B C 1
ATOM 2678 O O . SER B 1 99 ? -12.867 -20.469 6.07 1 93.94 99 SER B O 1
ATOM 2680 N N . LEU B 1 100 ? -14.383 -19.891 4.562 1 93.62 100 LEU B N 1
ATOM 2681 C CA . LEU B 1 100 ? -15.336 -20.906 4.992 1 93.62 100 LEU B CA 1
ATOM 2682 C C . LEU B 1 100 ? -15 -22.266 4.379 1 93.62 100 LEU B C 1
ATOM 2684 O O . LEU B 1 100 ? -15.445 -23.312 4.871 1 93.62 100 LEU B O 1
ATOM 2688 N N . ARG B 1 101 ? -14.164 -22.25 3.291 1 94.88 101 ARG B N 1
ATOM 2689 C CA . ARG B 1 101 ? -13.969 -23.484 2.539 1 94.88 101 ARG B CA 1
ATOM 2690 C C . ARG B 1 101 ? -12.484 -23.828 2.418 1 94.88 101 ARG B C 1
ATOM 2692 O O . ARG B 1 101 ? -12.125 -24.969 2.119 1 94.88 101 ARG B O 1
ATOM 2699 N N . VAL B 1 102 ? -11.672 -22.859 2.58 1 97.19 102 VAL B N 1
ATOM 2700 C CA . VAL B 1 102 ? -10.234 -23.016 2.438 1 97.19 102 VAL B CA 1
ATOM 2701 C C . VAL B 1 102 ? -9.547 -22.703 3.766 1 97.19 102 VAL B C 1
ATOM 2703 O O . VAL B 1 102 ? -9.789 -21.672 4.375 1 97.19 102 VAL B O 1
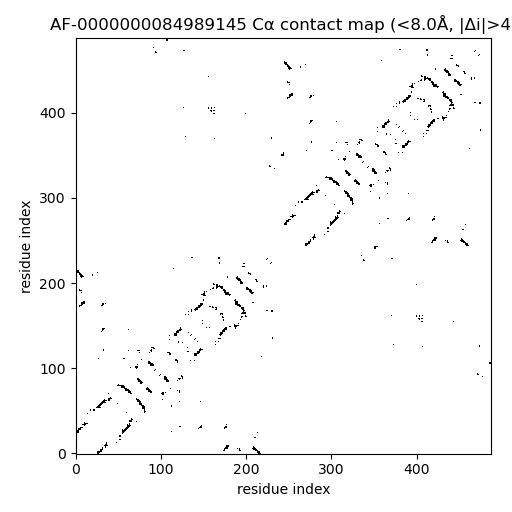ATOM 2706 N N . SER B 1 103 ? -8.727 -23.594 4.227 1 96.75 103 SER B N 1
ATOM 2707 C CA . SER B 1 103 ? -8.031 -23.422 5.5 1 96.75 103 SER B CA 1
ATOM 2708 C C . SER B 1 103 ? -6.824 -22.5 5.352 1 96.75 103 SER B C 1
ATOM 2710 O O . SER B 1 103 ? -6.16 -22.5 4.312 1 96.75 103 SER B O 1
ATOM 2712 N N . ALA B 1 104 ? -6.562 -21.781 6.418 1 95.38 104 ALA B N 1
ATOM 2713 C CA . ALA B 1 104 ? -5.402 -20.891 6.449 1 95.38 104 ALA B CA 1
ATOM 2714 C C . ALA B 1 104 ? -4.102 -21.688 6.359 1 95.38 104 ALA B C 1
ATOM 2716 O O . ALA B 1 104 ? -3.982 -22.766 6.941 1 95.38 104 ALA B O 1
ATOM 2717 N N . GLY B 1 105 ? -3.221 -21.125 5.605 1 95.19 105 GLY B N 1
ATOM 2718 C CA . GLY B 1 105 ? -1.889 -21.703 5.555 1 95.19 105 GLY B CA 1
ATOM 2719 C C . GLY B 1 105 ? -0.921 -21.062 6.535 1 95.19 105 GLY B C 1
ATOM 2720 O O . GLY B 1 105 ? -1.266 -20.109 7.215 1 95.19 105 GLY B O 1
ATOM 2721 N N . ASP B 1 106 ? 0.266 -21.688 6.621 1 94.69 106 ASP B N 1
ATOM 2722 C CA . ASP B 1 106 ? 1.305 -21.141 7.488 1 94.69 106 ASP B CA 1
ATOM 2723 C C . ASP B 1 106 ? 2.684 -21.281 6.848 1 94.69 106 ASP B C 1
ATOM 2725 O O . ASP B 1 106 ? 3.705 -21.094 7.512 1 94.69 106 ASP B O 1
ATOM 2729 N N . LYS B 1 107 ? 2.674 -21.609 5.578 1 96.62 107 LYS B N 1
ATOM 2730 C CA . LYS B 1 107 ? 3.949 -21.828 4.902 1 96.62 107 LYS B CA 1
ATOM 2731 C C . LYS B 1 107 ? 4.145 -20.859 3.75 1 96.62 107 LYS B C 1
ATOM 2733 O O . LYS B 1 107 ? 3.285 -20.75 2.871 1 96.62 107 LYS B O 1
ATOM 2738 N N . LEU B 1 108 ? 5.246 -20.125 3.77 1 97.81 108 LEU B N 1
ATOM 2739 C CA . LEU B 1 108 ? 5.695 -19.297 2.658 1 97.81 108 LEU B CA 1
ATOM 2740 C C . LEU B 1 108 ? 6.867 -19.953 1.929 1 97.81 108 LEU B C 1
ATOM 2742 O O . LEU B 1 108 ? 7.402 -20.969 2.387 1 97.81 108 LEU B O 1
ATOM 2746 N N . CYS B 1 109 ? 7.258 -19.516 0.758 1 98.38 109 CYS B N 1
ATOM 2747 C CA . CYS B 1 109 ? 8.344 -20.125 -0.001 1 98.38 109 CYS B CA 1
ATOM 2748 C C . CYS B 1 109 ? 9.242 -19.047 -0.614 1 98.38 109 CYS B C 1
ATOM 2750 O O . CYS B 1 109 ? 8.781 -17.953 -0.947 1 98.38 109 CYS B O 1
ATOM 2752 N N . ILE B 1 110 ? 10.477 -19.266 -0.7 1 98.69 110 ILE B N 1
ATOM 2753 C CA . ILE B 1 110 ? 11.484 -18.438 -1.355 1 98.69 110 ILE B CA 1
ATOM 2754 C C . ILE B 1 110 ? 12.32 -19.297 -2.303 1 98.69 110 ILE B C 1
ATOM 2756 O O . ILE B 1 110 ? 12.734 -20.406 -1.948 1 98.69 110 ILE B O 1
ATOM 2760 N N . THR B 1 111 ? 12.492 -18.906 -3.492 1 98.69 111 THR B N 1
ATOM 2761 C CA . THR B 1 111 ? 13.359 -19.562 -4.457 1 98.69 111 THR B CA 1
ATOM 2762 C C . THR B 1 111 ? 14.281 -18.547 -5.141 1 98.69 111 THR B C 1
ATOM 2764 O O . THR B 1 111 ? 14.078 -17.344 -5.012 1 98.69 111 THR B O 1
ATOM 2767 N N . GLU B 1 112 ? 15.359 -19.062 -5.801 1 98.62 112 GLU B N 1
ATOM 2768 C CA . GLU B 1 112 ? 16.344 -18.141 -6.359 1 98.62 112 GLU B CA 1
ATOM 2769 C C . GLU B 1 112 ? 16.75 -18.562 -7.773 1 98.62 112 GLU B C 1
ATOM 2771 O O . GLU B 1 112 ? 16.719 -19.75 -8.109 1 98.62 112 GLU B O 1
ATOM 2776 N N . HIS B 1 113 ? 17.047 -17.641 -8.547 1 98.62 113 HIS B N 1
ATOM 2777 C CA . HIS B 1 113 ? 17.656 -17.797 -9.867 1 98.62 113 HIS B CA 1
ATOM 2778 C C . HIS B 1 113 ? 18.469 -16.562 -10.25 1 98.62 113 HIS B C 1
ATOM 2780 O O . HIS B 1 113 ? 17.906 -15.5 -10.516 1 98.62 113 HIS B O 1
ATOM 2786 N N . GLY B 1 114 ? 19.812 -16.75 -10.312 1 98.44 114 GLY B N 1
ATOM 2787 C CA . GLY B 1 114 ? 20.656 -15.586 -10.508 1 98.44 114 GLY B CA 1
ATOM 2788 C C . GLY B 1 114 ? 20.578 -14.594 -9.359 1 98.44 114 GLY B C 1
ATOM 2789 O O . GLY B 1 114 ? 20.766 -14.953 -8.203 1 98.44 114 GLY B O 1
ATOM 2790 N N . TRP B 1 115 ? 20.281 -13.359 -9.734 1 98.62 115 TRP B N 1
ATOM 2791 C CA . TRP B 1 115 ? 20.219 -12.336 -8.695 1 98.62 115 TRP B CA 1
ATOM 2792 C C . TRP B 1 115 ? 18.812 -12.234 -8.117 1 98.62 115 TRP B C 1
ATOM 2794 O O . TRP B 1 115 ? 18.578 -11.516 -7.145 1 98.62 115 TRP B O 1
ATOM 2804 N N . LEU B 1 116 ? 17.891 -12.977 -8.711 1 98.88 116 LEU B N 1
ATOM 2805 C CA . LEU B 1 116 ? 16.516 -12.898 -8.25 1 98.88 116 LEU B CA 1
ATOM 2806 C C . LEU B 1 116 ? 16.297 -13.797 -7.039 1 98.88 116 LEU B C 1
ATOM 2808 O O . LEU B 1 116 ? 16.734 -14.945 -7.02 1 98.88 116 LEU B O 1
ATOM 2812 N N . LYS B 1 117 ? 15.766 -13.344 -6.074 1 98.88 117 LYS B N 1
ATOM 2813 C CA . LYS B 1 117 ? 15.148 -14.062 -4.961 1 98.88 117 LYS B CA 1
ATOM 2814 C C . LYS B 1 117 ? 13.641 -13.859 -4.945 1 98.88 117 LYS B C 1
ATOM 2816 O O . LYS B 1 117 ? 13.156 -12.734 -4.746 1 98.88 117 LYS B O 1
ATOM 2821 N N . VAL B 1 118 ? 12.859 -14.906 -5.09 1 98.94 118 VAL B N 1
ATOM 2822 C CA . VAL B 1 118 ? 11.453 -14.828 -5.484 1 98.94 118 VAL B CA 1
ATOM 2823 C C . VAL B 1 118 ? 10.57 -15.344 -4.352 1 98.94 118 VAL B C 1
ATOM 2825 O O . VAL B 1 118 ? 10.844 -16.391 -3.771 1 98.94 118 VAL B O 1
ATOM 2828 N N . GLY B 1 119 ? 9.586 -14.57 -3.949 1 98.94 119 GLY B N 1
ATOM 2829 C CA . GLY B 1 119 ? 8.516 -15 -3.07 1 98.94 119 GLY B CA 1
ATOM 2830 C C . GLY B 1 119 ? 7.152 -15 -3.744 1 98.94 119 GLY B C 1
ATOM 2831 O O . GLY B 1 119 ? 7 -14.445 -4.836 1 98.94 119 GLY B O 1
ATOM 2832 N N . VAL B 1 120 ? 6.172 -15.617 -3.086 1 98.94 120 VAL B N 1
ATOM 2833 C CA . VAL B 1 120 ? 4.832 -15.703 -3.652 1 98.94 120 VAL B CA 1
ATOM 2834 C C . VAL B 1 120 ? 3.795 -15.383 -2.576 1 98.94 120 VAL B C 1
ATOM 2836 O O . VAL B 1 120 ? 3.838 -15.945 -1.479 1 98.94 120 VAL B O 1
ATOM 2839 N N . LEU B 1 121 ? 2.949 -14.453 -2.852 1 98.88 121 LEU B N 1
ATOM 2840 C CA . LEU B 1 121 ? 1.75 -14.195 -2.059 1 98.88 121 LEU B CA 1
ATOM 2841 C C . LEU B 1 121 ? 0.491 -14.453 -2.879 1 98.88 121 LEU B C 1
ATOM 2843 O O . LEU B 1 121 ? 0.311 -13.859 -3.945 1 98.88 121 LEU B O 1
ATOM 2847 N N . ILE B 1 122 ? -0.344 -15.281 -2.391 1 98.88 122 ILE B N 1
ATOM 2848 C CA . ILE B 1 122 ? -1.5 -15.719 -3.168 1 98.88 122 ILE B CA 1
ATOM 2849 C C . ILE B 1 122 ? -2.648 -14.727 -2.975 1 98.88 122 ILE B C 1
ATOM 2851 O O . ILE B 1 122 ? -3.188 -14.602 -1.873 1 98.88 122 ILE B O 1
ATOM 2855 N N . CYS B 1 123 ? -2.988 -14.039 -4.027 1 98.62 123 CYS B N 1
ATOM 2856 C CA . CYS B 1 123 ? -4.191 -13.219 -4.137 1 98.62 123 CYS B CA 1
ATOM 2857 C C . CYS B 1 123 ? -4.301 -12.25 -2.969 1 98.62 123 CYS B C 1
ATOM 2859 O O . CYS B 1 123 ? -3.424 -11.406 -2.771 1 98.62 123 CYS B O 1
ATOM 2861 N N . VAL B 1 124 ? -5.23 -12.336 -2.098 1 98.5 124 VAL B N 1
ATOM 2862 C CA . VAL B 1 124 ? -5.555 -11.383 -1.035 1 98.5 124 VAL B CA 1
ATOM 2863 C C . VAL B 1 124 ? -4.379 -11.273 -0.069 1 98.5 124 VAL B C 1
ATOM 2865 O O . VAL B 1 124 ? -4.242 -10.273 0.638 1 98.5 124 VAL B O 1
ATOM 2868 N N . ASP B 1 125 ? -3.492 -12.242 -0.054 1 98.31 125 ASP B N 1
ATOM 2869 C CA . ASP B 1 125 ? -2.328 -12.156 0.821 1 98.31 125 ASP B CA 1
ATOM 2870 C C . ASP B 1 125 ? -1.508 -10.898 0.524 1 98.31 125 ASP B C 1
ATOM 2872 O O . ASP B 1 125 ? -0.757 -10.43 1.379 1 98.31 125 ASP B O 1
ATOM 2876 N N . LEU B 1 126 ? -1.693 -10.312 -0.652 1 98.88 126 LEU B N 1
ATOM 2877 C CA . LEU B 1 126 ? -0.975 -9.102 -1.043 1 98.88 126 LEU B CA 1
ATOM 2878 C C . LEU B 1 126 ? -1.409 -7.914 -0.192 1 98.88 126 LEU B C 1
ATOM 2880 O O . LEU B 1 126 ? -0.662 -6.941 -0.048 1 98.88 126 LEU B O 1
ATOM 2884 N N . VAL B 1 127 ? -2.602 -7.941 0.33 1 98.69 127 VAL B N 1
ATOM 2885 C CA . VAL B 1 127 ? -3.158 -6.832 1.098 1 98.69 127 VAL B CA 1
ATOM 2886 C C . VAL B 1 127 ? -2.404 -6.691 2.418 1 98.69 127 VAL B C 1
ATOM 2888 O O . VAL B 1 127 ? -2.395 -5.613 3.021 1 98.69 127 VAL B O 1
ATOM 2891 N N . TYR B 1 128 ? -1.779 -7.73 2.873 1 97.5 128 TYR B N 1
ATOM 2892 C CA . TYR B 1 128 ? -1.125 -7.754 4.176 1 97.5 128 TYR B CA 1
ATOM 2893 C C . TYR B 1 128 ? 0.34 -7.352 4.059 1 97.5 128 TYR B C 1
ATOM 2895 O O . TYR B 1 128 ? 1.189 -8.172 3.705 1 97.5 128 TYR B O 1
ATOM 2903 N N . PRO B 1 129 ? 0.642 -6.098 4.445 1 97.25 129 PRO B N 1
ATOM 2904 C CA . PRO B 1 129 ? 2.035 -5.664 4.328 1 97.25 129 PRO B CA 1
ATOM 2905 C C . PRO B 1 129 ? 2.986 -6.496 5.18 1 97.25 129 PRO B C 1
ATOM 2907 O O . PRO B 1 129 ? 4.176 -6.602 4.863 1 97.25 129 PRO B O 1
ATOM 2910 N N . GLU B 1 130 ? 2.502 -7.145 6.227 1 95.19 130 GLU B N 1
ATOM 2911 C CA . GLU B 1 130 ? 3.299 -8.008 7.094 1 95.19 130 GLU B CA 1
ATOM 2912 C C . GLU B 1 130 ? 3.955 -9.133 6.301 1 95.19 130 GLU B C 1
ATOM 2914 O O . GLU B 1 130 ? 5.117 -9.469 6.539 1 95.19 130 GLU B O 1
ATOM 2919 N N . LEU B 1 131 ? 3.213 -9.648 5.371 1 96.94 131 LEU B N 1
ATOM 2920 C CA . LEU B 1 131 ? 3.725 -10.766 4.594 1 96.94 131 LEU B CA 1
ATOM 2921 C C . LEU B 1 131 ? 4.789 -10.305 3.604 1 96.94 131 LEU B C 1
ATOM 2923 O O . LEU B 1 131 ? 5.801 -10.977 3.414 1 96.94 131 LEU B O 1
ATOM 2927 N N . ALA B 1 132 ? 4.543 -9.172 2.947 1 97.75 132 ALA B N 1
ATOM 2928 C CA . ALA B 1 132 ? 5.551 -8.625 2.047 1 97.75 132 ALA B CA 1
ATOM 2929 C C . ALA B 1 132 ? 6.828 -8.273 2.805 1 97.75 132 ALA B C 1
ATOM 2931 O O . ALA B 1 132 ? 7.934 -8.516 2.314 1 97.75 132 ALA B O 1
ATOM 2932 N N . ARG B 1 133 ? 6.695 -7.691 3.994 1 95.56 133 ARG B N 1
ATOM 2933 C CA . ARG B 1 133 ? 7.852 -7.359 4.824 1 95.56 133 ARG B CA 1
ATOM 2934 C C . ARG B 1 133 ? 8.609 -8.617 5.23 1 95.56 133 ARG B C 1
ATOM 2936 O O . ARG B 1 133 ? 9.844 -8.609 5.293 1 95.56 133 ARG B O 1
ATOM 2943 N N . PHE B 1 134 ? 7.871 -9.664 5.566 1 94.75 134 PHE B N 1
ATOM 2944 C CA . PHE B 1 134 ? 8.492 -10.945 5.875 1 94.75 134 PHE B CA 1
ATOM 2945 C C . PHE B 1 134 ? 9.438 -11.367 4.758 1 94.75 134 PHE B C 1
ATOM 2947 O O . PHE B 1 134 ? 10.57 -11.781 5.02 1 94.75 134 PHE B O 1
ATOM 2954 N N . TYR B 1 135 ? 9 -11.227 3.555 1 97 135 TYR B N 1
ATOM 2955 C CA . TYR B 1 135 ? 9.781 -11.594 2.383 1 97 135 TYR B CA 1
ATOM 2956 C C . TYR B 1 135 ? 10.945 -10.633 2.184 1 97 135 TYR B C 1
ATOM 2958 O O . TYR B 1 135 ? 12.086 -11.055 1.962 1 97 135 TYR B O 1
ATOM 2966 N N . SER B 1 136 ? 10.641 -9.328 2.273 1 96.38 136 SER B N 1
ATOM 2967 C CA . SER B 1 136 ? 11.688 -8.336 2.021 1 96.38 136 SER B CA 1
ATOM 2968 C C . SER B 1 136 ? 12.812 -8.445 3.045 1 96.38 136 SER B C 1
ATOM 2970 O O . SER B 1 136 ? 13.984 -8.258 2.711 1 96.38 136 SER B O 1
ATOM 2972 N N . ALA B 1 137 ? 12.469 -8.75 4.301 1 92.88 137 ALA B N 1
ATOM 2973 C CA . ALA B 1 137 ? 13.453 -8.914 5.367 1 92.88 137 ALA B CA 1
ATOM 2974 C C . ALA B 1 137 ? 14.391 -10.078 5.07 1 92.88 137 ALA B C 1
ATOM 2976 O O . ALA B 1 137 ? 15.484 -10.164 5.641 1 92.88 137 ALA B O 1
ATOM 2977 N N . ARG B 1 138 ? 14 -10.914 4.168 1 95.25 138 ARG B N 1
ATOM 2978 C CA . ARG B 1 138 ? 14.789 -12.094 3.844 1 95.25 138 ARG B CA 1
ATOM 2979 C C . ARG B 1 138 ? 15.422 -11.969 2.459 1 95.25 138 ARG B C 1
ATOM 2981 O O . ARG B 1 138 ? 15.891 -12.961 1.895 1 95.25 138 ARG B O 1
ATOM 2988 N N . GLY B 1 139 ? 15.312 -10.844 1.9 1 96.94 139 GLY B N 1
ATOM 2989 C CA . GLY B 1 139 ? 16.078 -10.531 0.703 1 96.94 139 GLY B CA 1
ATOM 2990 C C . GLY B 1 139 ? 15.289 -10.727 -0.577 1 96.94 139 GLY B C 1
ATOM 2991 O O . GLY B 1 139 ? 15.82 -10.57 -1.675 1 96.94 139 GLY B O 1
ATOM 2992 N N . VAL B 1 140 ? 14.039 -11.094 -0.469 1 98.75 140 VAL B N 1
ATOM 2993 C CA . VAL B 1 140 ? 13.211 -11.242 -1.665 1 98.75 140 VAL B CA 1
ATOM 2994 C C . VAL B 1 140 ? 13.18 -9.922 -2.43 1 98.75 140 VAL B C 1
ATOM 2996 O O . VAL B 1 140 ? 12.977 -8.859 -1.837 1 98.75 140 VAL B O 1
ATOM 2999 N N . ASN B 1 141 ? 13.445 -10.016 -3.727 1 98.88 141 ASN B N 1
ATOM 3000 C CA . ASN B 1 141 ? 13.438 -8.812 -4.547 1 98.88 141 ASN B CA 1
ATOM 3001 C C . ASN B 1 141 ? 12.492 -8.945 -5.734 1 98.88 141 ASN B C 1
ATOM 3003 O O . ASN B 1 141 ? 12.438 -8.055 -6.59 1 98.88 141 ASN B O 1
ATOM 3007 N N . LEU B 1 142 ? 11.742 -10.039 -5.809 1 99 142 LEU B N 1
ATOM 3008 C CA . LEU B 1 142 ? 10.625 -10.25 -6.727 1 99 142 LEU B CA 1
ATOM 3009 C C . LEU B 1 142 ? 9.477 -10.969 -6.027 1 99 142 LEU B C 1
ATOM 3011 O O . LEU B 1 142 ? 9.641 -12.094 -5.551 1 99 142 LEU B O 1
ATOM 3015 N N . LEU B 1 143 ? 8.367 -10.328 -5.969 1 99 143 LEU B N 1
ATOM 3016 C CA . LEU B 1 143 ? 7.164 -10.883 -5.359 1 99 143 LEU B CA 1
ATOM 3017 C C . LEU B 1 143 ? 6.113 -11.211 -6.418 1 99 143 LEU B C 1
ATOM 3019 O O . LEU B 1 143 ? 5.715 -10.336 -7.188 1 99 143 LEU B O 1
ATOM 3023 N N . LEU B 1 144 ? 5.738 -12.438 -6.52 1 99 144 LEU B N 1
ATOM 3024 C CA . LEU B 1 144 ? 4.691 -12.867 -7.438 1 99 144 LEU B CA 1
ATOM 3025 C C . LEU B 1 144 ? 3.346 -12.961 -6.727 1 99 144 LEU B C 1
ATOM 3027 O O . LEU B 1 144 ? 3.271 -13.453 -5.594 1 99 144 LEU B O 1
ATOM 3031 N N . ASN B 1 145 ? 2.305 -12.492 -7.379 1 99 145 ASN B N 1
ATOM 3032 C CA . ASN B 1 145 ? 0.956 -12.516 -6.824 1 99 145 ASN B CA 1
ATOM 3033 C C . ASN B 1 145 ? -0.043 -13.117 -7.809 1 99 145 ASN B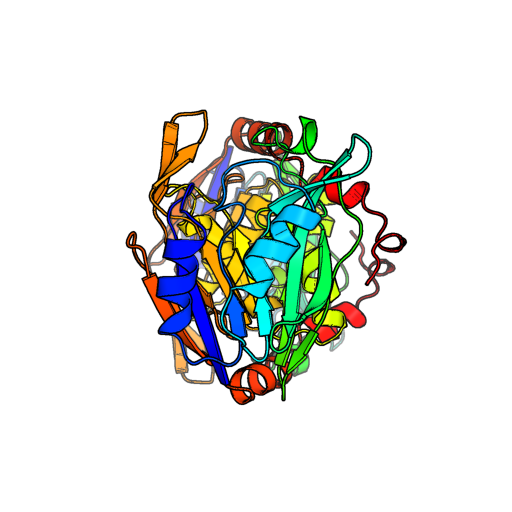 C 1
ATOM 3035 O O . ASN B 1 145 ? -0.747 -12.383 -8.508 1 99 145 ASN B O 1
ATOM 3039 N N . PRO B 1 146 ? -0.073 -14.461 -7.883 1 98.94 146 PRO B N 1
ATOM 3040 C CA . PRO B 1 146 ? -1.201 -15.062 -8.602 1 98.94 146 PRO B CA 1
ATOM 3041 C C . PRO B 1 146 ? -2.551 -14.711 -7.977 1 98.94 146 PRO B C 1
ATOM 3043 O O . PRO B 1 146 ? -2.76 -14.938 -6.781 1 98.94 146 PRO B O 1
ATOM 3046 N N . ALA B 1 147 ? -3.479 -14.234 -8.844 1 98.75 147 ALA B N 1
ATOM 3047 C CA . ALA B 1 147 ? -4.699 -13.688 -8.258 1 98.75 147 ALA B CA 1
ATOM 3048 C C . ALA B 1 147 ? -5.902 -13.938 -9.156 1 98.75 147 ALA B C 1
ATOM 3050 O O . ALA B 1 147 ? -5.766 -14.531 -10.234 1 98.75 147 ALA B O 1
ATOM 3051 N N . ASN B 1 148 ? -7.02 -13.688 -8.688 1 98.5 148 ASN B N 1
ATOM 3052 C CA . ASN B 1 148 ? -8.32 -13.617 -9.344 1 98.5 148 ASN B CA 1
ATOM 3053 C C . ASN B 1 148 ? -9.141 -12.438 -8.844 1 98.5 148 ASN B C 1
ATOM 3055 O O . ASN B 1 148 ? -10 -12.594 -7.965 1 98.5 148 ASN B O 1
ATOM 3059 N N . ILE B 1 149 ? -8.938 -11.312 -9.5 1 98.5 149 ILE B N 1
ATOM 3060 C CA . ILE B 1 149 ? -9.461 -10.039 -9.016 1 98.5 149 ILE B CA 1
ATOM 3061 C C . ILE B 1 149 ? -10.445 -9.469 -10.031 1 98.5 149 ILE B C 1
ATOM 3063 O O . ILE B 1 149 ? -10.156 -9.406 -11.227 1 98.5 149 ILE B O 1
ATOM 3067 N N . THR B 1 150 ? -11.539 -9.016 -9.555 1 98.31 150 THR B N 1
ATOM 3068 C CA . THR B 1 150 ? -12.57 -8.484 -10.43 1 98.31 150 THR B CA 1
ATOM 3069 C C . THR B 1 150 ? -12.125 -7.16 -11.047 1 98.31 150 THR B C 1
ATOM 3071 O O . THR B 1 150 ? -11.344 -6.418 -10.438 1 98.31 150 THR B O 1
ATOM 3074 N N . ARG B 1 151 ? -12.688 -6.875 -12.172 1 98.06 151 ARG B N 1
ATOM 3075 C CA . ARG B 1 151 ? -12.328 -5.707 -12.969 1 98.06 151 ARG B CA 1
ATOM 3076 C C . ARG B 1 151 ? -12.414 -4.434 -12.133 1 98.06 151 ARG B C 1
ATOM 3078 O O . ARG B 1 151 ? -11.547 -3.562 -12.227 1 98.06 151 ARG B O 1
ATOM 3085 N N . ASP B 1 152 ? -13.445 -4.328 -11.305 1 97 152 ASP B N 1
ATOM 3086 C CA . ASP B 1 152 ? -13.688 -3.121 -10.523 1 97 152 ASP B CA 1
ATOM 3087 C C . ASP B 1 152 ? -12.633 -2.947 -9.438 1 97 152 ASP B C 1
ATOM 3089 O O . ASP B 1 152 ? -12.516 -1.872 -8.844 1 97 152 ASP B O 1
ATOM 3093 N N . ARG B 1 153 ? -11.75 -3.951 -9.227 1 97.75 153 ARG B N 1
ATOM 3094 C CA . ARG B 1 153 ? -10.766 -3.887 -8.156 1 97.75 153 ARG B CA 1
ATOM 3095 C C . ARG B 1 153 ? -9.344 -3.928 -8.703 1 97.75 153 ARG B C 1
ATOM 3097 O O . ARG B 1 153 ? -8.375 -3.883 -7.949 1 97.75 153 ARG B O 1
ATOM 3104 N N . VAL B 1 154 ? -9.25 -3.943 -10.016 1 98.5 154 VAL B N 1
ATOM 3105 C CA . VAL B 1 154 ? -7.922 -4.047 -10.617 1 98.5 154 VAL B CA 1
ATOM 3106 C C . VAL B 1 154 ? -7.102 -2.805 -10.273 1 98.5 154 VAL B C 1
ATOM 3108 O O . VAL B 1 154 ? -5.914 -2.908 -9.953 1 98.5 154 VAL B O 1
ATOM 3111 N N . SER B 1 155 ? -7.723 -1.612 -10.32 1 97.88 155 SER B N 1
ATOM 3112 C CA . SER B 1 155 ? -7.008 -0.389 -9.977 1 97.88 155 SER B CA 1
ATOM 3113 C C . SER B 1 155 ? -6.527 -0.416 -8.531 1 97.88 155 SER B C 1
ATOM 3115 O O . SER B 1 155 ? -5.414 0.014 -8.234 1 97.88 155 SER B O 1
ATOM 3117 N N . LEU B 1 156 ? -7.371 -0.886 -7.633 1 98.56 156 LEU B N 1
ATOM 3118 C CA . LEU B 1 156 ? -6.996 -1.058 -6.23 1 98.56 156 LEU B CA 1
ATOM 3119 C C . LEU B 1 156 ? -5.816 -2.012 -6.098 1 98.56 156 LEU B C 1
ATOM 3121 O O . LEU B 1 156 ? -4.863 -1.726 -5.367 1 98.56 156 LEU B O 1
ATOM 3125 N N . TRP B 1 157 ? -5.855 -3.066 -6.797 1 98.69 157 TRP B N 1
ATOM 3126 C CA . TRP B 1 157 ? -4.816 -4.09 -6.691 1 98.69 157 TRP B CA 1
ATOM 3127 C C . TRP B 1 157 ? -3.49 -3.576 -7.242 1 98.69 157 TRP B C 1
ATOM 3129 O O . TRP B 1 157 ? -2.424 -3.91 -6.719 1 98.69 157 TRP B O 1
ATOM 3139 N N . ARG B 1 158 ? -3.582 -2.787 -8.297 1 98.56 158 ARG B N 1
ATOM 3140 C CA . ARG B 1 158 ? -2.373 -2.146 -8.805 1 98.56 158 ARG B CA 1
ATOM 3141 C C . ARG B 1 158 ? -1.768 -1.213 -7.762 1 98.56 158 ARG B C 1
ATOM 3143 O O . ARG B 1 158 ? -0.546 -1.161 -7.602 1 98.56 158 ARG B O 1
ATOM 3150 N N . SER B 1 159 ? -2.58 -0.495 -7.062 1 98.81 159 SER B N 1
ATOM 3151 C CA . SER B 1 159 ? -2.092 0.375 -6 1 98.81 159 SER B CA 1
ATOM 3152 C C . SER B 1 159 ? -1.401 -0.427 -4.902 1 98.81 159 SER B C 1
ATOM 3154 O O . SER B 1 159 ? -0.368 -0.009 -4.375 1 98.81 159 SER B O 1
ATOM 3156 N N . LEU B 1 160 ? -1.997 -1.569 -4.555 1 98.94 160 LEU B N 1
ATOM 3157 C CA . LEU B 1 160 ? -1.376 -2.449 -3.57 1 98.94 160 LEU B CA 1
ATOM 3158 C C . LEU B 1 160 ? -0.005 -2.916 -4.047 1 98.94 160 LEU B C 1
ATOM 3160 O O . LEU B 1 160 ? 0.959 -2.914 -3.281 1 98.94 160 LEU B O 1
ATOM 3164 N N . ALA B 1 161 ? 0.06 -3.314 -5.297 1 98.94 161 ALA B N 1
ATOM 3165 C CA . ALA B 1 161 ? 1.324 -3.779 -5.863 1 98.94 161 ALA B CA 1
ATOM 3166 C C . ALA B 1 161 ? 2.373 -2.67 -5.844 1 98.94 161 ALA B C 1
ATOM 3168 O O . ALA B 1 161 ? 3.537 -2.914 -5.516 1 98.94 161 ALA B O 1
ATOM 3169 N N . VAL B 1 162 ? 1.965 -1.479 -6.203 1 98.88 162 VAL B N 1
ATOM 3170 C CA . VAL B 1 162 ? 2.863 -0.329 -6.199 1 98.88 162 VAL B CA 1
ATOM 3171 C C . VAL B 1 162 ? 3.379 -0.083 -4.781 1 98.88 162 VAL B C 1
ATOM 3173 O O . VAL B 1 162 ? 4.582 0.109 -4.578 1 98.88 162 VAL B O 1
ATOM 3176 N N . ALA B 1 163 ? 2.498 -0.106 -3.82 1 98.94 163 ALA B N 1
ATOM 3177 C CA . ALA B 1 163 ? 2.893 0.118 -2.432 1 98.94 163 ALA B CA 1
ATOM 3178 C C . ALA B 1 163 ? 3.883 -0.945 -1.964 1 98.94 163 ALA B C 1
ATOM 3180 O O . ALA B 1 163 ? 4.934 -0.622 -1.405 1 98.94 163 ALA B O 1
ATOM 3181 N N . ARG B 1 164 ? 3.529 -2.238 -2.26 1 98.94 164 ARG B N 1
ATOM 3182 C CA . ARG B 1 164 ? 4.406 -3.334 -1.855 1 98.94 164 ARG B CA 1
ATOM 3183 C C . ARG B 1 164 ? 5.773 -3.217 -2.521 1 98.94 164 ARG B C 1
ATOM 3185 O O . ARG B 1 164 ? 6.801 -3.436 -1.881 1 98.94 164 ARG B O 1
ATOM 3192 N N . ALA B 1 165 ? 5.762 -2.893 -3.773 1 98.94 165 ALA B N 1
ATOM 3193 C CA . ALA B 1 165 ? 7.02 -2.789 -4.508 1 98.94 165 ALA B CA 1
ATOM 3194 C C . ALA B 1 165 ? 7.902 -1.687 -3.934 1 98.94 165 ALA B C 1
ATOM 3196 O O . ALA B 1 165 ? 9.07 -1.917 -3.625 1 98.94 165 ALA B O 1
ATOM 3197 N N . PHE B 1 166 ? 7.328 -0.536 -3.75 1 98.88 166 PHE B N 1
ATOM 3198 C CA . PHE B 1 166 ? 8.07 0.66 -3.359 1 98.88 166 PHE B CA 1
ATOM 3199 C C . PHE B 1 166 ? 8.57 0.541 -1.926 1 98.88 166 PHE B C 1
ATOM 3201 O O . PHE B 1 166 ? 9.758 0.756 -1.659 1 98.88 166 PHE B O 1
ATOM 3208 N N . GLU B 1 167 ? 7.711 0.124 -0.998 1 98.62 167 GLU B N 1
ATOM 3209 C CA . GLU B 1 167 ? 8.047 0.121 0.422 1 98.62 167 GLU B CA 1
ATOM 3210 C C . GLU B 1 167 ? 9.008 -1.016 0.757 1 98.62 167 GLU B C 1
ATOM 3212 O O . GLU B 1 167 ? 9.633 -1.015 1.821 1 98.62 167 GLU B O 1
ATOM 3217 N N . ASN B 1 168 ? 9.164 -2.025 -0.171 1 98.75 168 ASN B N 1
ATOM 3218 C CA . ASN B 1 168 ? 10.016 -3.184 0.091 1 98.75 168 ASN B CA 1
ATOM 3219 C C . ASN B 1 168 ? 11.195 -3.248 -0.877 1 98.75 168 ASN B C 1
ATOM 3221 O O . ASN B 1 168 ? 11.953 -4.215 -0.873 1 98.75 168 ASN B O 1
ATOM 3225 N N . HIS B 1 169 ? 11.352 -2.344 -1.756 1 98.44 169 HIS B N 1
ATOM 3226 C CA . HIS B 1 169 ? 12.445 -2.266 -2.719 1 98.44 169 HIS B CA 1
ATOM 3227 C C . HIS B 1 169 ? 12.492 -3.512 -3.6 1 98.44 169 HIS B C 1
ATOM 3229 O O . HIS B 1 169 ? 13.555 -4.117 -3.77 1 98.44 169 HIS B O 1
ATOM 3235 N N . MET B 1 170 ? 11.336 -3.879 -4.148 1 98.88 170 MET B N 1
ATOM 3236 C CA . MET B 1 170 ? 11.32 -5.105 -4.938 1 98.88 170 MET B CA 1
ATOM 3237 C C . MET B 1 170 ? 10.336 -4.984 -6.098 1 98.88 170 MET B C 1
ATOM 3239 O O . MET B 1 170 ? 9.484 -4.094 -6.113 1 98.88 170 MET B O 1
ATOM 3243 N N . TYR B 1 171 ? 10.445 -5.844 -7.098 1 98.94 171 TYR B N 1
ATOM 3244 C CA . TYR B 1 171 ? 9.43 -5.992 -8.133 1 98.94 171 TYR B CA 1
ATOM 3245 C C . TYR B 1 171 ? 8.211 -6.742 -7.602 1 98.94 171 TYR B C 1
ATOM 3247 O O . TYR B 1 171 ? 8.344 -7.641 -6.766 1 98.94 171 TYR B O 1
ATOM 3255 N N . VAL B 1 172 ? 7.082 -6.387 -8.094 1 99 172 VAL B N 1
ATOM 3256 C CA . VAL B 1 172 ? 5.855 -7.102 -7.758 1 99 172 VAL B CA 1
ATOM 3257 C C . VAL B 1 172 ? 5.07 -7.406 -9.031 1 99 172 VAL B C 1
ATOM 3259 O O . VAL B 1 172 ? 4.828 -6.512 -9.852 1 99 172 VAL B O 1
ATOM 3262 N N . ALA B 1 173 ? 4.719 -8.617 -9.227 1 99 173 ALA B N 1
ATOM 3263 C CA . ALA B 1 173 ? 3.92 -9.031 -10.375 1 99 173 ALA B CA 1
ATOM 3264 C C . ALA B 1 173 ? 2.523 -9.469 -9.945 1 99 173 ALA B C 1
ATOM 3266 O O . ALA B 1 173 ? 2.373 -10.477 -9.25 1 99 173 ALA B O 1
ATOM 3267 N N . PHE B 1 174 ? 1.596 -8.719 -10.312 1 98.94 174 PHE B N 1
ATOM 3268 C CA . PHE B 1 174 ? 0.186 -9.062 -10.188 1 98.94 174 PHE B CA 1
ATOM 3269 C C . PHE B 1 174 ? -0.306 -9.797 -11.43 1 98.94 174 PHE B C 1
ATOM 3271 O O . PHE B 1 174 ? -0.264 -9.242 -12.531 1 98.94 174 PHE B O 1
ATOM 3278 N N . VAL B 1 175 ? -0.756 -11.062 -11.289 1 98.94 175 VAL B N 1
ATOM 3279 C CA . VAL B 1 175 ? -1.192 -11.859 -12.438 1 98.94 175 VAL B CA 1
ATOM 3280 C C . VAL B 1 175 ? -2.633 -12.32 -12.227 1 98.94 175 VAL B C 1
ATOM 3282 O O . VAL B 1 175 ? -2.932 -13.023 -11.258 1 98.94 175 VAL B O 1
ATOM 3285 N N . ASN B 1 176 ? -3.477 -11.984 -13.141 1 98.88 176 ASN B N 1
ATOM 3286 C CA . ASN B 1 176 ? -4.918 -12.125 -12.977 1 98.88 176 ASN B CA 1
ATOM 3287 C C . ASN B 1 176 ? -5.523 -13.016 -14.062 1 98.88 176 ASN B C 1
ATOM 3289 O O . ASN B 1 176 ? -4.973 -13.117 -15.164 1 98.88 176 ASN B O 1
ATOM 3293 N N . ASN B 1 177 ? -6.609 -13.664 -13.742 1 98.69 177 ASN B N 1
ATOM 3294 C CA . ASN B 1 177 ? -7.375 -14.422 -14.734 1 98.69 177 ASN B CA 1
ATOM 3295 C C . ASN B 1 177 ? -8.109 -13.492 -15.695 1 98.69 177 ASN B C 1
ATOM 3297 O O . ASN B 1 177 ? -8.25 -12.297 -15.43 1 98.69 177 ASN B O 1
ATOM 3301 N N . VAL B 1 178 ? -8.516 -14.141 -16.812 1 98.12 178 VAL B N 1
ATOM 3302 C CA . VAL B 1 178 ? -9.523 -13.492 -17.641 1 98.12 178 VAL B CA 1
ATOM 3303 C C . VAL B 1 178 ? -10.758 -14.383 -17.75 1 98.12 178 VAL B C 1
ATOM 3305 O O . VAL B 1 178 ? -10.703 -15.578 -17.469 1 98.12 178 VAL B O 1
ATOM 3308 N N . ARG B 1 179 ? -11.914 -13.758 -18.078 1 95.88 179 ARG B N 1
ATOM 3309 C CA . ARG B 1 179 ? -13.18 -14.422 -18.359 1 95.88 179 ARG B CA 1
ATOM 3310 C C . ARG B 1 179 ? -13.664 -15.219 -17.156 1 95.88 179 ARG B C 1
ATOM 3312 O O . ARG B 1 179 ? -14.055 -16.375 -17.281 1 95.88 179 ARG B O 1
ATOM 3319 N N . ALA B 1 180 ? -13.492 -14.734 -16.016 1 95.38 180 ALA B N 1
ATOM 3320 C CA . ALA B 1 180 ? -14.078 -15.297 -14.805 1 95.38 180 ALA B CA 1
ATOM 3321 C C . ALA B 1 180 ? -15.156 -14.383 -14.234 1 95.38 180 ALA B C 1
ATOM 3323 O O . ALA B 1 180 ? -15.211 -13.195 -14.578 1 95.38 180 ALA B O 1
ATOM 3324 N N . VAL B 1 181 ? -16.062 -14.977 -13.453 1 95.19 181 VAL B N 1
ATOM 3325 C CA . VAL B 1 181 ? -17.141 -14.227 -12.828 1 95.19 181 VAL B CA 1
ATOM 3326 C C . VAL B 1 181 ? -17.297 -14.641 -11.367 1 95.19 181 VAL B C 1
ATOM 3328 O O . VAL B 1 181 ? -17.328 -15.828 -11.055 1 95.19 181 VAL B O 1
ATOM 3331 N N . TYR B 1 182 ? -17.328 -13.648 -10.523 1 94.94 182 TYR B N 1
ATOM 3332 C CA . TYR B 1 182 ? -17.609 -13.922 -9.117 1 94.94 182 TYR B CA 1
ATOM 3333 C C . TYR B 1 182 ? -19.062 -14.352 -8.93 1 94.94 182 TYR B C 1
ATOM 3335 O O . TYR B 1 182 ? -19.891 -14.125 -9.812 1 94.94 182 TYR B O 1
ATOM 3343 N N . PRO B 1 183 ? -19.312 -14.922 -7.766 1 90 183 PRO B N 1
ATOM 3344 C CA . PRO B 1 183 ? -20.703 -15.344 -7.5 1 90 183 PRO B CA 1
ATOM 3345 C C . PRO B 1 183 ? -21.688 -14.18 -7.52 1 90 183 PRO B C 1
ATOM 3347 O O . PRO B 1 183 ? -22.859 -14.367 -7.867 1 90 183 PRO B O 1
ATOM 3350 N N . ASP B 1 184 ? -21.234 -13 -7.211 1 92.69 184 ASP B N 1
ATOM 3351 C CA . ASP B 1 184 ? -22.109 -11.836 -7.156 1 92.69 184 ASP B CA 1
ATOM 3352 C C . ASP B 1 184 ? -22.203 -11.148 -8.516 1 92.69 184 ASP B C 1
ATOM 3354 O O . ASP B 1 184 ? -22.75 -10.055 -8.625 1 92.69 184 ASP B O 1
ATOM 3358 N N . GLY B 1 185 ? -21.641 -11.711 -9.594 1 95.31 185 GLY B N 1
ATOM 3359 C CA . GLY B 1 185 ? -21.781 -11.234 -10.961 1 95.31 185 GLY B CA 1
ATOM 3360 C C . GLY B 1 185 ? -20.625 -10.375 -11.43 1 95.31 185 GLY B C 1
ATOM 3361 O O . GLY B 1 185 ? -20.516 -10.055 -12.609 1 95.31 185 GLY B O 1
ATOM 3362 N N . ARG B 1 186 ? -19.734 -9.984 -10.617 1 96.62 186 ARG B N 1
ATOM 3363 C CA . ARG B 1 186 ? -18.594 -9.164 -11.016 1 96.62 186 ARG B CA 1
ATOM 3364 C C . ARG B 1 186 ? -17.625 -9.961 -11.891 1 96.62 186 ARG B C 1
ATOM 3366 O O . ARG B 1 186 ? -17.359 -11.133 -11.617 1 96.62 186 ARG B O 1
ATOM 3373 N N . GLU B 1 187 ? -17.078 -9.258 -12.852 1 98.12 187 GLU B N 1
ATOM 3374 C CA . GLU B 1 187 ? -16.266 -9.938 -13.852 1 98.12 187 GLU B CA 1
ATOM 3375 C C . GLU B 1 187 ? -14.773 -9.773 -13.555 1 98.12 187 GLU B C 1
ATOM 3377 O O . GLU B 1 187 ? -14.344 -8.719 -13.086 1 98.12 187 GLU B O 1
ATOM 3382 N N . VAL B 1 188 ? -14.047 -10.812 -13.844 1 98.31 188 VAL B N 1
ATOM 3383 C CA . VAL B 1 188 ? -12.586 -10.789 -13.875 1 98.31 188 VAL B CA 1
ATOM 3384 C C . VAL B 1 188 ? -12.094 -10.711 -15.32 1 98.31 188 VAL B C 1
ATOM 3386 O O . VAL B 1 188 ? -12.375 -11.602 -16.125 1 98.31 188 VAL B O 1
ATOM 3389 N N . ASP B 1 189 ? -11.328 -9.68 -15.617 1 97.75 189 ASP B N 1
ATOM 3390 C CA . ASP B 1 189 ? -11.031 -9.414 -17.016 1 97.75 189 ASP B CA 1
ATOM 3391 C C . ASP B 1 189 ? -9.578 -9 -17.203 1 97.75 189 ASP B C 1
ATOM 3393 O O . ASP B 1 189 ? -9.281 -8.055 -17.938 1 97.75 189 ASP B O 1
ATOM 3397 N N . GLY B 1 190 ? -8.742 -9.664 -16.531 1 98.62 190 GLY B N 1
ATOM 3398 C CA . GLY B 1 190 ? -7.32 -9.43 -16.703 1 98.62 190 GLY B CA 1
ATOM 3399 C C . GLY B 1 190 ? -6.82 -8.211 -15.938 1 98.62 190 GLY B C 1
ATOM 3400 O O . GLY B 1 190 ? -7.227 -7.973 -14.797 1 98.62 190 GLY B O 1
ATOM 3401 N N . GLY B 1 191 ? -5.789 -7.57 -16.5 1 98.56 191 GLY B N 1
ATOM 3402 C CA . GLY B 1 191 ? -5.188 -6.41 -15.867 1 98.56 191 GLY B CA 1
ATOM 3403 C C . GLY B 1 191 ? -3.898 -6.738 -15.133 1 98.56 191 GLY B C 1
ATOM 3404 O O . GLY B 1 191 ? -3.488 -6 -14.234 1 98.56 191 GLY B O 1
ATOM 3405 N N . SER B 1 192 ? -3.225 -7.844 -15.484 1 98.88 192 SER B N 1
ATOM 3406 C CA . SER B 1 192 ? -1.942 -8.219 -14.898 1 98.88 192 SER B CA 1
ATOM 3407 C C . SER B 1 192 ? -0.902 -7.117 -15.094 1 98.88 192 SER B C 1
ATOM 3409 O O . SER B 1 192 ? -0.963 -6.367 -16.062 1 98.88 192 SER B O 1
ATOM 3411 N N . SER B 1 193 ? 0 -7.023 -14.133 1 98.88 193 SER B N 1
ATOM 3412 C CA . SER B 1 193 ? 0.988 -5.957 -14.258 1 98.88 193 SER B CA 1
ATOM 3413 C C . SER B 1 193 ? 2.254 -6.281 -13.469 1 98.88 193 SER B C 1
ATOM 3415 O O . SER B 1 193 ? 2.252 -7.18 -12.625 1 98.88 193 SER B O 1
ATOM 3417 N N . VAL B 1 194 ? 3.338 -5.629 -13.852 1 98.94 194 VAL B N 1
ATOM 3418 C CA . VAL B 1 194 ? 4.605 -5.691 -13.133 1 98.94 194 VAL B CA 1
ATOM 3419 C C . VAL B 1 194 ? 4.996 -4.297 -12.648 1 98.94 194 VAL B C 1
ATOM 3421 O O . VAL B 1 194 ? 5.012 -3.344 -13.438 1 98.94 194 VAL B O 1
ATOM 3424 N N . THR B 1 195 ? 5.242 -4.176 -11.414 1 98.94 195 THR B N 1
ATOM 3425 C CA . THR B 1 195 ? 5.645 -2.912 -10.805 1 98.94 195 THR B CA 1
ATOM 3426 C C . THR B 1 195 ? 7.113 -2.953 -10.398 1 98.94 195 THR B C 1
ATOM 3428 O O . THR B 1 195 ? 7.578 -3.939 -9.82 1 98.94 195 THR B O 1
ATOM 3431 N N . SER B 1 196 ? 7.844 -1.915 -10.664 1 98.88 196 SER B N 1
ATOM 3432 C CA . SER B 1 196 ? 9.266 -1.838 -10.344 1 98.88 196 SER B CA 1
ATOM 3433 C C . SER B 1 196 ? 9.484 -1.444 -8.891 1 98.88 196 SER B C 1
ATOM 3435 O O . SER B 1 196 ? 8.57 -0.953 -8.227 1 98.88 196 SER B O 1
ATOM 3437 N N . PRO B 1 197 ? 10.734 -1.636 -8.383 1 98.75 197 PRO B N 1
ATOM 3438 C CA . PRO B 1 197 ? 11.062 -1.241 -7.012 1 98.75 197 PRO B CA 1
ATOM 3439 C C . PRO B 1 197 ? 10.891 0.256 -6.77 1 98.75 197 PRO B C 1
ATOM 3441 O O . PRO B 1 197 ? 10.906 0.706 -5.621 1 98.75 197 PRO B O 1
ATOM 3444 N N . ASN B 1 198 ? 10.688 1.046 -7.801 1 97.06 198 ASN B N 1
ATOM 3445 C CA . ASN B 1 198 ? 10.562 2.494 -7.676 1 97.06 198 ASN B CA 1
ATOM 3446 C C . ASN B 1 198 ? 9.109 2.941 -7.781 1 97.06 198 ASN B C 1
ATOM 3448 O O . ASN B 1 198 ? 8.828 4.137 -7.867 1 97.06 198 ASN B O 1
ATOM 3452 N N . GLY B 1 199 ? 8.258 1.954 -7.816 1 97.69 199 GLY B N 1
ATOM 3453 C CA . GLY B 1 199 ? 6.836 2.268 -7.758 1 97.69 199 GLY B CA 1
ATOM 3454 C C . GLY B 1 199 ? 6.246 2.625 -9.109 1 97.69 199 GLY B C 1
ATOM 3455 O O . GLY B 1 199 ? 5.293 3.4 -9.188 1 97.69 199 GLY B O 1
ATOM 3456 N N . VAL B 1 200 ? 6.832 2.1 -10.141 1 97.25 200 VAL B N 1
ATOM 3457 C CA . VAL B 1 200 ? 6.359 2.354 -11.492 1 97.25 200 VAL B CA 1
ATOM 3458 C C . VAL B 1 200 ? 5.895 1.047 -12.133 1 97.25 200 VAL B C 1
ATOM 3460 O O . VAL B 1 200 ? 6.598 0.035 -12.07 1 97.25 200 VAL B O 1
ATOM 3463 N N . ILE B 1 201 ? 4.684 1.082 -12.711 1 98.38 201 ILE B N 1
ATOM 3464 C CA . ILE B 1 201 ? 4.242 -0.074 -13.484 1 98.38 201 ILE B CA 1
ATOM 3465 C C . ILE B 1 201 ? 5.012 -0.141 -14.805 1 98.38 201 ILE B C 1
ATOM 3467 O O . ILE B 1 201 ? 4.91 0.766 -15.633 1 98.38 201 ILE B O 1
ATOM 3471 N N . VAL B 1 202 ? 5.758 -1.183 -14.984 1 98.5 202 VAL B N 1
ATOM 3472 C CA . VAL B 1 202 ? 6.664 -1.246 -16.125 1 98.5 202 VAL B CA 1
ATOM 3473 C C . VAL B 1 202 ? 6.051 -2.115 -17.219 1 98.5 202 VAL B C 1
ATOM 3475 O O . VAL B 1 202 ? 6.484 -2.064 -18.375 1 98.5 202 VAL B O 1
ATOM 3478 N N . GLU B 1 203 ? 5.129 -2.977 -16.875 1 98.62 203 GLU B N 1
ATOM 3479 C CA . GLU B 1 203 ? 4.348 -3.758 -17.828 1 98.62 203 GLU B CA 1
ATOM 3480 C C . GLU B 1 203 ? 2.912 -3.945 -17.344 1 98.62 203 GLU B C 1
ATOM 3482 O O . GLU B 1 203 ? 2.666 -4.035 -16.141 1 98.62 203 GLU B O 1
ATOM 3487 N N . GLU B 1 204 ? 2.02 -3.988 -18.25 1 98.38 204 GLU B N 1
ATOM 3488 C CA . GLU B 1 204 ? 0.614 -4.215 -17.922 1 98.38 204 GLU B CA 1
ATOM 3489 C C . GLU B 1 204 ? -0.114 -4.895 -19.094 1 98.38 204 GLU B C 1
ATOM 3491 O O . GLU B 1 204 ? 0.222 -4.672 -20.25 1 98.38 204 GLU B O 1
ATOM 3496 N N . MET B 1 205 ? -1.037 -5.723 -18.719 1 98.56 205 MET B N 1
ATOM 3497 C CA . MET B 1 205 ? -1.853 -6.406 -19.719 1 98.56 205 MET B CA 1
ATOM 3498 C C . MET B 1 205 ? -3.291 -5.898 -19.688 1 98.56 205 MET B C 1
ATOM 3500 O O . MET B 1 205 ? -3.725 -5.309 -18.703 1 98.56 205 MET B O 1
ATOM 3504 N N . GLY B 1 206 ? -4.043 -6.066 -20.844 1 97.31 206 GLY B N 1
ATOM 3505 C CA . GLY B 1 206 ? -5.469 -5.801 -20.922 1 97.31 206 GLY B CA 1
ATOM 3506 C C . GLY B 1 206 ? -6.32 -7.004 -20.562 1 97.31 206 GLY B C 1
ATOM 3507 O O . GLY B 1 206 ? -5.992 -7.742 -19.625 1 97.31 206 GLY B O 1
ATOM 3508 N N . GLY B 1 207 ? -7.355 -7.219 -21.266 1 97.88 207 GLY B N 1
ATOM 3509 C CA . GLY B 1 207 ? -8.336 -8.234 -20.922 1 97.88 207 GLY B CA 1
ATOM 3510 C C . GLY B 1 207 ? -8.195 -9.5 -21.734 1 97.88 207 GLY B C 1
ATOM 3511 O O . GLY B 1 207 ? -9.062 -10.383 -21.688 1 97.88 207 GLY B O 1
ATOM 3512 N N . GLU B 1 208 ? -7.113 -9.656 -22.469 1 97.06 208 GLU B N 1
ATOM 3513 C CA . GLU B 1 208 ? -6.961 -10.805 -23.359 1 97.06 208 GLU B CA 1
ATOM 3514 C C . GLU B 1 208 ? -6.086 -11.883 -22.719 1 97.06 208 GLU B C 1
ATOM 3516 O O . GLU B 1 208 ? -5.234 -11.578 -21.875 1 97.06 208 GLU B O 1
ATOM 3521 N N . GLU B 1 209 ? -6.293 -13.094 -23.156 1 98.06 209 GLU B N 1
ATOM 3522 C CA . GLU B 1 209 ? -5.375 -14.172 -22.797 1 98.06 209 GLU B CA 1
ATOM 3523 C C . GLU B 1 209 ? -4.02 -13.984 -23.469 1 98.06 209 GLU B C 1
ATOM 3525 O O . GLU B 1 209 ? -3.922 -13.336 -24.516 1 98.06 209 GLU B O 1
ATOM 3530 N N . GLY B 1 210 ? -3.064 -14.531 -22.859 1 98.31 210 GLY B N 1
ATOM 3531 C CA . GLY B 1 210 ? -1.711 -14.414 -23.391 1 98.31 210 GLY B CA 1
ATOM 3532 C C . GLY B 1 210 ? -0.684 -14.094 -22.312 1 98.31 210 GLY B C 1
ATOM 3533 O O . GLY B 1 210 ? -0.817 -14.539 -21.172 1 98.31 210 GLY B O 1
ATOM 3534 N N . PHE B 1 211 ? 0.422 -13.492 -22.781 1 98.75 211 PHE B N 1
ATOM 3535 C CA . PHE B 1 211 ? 1.469 -13.156 -21.828 1 98.75 211 PHE B CA 1
ATOM 3536 C C . PHE B 1 211 ? 2.203 -11.891 -22.25 1 98.75 211 PHE B C 1
ATOM 3538 O O . PHE B 1 211 ? 2.08 -11.453 -23.391 1 98.75 211 PHE B O 1
ATOM 3545 N N . LYS B 1 212 ? 2.869 -11.289 -21.312 1 98.75 212 LYS B N 1
ATOM 3546 C CA . LYS B 1 212 ? 3.828 -10.211 -21.547 1 98.75 212 LYS B CA 1
ATOM 3547 C C . LYS B 1 212 ? 5.141 -10.477 -20.812 1 98.75 212 LYS B C 1
ATOM 3549 O O . LYS B 1 212 ? 5.156 -11.125 -19.766 1 98.75 212 LYS B O 1
ATOM 3554 N N . LEU B 1 213 ? 6.191 -9.992 -21.438 1 98.81 213 LEU B N 1
ATOM 3555 C CA . LEU B 1 213 ? 7.516 -10.086 -20.844 1 98.81 213 LEU B CA 1
ATOM 3556 C C . LEU B 1 213 ? 7.918 -8.766 -20.188 1 98.81 213 LEU B C 1
ATOM 3558 O O . LEU B 1 213 ? 7.73 -7.703 -20.781 1 98.81 213 LEU B O 1
ATOM 3562 N N . ALA B 1 214 ? 8.352 -8.836 -18.984 1 98.88 214 ALA B N 1
ATOM 3563 C CA . ALA B 1 214 ? 8.969 -7.699 -18.312 1 98.88 214 ALA B CA 1
ATOM 3564 C C . ALA B 1 214 ? 10.469 -7.926 -18.109 1 98.88 214 ALA B C 1
ATOM 3566 O O . ALA B 1 214 ? 10.883 -8.992 -17.641 1 98.88 214 ALA B O 1
ATOM 3567 N N . GLU B 1 215 ? 11.227 -6.973 -18.531 1 98.81 215 GLU B N 1
ATOM 3568 C CA . GLU B 1 215 ? 12.656 -7.023 -18.25 1 98.81 215 GLU B CA 1
ATOM 3569 C C . GLU B 1 215 ? 12.977 -6.469 -16.859 1 98.81 215 GLU B C 1
ATOM 3571 O O . GLU B 1 215 ? 12.633 -5.324 -16.547 1 98.81 215 GLU B O 1
ATOM 3576 N N . LEU B 1 216 ? 13.57 -7.285 -16.062 1 98.81 216 LEU B N 1
ATOM 3577 C CA . LEU B 1 216 ? 13.938 -6.895 -14.695 1 98.81 216 LEU B CA 1
ATOM 3578 C C . LEU B 1 216 ? 15.414 -6.52 -14.617 1 98.81 216 LEU B C 1
ATOM 3580 O O . LEU B 1 216 ? 16.266 -7.211 -15.18 1 98.81 216 LEU B O 1
ATOM 3584 N N . HIS B 1 217 ? 15.688 -5.457 -13.93 1 98.81 217 HIS B N 1
ATOM 3585 C CA . HIS B 1 217 ? 17.047 -4.973 -13.781 1 98.81 217 HIS B CA 1
ATOM 3586 C C . HIS B 1 217 ? 17.469 -4.941 -12.32 1 98.81 217 HIS B C 1
ATOM 3588 O O . HIS B 1 217 ? 16.859 -4.242 -11.508 1 98.81 217 HIS B O 1
ATOM 3594 N N . LYS B 1 218 ? 18.547 -5.66 -12.055 1 98.69 218 LYS B N 1
ATOM 3595 C CA . LYS B 1 218 ? 19.062 -5.684 -10.695 1 98.69 218 LYS B CA 1
ATOM 3596 C C . LYS B 1 218 ? 19.391 -4.273 -10.211 1 98.69 218 LYS B C 1
ATOM 3598 O O . LYS B 1 218 ? 19.234 -3.973 -9.023 1 98.69 218 LYS B O 1
ATOM 3603 N N . GLU B 1 219 ? 19.812 -3.434 -11.086 1 98.44 219 GLU B N 1
ATOM 3604 C CA . GLU B 1 219 ? 20.25 -2.076 -10.758 1 98.44 219 GLU B CA 1
ATOM 3605 C C . GLU B 1 219 ? 19.094 -1.268 -10.156 1 98.44 219 GLU B C 1
ATOM 3607 O O . GLU B 1 219 ? 19.328 -0.368 -9.344 1 98.44 219 GLU B O 1
ATOM 3612 N N . GLU B 1 220 ? 17.891 -1.545 -10.578 1 98.25 220 GLU B N 1
ATOM 3613 C CA . GLU B 1 220 ? 16.734 -0.835 -10.023 1 98.25 220 GLU B CA 1
ATOM 3614 C C . GLU B 1 220 ? 16.516 -1.197 -8.555 1 98.25 220 GLU B C 1
ATOM 3616 O O . GLU B 1 220 ? 16.156 -0.342 -7.746 1 98.25 220 GLU B O 1
ATOM 3621 N N . VAL B 1 221 ? 16.734 -2.453 -8.258 1 98.62 221 VAL B N 1
ATOM 3622 C CA . VAL B 1 221 ? 16.625 -2.908 -6.871 1 98.62 221 VAL B CA 1
ATOM 3623 C C . VAL B 1 221 ? 17.719 -2.271 -6.027 1 98.62 221 VAL B C 1
ATOM 3625 O O . VAL B 1 221 ? 17.453 -1.743 -4.945 1 98.62 221 VAL B O 1
ATOM 3628 N N . ASP B 1 222 ? 18.938 -2.342 -6.516 1 98.12 222 ASP B N 1
ATOM 3629 C CA . ASP B 1 222 ? 20.078 -1.783 -5.801 1 98.12 222 ASP B CA 1
ATOM 3630 C C . ASP B 1 222 ? 19.891 -0.287 -5.559 1 98.12 222 ASP B C 1
ATOM 3632 O O . ASP B 1 222 ? 20.203 0.214 -4.477 1 98.12 222 ASP B O 1
ATOM 3636 N N . TYR B 1 223 ? 19.422 0.382 -6.555 1 97.75 223 TYR B N 1
ATOM 3637 C CA . TYR B 1 223 ? 19.188 1.817 -6.453 1 97.75 223 TYR B CA 1
ATOM 3638 C C . TYR B 1 223 ? 18.156 2.123 -5.379 1 97.75 223 TYR B C 1
ATOM 3640 O O . TYR B 1 223 ? 18.359 3.008 -4.543 1 97.75 223 TYR B O 1
ATOM 3648 N N . ALA B 1 224 ? 17.062 1.418 -5.391 1 97.69 224 ALA B N 1
ATOM 3649 C CA . ALA B 1 224 ? 15.992 1.628 -4.414 1 97.69 224 ALA B CA 1
ATOM 3650 C C . ALA B 1 224 ? 16.5 1.427 -2.992 1 97.69 224 ALA B C 1
ATOM 3652 O O . ALA B 1 224 ? 16.234 2.246 -2.109 1 97.69 224 ALA B O 1
ATOM 3653 N N . LYS B 1 225 ? 17.25 0.402 -2.789 1 96.31 225 LYS B N 1
ATOM 3654 C CA . LYS B 1 225 ? 17.781 0.082 -1.468 1 96.31 225 LYS B CA 1
ATOM 3655 C C . LYS B 1 225 ? 18.75 1.153 -0.994 1 96.31 225 LYS B C 1
ATOM 3657 O O . LYS B 1 225 ? 18.766 1.521 0.182 1 96.31 225 LYS B O 1
ATOM 3662 N N . ALA B 1 226 ? 19.562 1.585 -1.864 1 95.69 226 ALA B N 1
ATOM 3663 C CA . ALA B 1 226 ? 20.578 2.572 -1.518 1 95.69 226 ALA B CA 1
ATOM 3664 C C . ALA B 1 226 ? 19.953 3.932 -1.229 1 95.69 226 ALA B C 1
ATOM 3666 O O . ALA B 1 226 ? 20.406 4.656 -0.341 1 95.69 226 ALA B O 1
ATOM 3667 N N . ARG B 1 227 ? 18.891 4.25 -1.902 1 94.5 227 ARG B N 1
ATOM 3668 C CA . ARG B 1 227 ? 18.312 5.594 -1.864 1 94.5 227 ARG B CA 1
ATOM 3669 C C . ARG B 1 227 ? 17.359 5.742 -0.686 1 94.5 227 ARG B C 1
ATOM 3671 O O . ARG B 1 227 ? 17.328 6.793 -0.038 1 94.5 227 ARG B O 1
ATOM 3678 N N . ARG B 1 228 ? 16.516 4.824 -0.313 1 93.81 228 ARG B N 1
ATOM 3679 C CA . ARG B 1 228 ? 15.367 5.07 0.544 1 93.81 228 ARG B CA 1
ATOM 3680 C C . ARG B 1 228 ? 15.508 4.336 1.874 1 93.81 228 ARG B C 1
ATOM 3682 O O . ARG B 1 228 ? 15.008 4.801 2.9 1 93.81 228 ARG B O 1
ATOM 3689 N N . LYS B 1 229 ? 15.992 3.238 1.984 1 93.81 229 LYS B N 1
ATOM 3690 C CA . LYS B 1 229 ? 16.375 2.5 3.184 1 93.81 229 LYS B CA 1
ATOM 3691 C C . LYS B 1 229 ? 15.156 2.113 4.012 1 93.81 229 LYS B C 1
ATOM 3693 O O . LYS B 1 229 ? 15.234 2.002 5.234 1 93.81 229 LYS B O 1
ATOM 3698 N N . TYR B 1 230 ? 13.984 2.01 3.451 1 96.19 230 TYR B N 1
ATOM 3699 C CA . TYR B 1 230 ? 12.734 1.781 4.168 1 96.19 230 TYR B CA 1
ATOM 3700 C C . TYR B 1 230 ? 12.797 0.49 4.973 1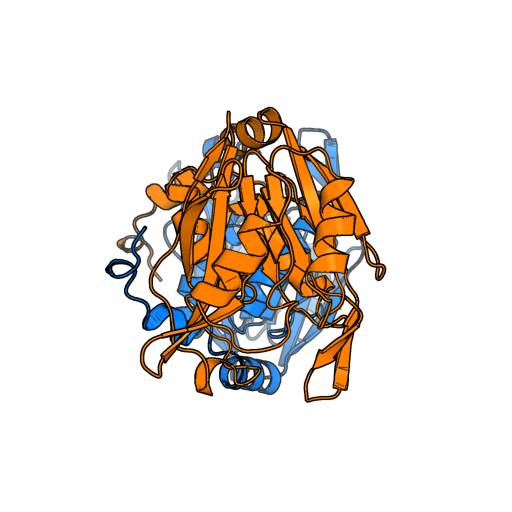 96.19 230 TYR B C 1
ATOM 3702 O O . TYR B 1 230 ? 12.352 0.449 6.125 1 96.19 230 TYR B O 1
ATOM 3710 N N . VAL B 1 231 ? 13.375 -0.539 4.402 1 94.69 231 VAL B N 1
ATOM 3711 C CA . VAL B 1 231 ? 13.445 -1.831 5.078 1 94.69 231 VAL B CA 1
ATOM 3712 C C . VAL B 1 231 ? 14.461 -1.763 6.219 1 94.69 231 VAL B C 1
ATOM 3714 O O . VAL B 1 231 ? 14.203 -2.268 7.312 1 94.69 231 VAL B O 1
ATOM 3717 N N . ASP B 1 232 ? 15.555 -1.08 6.047 1 92.94 232 ASP B N 1
ATOM 3718 C CA . ASP B 1 232 ? 16.578 -0.907 7.074 1 92.94 232 ASP B CA 1
ATOM 3719 C C . ASP B 1 232 ? 16.047 -0.081 8.242 1 92.94 232 ASP B C 1
ATOM 3721 O O . ASP B 1 232 ? 16.375 -0.353 9.398 1 92.94 232 ASP B O 1
ATOM 3725 N N . ASP B 1 233 ? 15.258 0.913 7.973 1 92.06 233 ASP B N 1
ATOM 3726 C CA . ASP B 1 233 ? 14.695 1.785 9 1 92.06 233 ASP B CA 1
ATOM 3727 C C . ASP B 1 233 ? 13.852 0.99 9.992 1 92.06 233 ASP B C 1
ATOM 3729 O O . ASP B 1 233 ? 13.945 1.205 11.203 1 92.06 233 ASP B O 1
ATOM 3733 N N . VAL B 1 234 ? 13.039 0.096 9.461 1 90.31 234 VAL B N 1
ATOM 3734 C CA . VAL B 1 234 ? 12.094 -0.633 10.305 1 90.31 234 VAL B CA 1
ATOM 3735 C C . VAL B 1 234 ? 12.844 -1.64 11.172 1 90.31 234 VAL B C 1
ATOM 3737 O O . VAL B 1 234 ? 12.445 -1.912 12.305 1 90.31 234 VAL B O 1
ATOM 3740 N N . LYS B 1 235 ? 13.93 -2.133 10.68 1 82.88 235 LYS B N 1
ATOM 3741 C CA . LYS B 1 235 ? 14.75 -3.041 11.484 1 82.88 235 LYS B CA 1
ATOM 3742 C C . LYS B 1 235 ? 15.281 -2.346 12.734 1 82.88 235 LYS B C 1
ATOM 3744 O O . LYS B 1 235 ? 15.484 -2.986 13.766 1 82.88 235 LYS B O 1
ATOM 3749 N N . ARG B 1 236 ? 15.352 -1.097 12.578 1 78.62 236 ARG B N 1
ATOM 3750 C CA . ARG B 1 236 ? 15.945 -0.341 13.68 1 78.62 236 ARG B CA 1
ATOM 3751 C C . ARG B 1 236 ? 14.875 0.229 14.594 1 78.62 236 ARG B C 1
ATOM 3753 O O . ARG B 1 236 ? 15.18 0.735 15.68 1 78.62 236 ARG B O 1
ATOM 3760 N N . LEU B 1 237 ? 13.695 0.135 14.016 1 74.94 237 LEU B N 1
ATOM 3761 C CA . LEU B 1 237 ? 12.609 0.683 14.812 1 74.94 237 LEU B CA 1
ATOM 3762 C C . LEU B 1 237 ? 12.234 -0.266 15.945 1 74.94 237 LEU B C 1
ATOM 3764 O O . LEU B 1 237 ? 11.977 -1.449 15.711 1 74.94 237 LEU B O 1
ATOM 3768 N N . SER B 1 238 ? 12.461 0.17 17.125 1 69.19 238 SER B N 1
ATOM 3769 C CA . SER B 1 238 ? 11.859 -0.555 18.234 1 69.19 238 SER B CA 1
ATOM 3770 C C . SER B 1 238 ? 10.453 -0.055 18.531 1 69.19 238 SER B C 1
ATOM 3772 O O . SER B 1 238 ? 10.266 1.069 19 1 69.19 238 SER B O 1
ATOM 3774 N N . TYR B 1 239 ? 9.562 -0.764 18.078 1 67.69 239 TYR B N 1
ATOM 3775 C CA . TYR B 1 239 ? 8.172 -0.364 18.266 1 67.69 239 TYR B CA 1
ATOM 3776 C C . TYR B 1 239 ? 7.895 -0.043 19.734 1 67.69 239 TYR B C 1
ATOM 3778 O O . TYR B 1 239 ? 7.016 0.766 20.047 1 67.69 239 TYR B O 1
ATOM 3786 N N . SER B 1 240 ? 8.641 -0.701 20.438 1 70.12 240 SER B N 1
ATOM 3787 C CA . SER B 1 240 ? 8.484 -0.436 21.875 1 70.12 240 SER B CA 1
ATOM 3788 C C . SER B 1 240 ? 8.883 0.995 22.219 1 70.12 240 SER B C 1
ATOM 3790 O O . SER B 1 240 ? 8.5 1.518 23.266 1 70.12 240 SER B O 1
ATOM 3792 N N . SER B 1 241 ? 9.453 1.548 21.297 1 73.12 241 SER B N 1
ATOM 3793 C CA . SER B 1 241 ? 9.93 2.898 21.594 1 73.12 241 SER B CA 1
ATOM 3794 C C . SER B 1 241 ? 8.93 3.947 21.109 1 73.12 241 SER B C 1
ATOM 3796 O O . SER B 1 241 ? 9.023 5.117 21.484 1 73.12 241 SER B O 1
ATOM 3798 N N . LEU B 1 242 ? 7.965 3.473 20.359 1 83.88 242 LEU B N 1
ATOM 3799 C CA . LEU B 1 242 ? 6.969 4.422 19.891 1 83.88 242 LEU B CA 1
ATOM 3800 C C . LEU B 1 242 ? 6.004 4.805 21.016 1 83.88 242 LEU B C 1
ATOM 3802 O O . LEU B 1 242 ? 5.512 3.936 21.734 1 83.88 242 LEU B O 1
ATOM 3806 N N . ARG B 1 243 ? 5.848 6.066 21.203 1 85.25 243 ARG B N 1
ATOM 3807 C CA . ARG B 1 243 ? 4.957 6.559 22.25 1 85.25 243 ARG B CA 1
ATOM 3808 C C . ARG B 1 243 ? 3.801 7.352 21.656 1 85.25 243 ARG B C 1
ATOM 3810 O O . ARG B 1 243 ? 3.855 7.762 20.5 1 85.25 243 ARG B O 1
ATOM 3817 N N . LEU B 1 244 ? 2.719 7.406 22.469 1 89.94 244 LEU B N 1
ATOM 3818 C CA . LEU B 1 244 ? 1.582 8.266 22.156 1 89.94 244 LEU B CA 1
ATOM 3819 C C . LEU B 1 244 ? 1.543 9.477 23.078 1 89.94 244 LEU B C 1
ATOM 3821 O O . LEU B 1 244 ? 1.906 9.383 24.25 1 89.94 244 LEU B O 1
#

Solvent-accessible surface area (backbone atoms only — not comparable to full-atom values): 24055 Å² total; per-residue (Å²): 91,35,37,31,45,30,28,44,40,45,56,47,54,68,67,60,52,35,55,57,52,64,74,60,84,46,47,32,39,38,23,18,32,38,34,64,65,60,78,41,44,67,67,58,49,50,56,57,49,66,68,36,69,69,28,66,33,31,28,82,19,28,37,40,34,52,54,100,93,42,34,32,38,34,29,46,35,23,44,61,50,38,78,76,51,51,24,34,27,52,54,45,42,53,67,82,50,40,47,80,67,27,48,65,34,49,34,38,40,76,49,74,60,90,91,45,23,36,33,64,35,49,37,67,34,60,60,38,60,66,57,55,48,56,41,33,78,70,59,29,40,32,37,38,25,24,15,73,49,36,51,92,43,40,68,48,50,50,19,33,36,28,35,53,6,38,46,43,28,11,30,23,33,43,18,17,23,15,73,36,66,47,96,89,66,49,44,17,41,24,54,24,32,31,20,33,19,82,37,41,76,78,39,72,49,58,58,63,71,48,70,49,77,39,81,50,56,70,64,51,34,52,48,33,49,73,42,52,39,57,62,62,51,54,74,67,52,53,69,86,58,54,39,111,90,34,37,31,45,29,28,44,40,44,56,47,52,69,67,60,51,34,57,57,50,64,75,60,86,49,47,31,39,38,24,18,31,39,33,64,66,59,77,40,42,68,68,58,48,50,57,56,49,66,68,37,70,68,29,65,34,32,27,83,17,28,35,39,34,53,54,96,94,39,31,31,38,34,31,46,35,23,46,61,49,38,80,74,51,51,23,35,26,51,54,46,44,53,65,81,50,40,46,80,68,28,46,64,34,49,34,40,42,73,50,75,61,90,90,44,24,36,32,64,34,49,38,66,34,60,60,39,60,69,57,55,47,57,40,33,78,70,59,30,40,32,37,39,25,24,14,73,49,36,52,92,43,40,69,50,50,50,20,36,38,28,36,55,6,37,45,45,28,11,31,23,33,43,18,16,25,15,74,35,66,47,95,87,66,48,44,17,40,23,53,22,33,33,19,33,18,82,37,42,75,78,38,73,47,60,58,63,70,48,72,51,77,37,82,50,56,72,66,52,33,53,48,33,48,72,43,51,38,56,62,61,51,56,73,67,52,52,70,85,58,55,40,113

pLDDT: mean 96.71, std 4.64, range [67.69, 99.0]

Radius of gyration: 23.3 Å; Cα contacts (8 Å, |Δi|>4): 1257; chains: 2; bounding box: 43×72×49 Å

Sequence (488 aa):
MFLAIVQVAKGSSPDKVIDILSTINADVVVLPENWISRVVSEEELAEIFSRMPKFPILVPGAFYVKNNNVVKSKAYVLKNGTVTDFCEKIFPSHAVGESLRVSAGDKLCITEHGWLKVGVLICVDLVYPELARFYSARGVNLLLNPANITRDRVSLWRSLAVARAFENHMYVAFVNNVRAVYPDGREVDGGSSVTSPNGVIVEEMGGEEGFKLAELHKEEVDYAKARRKYVDDVKRLSYSSLRLMFLAIVQVAKGSSPDKVIDILSTINADVVVLPENWISRVVSEEELAEIFSRMPKFPILVPGAFYVKNNNVVKSKAYVLKNGTVTDFCEKIFPSHAVGESLRVSAGDKLCITEHGWLKVGVLICVDLVYPELARFYSARGVNLLLNPANITRDRVSLWRSLAVARAFENHMYVAFVNNVRAVYPDGREVDGGSSVTSPNGVIVEEMGGEEGFKLAELHKEEVDYAKARRKYVDDVKRLSYSSLRL

Organism: Thermoproteus tenax (strain ATCC 35583 / DSM 2078 / JCM 9277 / NBRC 100435 / Kra 1) (NCBI:txid768679)

InterPro domains:
  IPR003010 Carbon-nitrogen hydrolase [PF00795] (25-217)
  IPR003010 Carbon-nitrogen hydrolase [PS50263] (1-218)
  IPR036526 Carbon-nitrogen hydrolase superfamily [G3DSA:3.60.110.10] (4-242)
  IPR036526 Carbon-nitrogen hydrolase superfamily [SSF56317] (4-231)

Foldseek 3Di:
DKEKFFAAAQCDDLVVVLVQQVVDDGQEYAAAARSNVDEDEPVVVLVSLQSHAFHQWYFDYWHFYDDPQATWIKTFIDGRSHTDDMFTAQDQDVVQPRCVHHPGTDGWDWDDDVQAIETEHEACSLVDLVVLLVCLVVPHAEYEYRYADFPVCLVVVLQSQLCSLQLSLHKYWYHYYAADARPVGTGTFTWIFIAGSNSRTQDTDGRDGHMDMDDDDPVSSVVSCVPPVNSVVVVPDDPVVDDD/DKEKFFAAAQCDDLVVVLVQQVVDDGQEYAAAARSNVDEDEPVVVLVSLQSHAFHQWYFDYWHFYDDPQATWIKTFIDGRSHTDDMATAQDQDVVQPRCVRHPGTDGWDWDDDVQAIETEHEACSLVDLVVLLVCLVVPHAEYEYRYADFPVCLVVVLQSQLCSLQLSLHKYWYHYYAADARPVGTGGFTWIFIAGSNSRTQDTDGRDGHMDMDDDDPVSSVVSCVPPVNSVVVVPDDPVVDDD

Nearest PDB structures (foldseek):
  5ny2-assembly1_A  TM=7.970E-01  e=1.368E-19  Nesterenkonia sp. 10004
  4izv-assembly1_A-2  TM=7.989E-01  e=1.117E-18  Nesterenkonia sp. 10004
  4izt-assembly1_A-2  TM=8.019E-01  e=1.050E-18  Nesterenkonia sp. 10004
  3hkx-assembly1_A-2  TM=7.920E-01  e=1.344E-18  Nesterenkonia sp. 10004
  4izw-assembly1_A-2  TM=7.964E-01  e=9.693E-18  Nesterenkonia sp. 10004